Protein 2R6Z (pdb70)

Nearest PDB structures (foldseek):
  2r6z-assembly1_B  TM=1.004E+00  e=7.480E-55  Neisseria gonorrhoeae
  2r6z-assembly1_A  TM=9.816E-01  e=9.814E-47  Neisseria gonorrhoeae
  2pgx-assembly1_A  TM=8.150E-01  e=3.090E-21  Escherichia coli O157:H7
  2oyr-assembly1_A  TM=8.175E-01  e=3.567E-20  Shigella flexneri 2a
  2pkw-assembly1_A  TM=7.906E-01  e=8.063E-20  Salmonella enterica subsp. enterica serovar Typhimurium str. LT2

Organism: Neisseria gonorrhoeae (NCBI:txid485)

Secondary structure (DSSP, 8-state):
-EEEE-TT--HHHHHHHTTS--EEESS--SSSEEEEEETTEEEEEETT-S--B------HHHHHTTGGG---EEETT-TT-HHHHHHHHTT--EEEEE--HHHHHHHHHHHHHHHHSHHHHHHHTTEEEEES-TTT--TTHHHH---SEEEE---HHHHHHSHHHHHHHHHHHHHHH-SSEEEEEEETTPPPGGG---SEEEE-SSEEEEEEPPTT--GGG-/-EEEE-TT--HHHHHHHTTS--EEESS--SSSEEEEEETTEEEEEETT-S--B----TTHHHHHHH--SSGGGHHHHTTGGG---EEETT-TT-HHHHHHHHTT--EEEEE--HHHHHHHHHHHHHHTTSTTTHHHHHTEEEEES-TTT--HHHHHH---SEEEE-----HHHHHHSHHHHHHHHHHHHHHH-SSEEEEEEETTPPPGGG---SEEEE-SSEEEEEEPPTT--TTT---

Radius of gyration: 24.74 Å; Cα contacts (8 Å, |Δi|>4): 929; chains: 2; bounding box: 70×54×66 Å

Foldseek 3Di:
DEEEEDPQADVVLVVLLVVFPHHYDPDDDPFAKYWYRHNLAIWIDTPPDPDIHAQAPVPLVCVLLVCVVQWAEEEQDCQSNPVVLVSLVSVHQYEYEHADRNRLSRNSSNLVVLCVDPVRVNSSVSYHYDYHHSLPVVVVCVPPHATQEYEEEDVVVCCVPHPLVVQVSVVLSRLQRHPFKYKYKAFQPGADTNNDAAPDKGHDDGIIIGIHHRPPDDPVVD/DEEEEDPQADPVLVVLLVVFPYHYDPDDDPFAKYWYRHHLFIWIDGPPDDDTDAQACPCLLVVQVPDAQQSVCVCVQLVLVVQWAEEEQDCFSNSVVLNSLVSVHQYEYEDADRSRLSRNSSNLVVLCVDPVRNSSSVSYHYDHHHRLPPVVVCVVPHATQEYEYEDPLPVVCCVPHPLVVQVSNVLSRLQRHPFKYKYKAFQPGADGNNDAAPDKRGGRGIIIGIHGRPPDDVVPHDD

InterPro domains:
  IPR007536 Ribosomal RNA small subunit methyltransferase J [MF_01523] (1-245)
  IPR007536 Ribosomal RNA small subunit methyltransferase J [PF04445] (28-243)
  IPR007536 Ribosomal RNA small subunit methyltransferase J [PTHR36112] (6-246)
  IPR029063 S-adenosyl-L-methionine-dependent methyltransferase superfamily [G3DSA:3.40.50.150] (56-249)
  IPR029063 S-adenosyl-L-methionine-dependent methyltransferase superfamily [SSF53335] (3-244)

Sequence (461 aa):
TDILIDDTATEAVRTLIRAFPLVPVSQPPEQGSYLLAEHDTVSLRLVGEKSNVIVDFTELIAKAVNHTAHPTVWDATAGLGRDSFVLASLGLTVTAFEQHPAVACLLSDGIRRALLNPETQDTAARINLHFGNAAEQPALVKTQGKPDIVYLDPAYFHRLVGEAQDEVVLLHTARQTAKKRVVVKRPRLGEHLAGQAPAYQYTGKSTRFDVYLPYGADKGLETDILIDDTATEAVRTLIRAFPLVPVSQPPEQGSYLLAEHDTVSLRLVGEKSNVIVDFTSGAAQYRRTKGGGELIAKAVNHTAHPTVWDATAGLGRDSFVLASLGLTVTAFEQHPAVACLLSDGIRRALLNPETQDTAARINLHFGNAAEQPALVKTQGKPDIVYLDPYPAYFHRLVGEAQDEVVLLHTARQTAKKRVVVKRPRLGEHLAGQAPAYQYTGKSTRFDVYLPYGADKGLEHH

CATH classification: 3.40.1630.10 (+1 more: 3.40.50.150)

Structure (mmCIF, N/CA/C/O backbone):
data_2R6Z
#
_entry.id   2R6Z
#
_cell.length_a   58.233
_cell.length_b   43.186
_cell.length_c   103.570
_cell.angle_alpha   90.00
_cell.angle_beta   97.54
_cell.angle_gamma   90.00
#
_symmetry.space_group_name_H-M   'P 1 21 1'
#
loop_
_entity.id
_entity.type
_entity.pdbx_description
1 polymer "UPF0341 protein in rsp 3' region"
2 water water
#
loop_
_atom_site.group_PDB
_atom_site.id
_atom_site.type_symbol
_atom_site.label_atom_id
_atom_site.label_alt_id
_atom_site.label_comp_id
_atom_site.label_asym_id
_atom_site.label_entity_id
_atom_site.label_seq_id
_atom_site.pdbx_PDB_ins_code
_atom_site.Cartn_x
_atom_site.Cartn_y
_atom_site.Cartn_z
_atom_site.occupancy
_atom_site.B_iso_or_equiv
_atom_site.auth_seq_id
_atom_site.auth_comp_id
_atom_site.auth_asym_id
_atom_site.auth_atom_id
_atom_site.pdbx_PDB_model_num
ATOM 1 N N . THR A 1 2 ? 48.177 11.430 75.070 1.00 19.74 2 THR A N 1
ATOM 2 C CA . THR A 1 2 ? 47.609 11.383 73.696 1.00 18.85 2 THR A CA 1
ATOM 3 C C . THR A 1 2 ? 46.484 10.359 73.642 1.00 19.21 2 THR A C 1
ATOM 4 O O . THR A 1 2 ? 46.669 9.195 74.017 1.00 19.49 2 THR A O 1
ATOM 8 N N . ASP A 1 3 ? 45.316 10.799 73.188 1.00 16.73 3 ASP A N 1
ATOM 9 C CA . ASP A 1 3 ? 44.159 9.915 73.079 1.00 17.18 3 ASP A CA 1
ATOM 10 C C . ASP A 1 3 ? 44.169 9.194 71.745 1.00 16.77 3 ASP A C 1
ATOM 11 O O . ASP A 1 3 ? 44.612 9.736 70.737 1.00 14.23 3 ASP A O 1
ATOM 16 N N . ILE A 1 4 ? 43.665 7.972 71.739 1.00 14.89 4 ILE A N 1
AT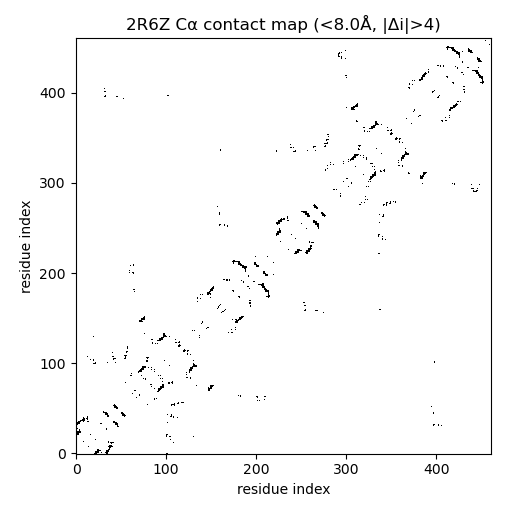OM 17 C CA . ILE A 1 4 ? 43.561 7.250 70.498 1.00 16.70 4 ILE A CA 1
ATOM 18 C C . ILE A 1 4 ? 42.186 6.597 70.444 1.00 18.04 4 ILE A C 1
ATOM 19 O O . ILE A 1 4 ? 41.755 5.931 71.392 1.00 18.87 4 ILE A O 1
ATOM 24 N N . LEU A 1 5 ? 41.485 6.854 69.346 1.00 17.77 5 LEU A N 1
ATOM 25 C CA . LEU A 1 5 ? 40.162 6.295 69.106 1.00 20.70 5 LEU A CA 1
ATOM 26 C C . LEU A 1 5 ? 40.393 5.121 68.165 1.00 20.52 5 LEU A C 1
ATOM 27 O O . LEU A 1 5 ? 40.884 5.301 67.049 1.00 21.01 5 LEU A O 1
ATOM 32 N N . ILE A 1 6 ? 40.056 3.921 68.623 1.00 22.44 6 ILE A N 1
ATOM 33 C CA . ILE A 1 6 ? 40.246 2.729 67.813 1.00 23.93 6 ILE A CA 1
ATOM 34 C C . ILE A 1 6 ? 38.930 2.282 67.193 1.00 25.85 6 ILE A C 1
ATOM 35 O O . ILE A 1 6 ? 38.072 1.708 67.866 1.00 23.93 6 ILE A O 1
ATOM 40 N N . ASP A 1 7 ? 38.768 2.568 65.905 1.00 26.70 7 ASP A N 1
ATOM 41 C CA . ASP A 1 7 ? 37.557 2.191 65.190 1.00 30.14 7 ASP A CA 1
ATOM 42 C C . ASP A 1 7 ? 37.507 0.670 65.062 1.00 30.90 7 ASP A C 1
ATOM 43 O O . ASP A 1 7 ? 38.545 0.017 65.005 1.00 30.53 7 ASP A O 1
ATOM 48 N N . ASP A 1 8 ? 36.304 0.104 65.018 1.00 34.26 8 ASP A N 1
ATOM 49 C CA . ASP A 1 8 ? 36.170 -1.347 64.913 1.00 35.22 8 ASP A CA 1
ATOM 50 C C . ASP A 1 8 ? 36.800 -1.920 63.646 1.00 35.35 8 ASP A C 1
ATOM 51 O O . ASP A 1 8 ? 37.061 -3.116 63.567 1.00 36.83 8 ASP A O 1
ATOM 56 N N . THR A 1 9 ? 37.051 -1.065 62.661 1.00 35.13 9 THR A N 1
ATOM 57 C CA . THR A 1 9 ? 37.656 -1.504 61.407 1.00 34.52 9 THR A CA 1
ATOM 58 C C . THR A 1 9 ? 39.173 -1.636 61.516 1.00 34.33 9 THR A C 1
ATOM 59 O O . THR A 1 9 ? 39.821 -2.166 60.614 1.00 33.44 9 THR A O 1
ATOM 63 N N . ALA A 1 10 ? 39.740 -1.140 62.611 1.00 34.16 10 ALA A N 1
ATOM 64 C CA . ALA A 1 10 ? 41.186 -1.200 62.808 1.00 33.81 10 ALA A CA 1
ATOM 65 C C . ALA A 1 10 ? 41.712 -2.621 62.646 1.00 34.09 10 ALA A C 1
ATOM 66 O O . ALA A 1 10 ? 41.244 -3.545 63.308 1.00 34.24 10 ALA A O 1
ATOM 68 N N . THR A 1 11 ? 42.697 -2.788 61.771 1.00 32.67 11 THR A N 1
ATOM 69 C CA . THR A 1 11 ? 43.283 -4.100 61.527 1.00 31.79 11 THR A CA 1
ATOM 70 C C . THR A 1 11 ? 44.108 -4.556 62.717 1.00 32.38 11 THR A C 1
ATOM 71 O O . THR A 1 11 ? 44.460 -3.756 63.589 1.00 30.46 11 THR A O 1
ATOM 75 N N . GLU A 1 12 ? 44.422 -5.846 62.756 1.00 31.63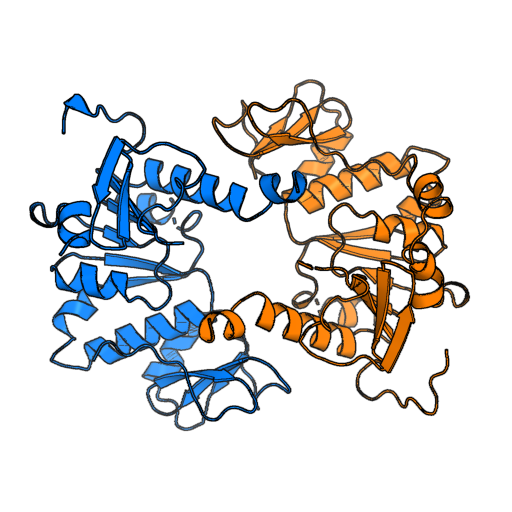 12 GLU A N 1
ATOM 76 C CA . GLU A 1 12 ? 45.218 -6.366 63.850 1.00 31.48 12 GLU A CA 1
ATOM 77 C C . GLU A 1 12 ? 46.627 -5.792 63.768 1.00 29.37 12 GLU A C 1
ATOM 78 O O . GLU A 1 12 ? 47.284 -5.601 64.786 1.00 29.68 12 GLU A O 1
ATOM 84 N N . ALA A 1 13 ? 47.092 -5.515 62.554 1.00 27.72 13 ALA A N 1
ATOM 85 C CA . ALA A 1 13 ? 48.427 -4.947 62.378 1.00 27.04 13 ALA A CA 1
ATOM 86 C C . ALA A 1 13 ? 48.488 -3.583 63.076 1.00 25.97 13 ALA A C 1
ATOM 87 O O . ALA A 1 13 ? 49.479 -3.245 63.725 1.00 24.17 13 ALA A O 1
ATOM 89 N N . VAL A 1 14 ? 47.417 -2.809 62.934 1.00 25.19 14 VAL A N 1
ATOM 90 C CA . VAL A 1 14 ? 47.333 -1.491 63.551 1.00 23.97 14 VAL A CA 1
ATOM 91 C C . VAL A 1 14 ? 47.168 -1.632 65.058 1.00 24.30 14 VAL A C 1
ATOM 92 O O . VAL A 1 14 ? 47.841 -0.952 65.837 1.00 24.10 14 VAL A O 1
ATOM 96 N N . ARG A 1 15 ? 46.282 -2.533 65.470 1.00 25.62 15 ARG A N 1
ATOM 97 C CA . ARG A 1 15 ? 46.037 -2.764 66.889 1.00 24.61 15 ARG A CA 1
ATOM 98 C C . ARG A 1 15 ? 47.302 -3.201 67.614 1.00 25.82 15 ARG A C 1
ATOM 99 O O . ARG A 1 15 ? 47.514 -2.851 68.777 1.00 25.22 15 ARG A O 1
ATOM 107 N N . THR A 1 16 ? 48.153 -3.959 66.931 1.00 25.04 16 THR A N 1
ATOM 108 C CA . THR A 1 16 ? 49.390 -4.417 67.549 1.00 26.03 16 THR A CA 1
ATOM 109 C C . THR A 1 16 ? 50.404 -3.286 67.658 1.00 25.01 16 THR A C 1
ATOM 110 O O . THR A 1 16 ? 51.038 -3.101 68.694 1.00 26.35 16 THR A O 1
ATOM 114 N N . LEU A 1 17 ? 50.541 -2.528 66.577 1.00 23.44 17 LEU A N 1
ATOM 115 C CA . LEU A 1 17 ? 51.487 -1.424 66.516 1.00 22.66 17 LEU A CA 1
ATOM 116 C C . LEU A 1 17 ? 51.315 -0.366 67.607 1.00 21.99 17 LEU A C 1
ATOM 117 O O . LEU A 1 17 ? 52.289 0.061 68.235 1.00 21.32 17 LEU A O 1
ATOM 122 N N . ILE A 1 18 ? 50.077 0.051 67.833 1.00 21.88 18 ILE A N 1
ATOM 123 C CA . ILE A 1 18 ? 49.788 1.074 68.824 1.00 22.45 18 ILE A CA 1
ATOM 124 C C . ILE A 1 18 ? 50.103 0.651 70.262 1.00 23.57 18 ILE A C 1
ATOM 125 O O . ILE A 1 18 ? 50.356 1.495 71.117 1.00 20.27 18 ILE A O 1
ATOM 130 N N . ARG A 1 19 ? 50.102 -0.653 70.521 1.00 24.14 19 ARG A N 1
ATOM 131 C CA . ARG A 1 19 ? 50.376 -1.154 71.866 1.00 26.76 19 ARG A CA 1
ATOM 132 C C . ARG A 1 19 ? 51.766 -0.790 72.390 1.00 25.60 19 ARG A C 1
ATOM 133 O O . ARG A 1 19 ? 52.030 -0.905 73.583 1.00 24.83 19 ARG A O 1
ATOM 141 N N . ALA A 1 20 ? 52.646 -0.332 71.508 1.00 24.87 20 ALA A N 1
ATOM 142 C CA . ALA A 1 20 ? 54.000 0.020 71.915 1.00 25.25 20 ALA A CA 1
ATOM 143 C C . ALA A 1 20 ? 54.126 1.441 72.455 1.00 24.11 20 ALA A C 1
ATOM 144 O O . ALA A 1 20 ? 55.199 1.844 72.905 1.00 24.69 20 ALA A O 1
ATOM 146 N N . PHE A 1 21 ? 53.029 2.190 72.431 1.00 21.54 21 PHE A N 1
ATOM 147 C CA . PHE A 1 21 ? 53.037 3.574 72.896 1.00 21.54 21 PHE A CA 1
ATOM 148 C C . PHE A 1 21 ? 52.051 3.834 74.033 1.00 20.51 21 PHE A C 1
ATOM 149 O O . PHE A 1 21 ? 50.971 3.247 74.080 1.00 21.72 21 PHE A O 1
ATOM 157 N N . PRO A 1 22 ? 52.414 4.725 74.969 1.00 21.99 22 PRO A N 1
ATOM 158 C CA . PRO A 1 22 ? 51.544 5.052 76.103 1.00 21.69 22 PRO A CA 1
ATOM 159 C C . PRO A 1 22 ? 50.342 5.912 75.706 1.00 21.82 22 PRO A C 1
ATOM 160 O O . PRO A 1 22 ? 50.180 7.035 76.186 1.00 22.08 22 PRO A O 1
ATOM 164 N N . LEU A 1 23 ? 49.501 5.372 74.831 1.00 19.23 23 LEU A N 1
ATOM 165 C CA . LEU A 1 23 ? 48.313 6.071 74.357 1.00 17.94 23 LEU A CA 1
ATOM 166 C C . LEU A 1 23 ? 47.098 5.773 75.237 1.00 19.51 23 LEU A C 1
ATOM 167 O O . LEU A 1 23 ? 46.965 4.679 75.789 1.00 18.11 23 LEU A O 1
ATOM 172 N N . VAL A 1 24 ? 46.215 6.758 75.367 1.00 17.39 24 VAL A N 1
ATOM 173 C CA . VAL A 1 24 ? 45.009 6.602 76.168 1.00 18.71 24 VAL A CA 1
ATOM 174 C C . VAL A 1 24 ? 43.843 6.269 75.243 1.00 19.16 24 VAL A C 1
ATOM 175 O O . VAL A 1 24 ? 43.385 7.109 74.464 1.00 18.46 24 VAL A O 1
ATOM 179 N N . PRO A 1 25 ? 43.349 5.026 75.307 1.00 19.69 25 PRO A N 1
ATOM 180 C CA . PRO A 1 25 ? 42.228 4.634 74.450 1.00 20.19 25 PRO A CA 1
ATOM 181 C C . PRO A 1 25 ? 40.938 5.343 74.862 1.00 21.23 25 PRO A C 1
ATOM 182 O O . PRO A 1 25 ? 40.632 5.437 76.049 1.00 21.56 25 PRO A O 1
ATOM 186 N N . VAL A 1 26 ? 40.198 5.862 73.890 1.00 21.29 26 VAL A N 1
ATOM 187 C CA . VAL A 1 26 ? 38.938 6.542 74.185 1.00 21.08 26 VAL A CA 1
ATOM 188 C C . VAL A 1 26 ? 37.794 5.973 73.357 1.00 21.34 26 VAL A C 1
ATOM 189 O O . VAL A 1 26 ? 38.000 5.518 72.234 1.00 22.90 26 VAL A O 1
ATOM 193 N N . SER A 1 27 ? 36.588 6.006 73.919 1.00 21.51 27 SER A N 1
ATOM 194 C CA . SER A 1 27 ? 35.409 5.477 73.238 1.00 23.23 27 SER A CA 1
ATOM 195 C C . SER A 1 27 ? 34.845 6.463 72.227 1.00 23.22 27 SER A C 1
ATOM 196 O O . SER A 1 27 ? 34.093 6.081 71.336 1.00 22.56 27 SER A O 1
ATOM 199 N N . GLN A 1 28 ? 35.210 7.733 72.374 1.00 21.37 28 GLN A N 1
ATOM 200 C CA . GLN A 1 28 ? 34.765 8.778 71.459 1.00 21.57 28 GLN A CA 1
ATOM 201 C C . GLN A 1 28 ? 35.845 9.858 71.413 1.00 20.20 28 GLN A C 1
ATOM 202 O O . GLN A 1 28 ? 36.685 9.942 72.311 1.00 19.84 28 GLN A O 1
ATOM 208 N N . PRO A 1 29 ? 35.850 10.683 70.355 1.00 19.36 29 PRO A N 1
ATOM 209 C CA . PRO A 1 29 ? 36.859 11.740 70.250 1.00 19.62 29 PRO A CA 1
ATOM 210 C C . PRO A 1 29 ? 36.749 12.678 71.442 1.00 17.34 29 PRO A C 1
ATOM 211 O O . PRO A 1 29 ? 35.701 12.758 72.074 1.00 18.77 29 PRO A O 1
ATOM 215 N N . PRO A 1 30 ? 37.837 13.378 71.778 1.00 17.46 30 PRO A N 1
ATOM 216 C CA . PRO A 1 30 ? 37.802 14.310 72.905 1.00 18.14 30 PRO A CA 1
ATOM 217 C C . PRO A 1 30 ? 36.922 15.494 72.520 1.00 19.54 30 PRO A C 1
ATOM 218 O O . PRO A 1 30 ? 36.556 15.654 71.349 1.00 19.94 30 PRO A O 1
ATOM 222 N N . GLU A 1 31 ? 36.585 16.320 73.501 1.00 21.95 31 GLU A N 1
ATOM 223 C CA . GLU A 1 31 ? 35.744 17.484 73.253 1.00 24.47 31 GLU A CA 1
ATOM 224 C C . GLU A 1 31 ? 36.444 18.496 72.348 1.00 22.50 31 GLU A C 1
ATOM 225 O O . GLU A 1 31 ? 35.808 19.116 71.495 1.00 22.86 31 GLU A O 1
ATOM 231 N N . GLN A 1 32 ? 37.755 18.656 72.533 1.00 22.47 32 GLN A N 1
ATOM 232 C CA . GLN A 1 32 ? 38.546 19.601 71.739 1.00 20.49 32 GLN A CA 1
ATOM 233 C C . GLN A 1 32 ? 39.992 19.120 71.599 1.00 18.81 32 GLN A C 1
ATOM 234 O O . GLN A 1 32 ? 40.436 18.238 72.336 1.00 17.58 32 GLN A O 1
ATOM 240 N N . GLY A 1 33 ? 40.718 19.701 70.651 1.00 15.70 33 GLY A N 1
ATOM 241 C CA . GLY A 1 33 ? 42.109 19.328 70.460 1.00 14.73 33 GLY A CA 1
ATOM 242 C C . GLY A 1 33 ? 42.318 18.156 69.522 1.00 14.21 33 GLY A C 1
ATOM 243 O O . GLY A 1 33 ? 41.394 17.726 68.839 1.00 17.68 33 GLY A O 1
ATOM 244 N N . SER A 1 34 ? 43.540 17.639 69.505 1.00 12.76 34 SER A N 1
ATOM 245 C CA . SER A 1 34 ? 43.902 16.531 68.635 1.00 11.97 34 SER A CA 1
ATOM 246 C C . SER A 1 34 ? 43.757 15.158 69.278 1.00 11.88 34 SER A C 1
ATOM 247 O O . SER A 1 34 ? 43.543 15.028 70.485 1.00 12.49 34 SER A O 1
ATOM 250 N N . TYR A 1 35 ? 43.891 14.138 68.441 1.00 12.07 35 TYR A N 1
ATOM 251 C CA . TYR A 1 35 ? 43.838 12.753 68.881 1.00 10.99 35 TYR A CA 1
ATOM 252 C C . TYR A 1 35 ? 44.185 11.868 67.699 1.00 12.92 35 TYR A C 1
ATOM 253 O O . TYR A 1 35 ? 44.106 12.288 66.537 1.00 12.92 35 TYR A O 1
ATOM 262 N N . LEU A 1 36 ? 44.585 10.645 68.007 1.00 11.57 36 LEU A N 1
ATOM 263 C CA . LEU A 1 36 ? 44.916 9.682 66.976 1.00 12.74 36 LEU A CA 1
ATOM 264 C C . LEU A 1 36 ? 43.669 8.879 66.664 1.00 14.68 36 LEU A C 1
ATOM 265 O O . LEU A 1 36 ? 42.828 8.655 67.533 1.00 14.29 36 LEU A O 1
ATOM 270 N N . LEU A 1 37 ? 43.566 8.456 65.412 1.00 15.76 37 LEU A N 1
ATOM 271 C CA . LEU A 1 37 ? 42.456 7.651 64.954 1.00 16.37 37 LEU A CA 1
ATOM 272 C C . LEU A 1 37 ? 43.058 6.432 64.274 1.00 17.02 37 LEU A C 1
ATOM 273 O O . LEU A 1 37 ? 43.894 6.559 63.378 1.00 14.76 37 LEU A O 1
ATOM 278 N N . ALA A 1 38 ? 42.656 5.255 64.732 1.00 17.62 38 ALA A N 1
ATOM 279 C CA . ALA A 1 38 ? 43.117 4.011 64.145 1.00 18.83 38 ALA A CA 1
ATOM 280 C C . ALA A 1 38 ? 41.895 3.475 63.417 1.00 21.43 38 ALA A C 1
ATOM 281 O O . ALA A 1 38 ? 40.932 3.035 64.047 1.00 22.17 38 ALA A O 1
ATOM 283 N N . GLU 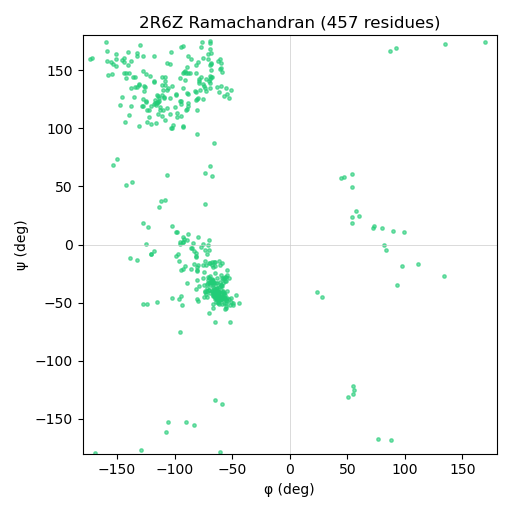A 1 39 ? 41.926 3.559 62.091 1.00 23.82 39 GLU A N 1
ATOM 284 C CA . GLU A 1 39 ? 40.824 3.099 61.249 1.00 26.66 39 GLU A CA 1
ATOM 285 C C . GLU A 1 39 ? 41.400 2.290 60.093 1.00 26.86 39 GLU A C 1
ATOM 286 O O . GLU A 1 39 ? 42.385 2.689 59.478 1.00 26.55 39 GLU A O 1
ATOM 292 N N . HIS A 1 40 ? 40.778 1.155 59.799 1.00 27.76 40 HIS A N 1
ATOM 293 C CA . HIS A 1 40 ? 41.258 0.281 58.738 1.00 27.31 40 HIS A CA 1
ATOM 294 C C . HIS A 1 40 ? 42.710 -0.078 59.020 1.00 25.53 40 HIS A C 1
ATOM 295 O O . HIS A 1 40 ? 43.024 -0.566 60.102 1.00 26.23 40 HIS A O 1
ATOM 302 N N . ASP A 1 41 ? 43.599 0.165 58.062 1.00 23.13 41 ASP A N 1
ATOM 303 C CA . ASP A 1 41 ? 45.005 -0.172 58.265 1.00 23.57 41 ASP A CA 1
ATOM 304 C C . ASP A 1 41 ? 45.874 1.081 58.368 1.00 22.71 41 ASP A C 1
ATOM 305 O O . ASP A 1 41 ? 46.997 1.104 57.874 1.00 23.97 41 ASP A O 1
ATOM 310 N N . THR A 1 42 ? 45.359 2.123 59.011 1.00 22.66 42 THR A N 1
ATOM 311 C CA . THR A 1 42 ? 46.134 3.348 59.142 1.00 21.89 42 THR A CA 1
ATOM 312 C C . THR A 1 42 ? 45.908 4.052 60.476 1.00 20.76 42 THR A C 1
ATOM 313 O O . THR A 1 42 ? 44.825 3.974 61.054 1.00 21.38 42 THR A O 1
ATOM 317 N N . VAL A 1 43 ? 46.950 4.717 60.969 1.00 17.95 43 VAL A N 1
ATOM 318 C CA . VAL A 1 43 ? 46.838 5.513 62.184 1.00 15.94 43 VAL A CA 1
ATOM 319 C C . VAL A 1 43 ? 47.075 6.923 61.672 1.00 15.91 43 VAL A C 1
ATOM 320 O O . VAL A 1 43 ? 48.064 7.177 60.990 1.00 16.58 43 VAL A O 1
ATOM 324 N N . SER A 1 44 ? 46.170 7.835 61.995 1.00 16.05 44 SER A N 1
ATOM 325 C CA . SER A 1 44 ? 46.290 9.211 61.534 1.00 15.86 44 SER A CA 1
ATOM 326 C C . SER A 1 44 ? 46.054 10.180 62.683 1.00 14.06 44 SER A C 1
ATOM 327 O O . SER A 1 44 ? 45.526 9.795 63.721 1.00 15.12 44 SER A O 1
ATOM 330 N N . LEU A 1 45 ? 46.471 11.428 62.510 1.00 14.64 45 LEU A N 1
ATOM 331 C CA . LEU A 1 45 ? 46.270 12.425 63.549 1.00 14.27 45 LEU A CA 1
ATOM 332 C C . LEU A 1 45 ? 45.147 13.367 63.128 1.00 14.24 45 LEU A C 1
ATOM 333 O O . LEU A 1 45 ? 45.088 13.821 61.981 1.00 15.22 45 LEU A O 1
ATOM 338 N N . ARG A 1 46 ? 44.249 13.652 64.061 1.00 14.69 46 ARG A N 1
ATOM 339 C CA . ARG A 1 46 ? 43.121 14.519 63.768 1.00 16.25 46 ARG A CA 1
ATOM 340 C C . ARG A 1 46 ? 42.973 15.661 64.755 1.00 14.44 46 ARG A C 1
ATOM 341 O O . ARG A 1 46 ? 43.544 15.638 65.840 1.00 14.71 46 ARG A O 1
ATOM 349 N N . LEU A 1 47 ? 42.210 16.666 64.343 1.00 14.58 47 LEU A N 1
ATOM 350 C CA . LEU A 1 47 ? 41.915 17.826 65.168 1.00 13.97 47 LEU A CA 1
ATOM 351 C C . LEU A 1 47 ? 40.392 17.908 65.199 1.00 15.73 47 LEU A C 1
ATOM 352 O O . LEU A 1 47 ? 39.744 17.964 64.149 1.00 15.08 47 LEU A O 1
ATOM 357 N N . VAL A 1 48 ? 39.824 17.898 66.398 1.00 15.95 48 VAL A N 1
ATOM 358 C CA . VAL A 1 48 ? 38.375 17.954 66.547 1.00 18.53 48 VAL A CA 1
ATOM 359 C C . VAL A 1 48 ? 37.813 19.159 65.814 1.00 20.74 48 VAL A C 1
ATOM 360 O O . VAL A 1 48 ? 38.288 20.283 65.983 1.00 22.95 48 VAL A O 1
ATOM 364 N N . GLY A 1 49 ? 36.802 18.915 64.991 1.00 22.71 49 GLY A N 1
ATOM 365 C CA . GLY A 1 49 ? 36.187 19.997 64.247 1.00 25.95 49 GLY A CA 1
ATOM 366 C C . GLY A 1 49 ? 36.688 20.145 62.822 1.00 26.65 49 GLY A C 1
ATOM 367 O O . GLY A 1 49 ? 36.023 20.776 62.001 1.00 27.88 49 GLY A O 1
ATOM 368 N N . GLU A 1 50 ? 37.850 19.571 62.515 1.00 26.57 50 GLU A N 1
ATOM 369 C CA . GLU A 1 50 ? 38.405 19.674 61.164 1.00 27.42 50 GLU A CA 1
ATOM 370 C C . GLU A 1 50 ? 38.322 18.356 60.406 1.00 26.61 50 GLU A C 1
ATOM 371 O O . GLU A 1 50 ? 38.477 17.284 60.985 1.00 24.35 50 GLU A O 1
ATOM 377 N N . LYS A 1 51 ? 38.087 18.439 59.100 1.00 26.80 51 LYS A N 1
ATOM 378 C CA . LYS A 1 51 ? 37.952 17.242 58.280 1.00 29.54 51 LYS A CA 1
ATOM 379 C C . LYS A 1 51 ? 39.267 16.601 57.856 1.00 30.80 51 LYS A C 1
ATOM 380 O O . LYS A 1 51 ? 39.310 15.412 57.536 1.00 32.77 51 LYS A O 1
ATOM 386 N N . SER A 1 52 ? 40.338 17.385 57.872 1.00 30.32 52 SER A N 1
ATOM 387 C CA . SER A 1 52 ? 41.648 16.900 57.462 1.00 31.72 52 SER A CA 1
ATOM 388 C C . SER A 1 52 ? 42.269 15.888 58.416 1.00 30.47 52 SER A C 1
ATOM 389 O O . SER A 1 52 ? 41.722 15.580 59.473 1.00 29.77 52 SER A O 1
ATOM 392 N N . ASN A 1 53 ? 43.414 15.353 58.022 1.00 29.84 53 ASN A N 1
ATOM 393 C CA . ASN A 1 53 ? 44.105 14.396 58.865 1.00 30.21 53 ASN A CA 1
ATOM 394 C C . ASN A 1 53 ? 45.569 14.375 58.480 1.00 29.11 53 ASN A C 1
ATOM 395 O O . ASN A 1 53 ? 45.921 14.571 57.316 1.00 30.16 53 ASN A O 1
ATOM 400 N N . VAL A 1 54 ? 46.418 14.159 59.474 1.00 26.27 54 VAL A N 1
ATOM 401 C CA . VAL A 1 54 ? 47.850 14.102 59.256 1.00 25.82 54 VAL A CA 1
ATOM 402 C C . VAL A 1 54 ? 48.264 12.641 59.312 1.00 24.15 54 VAL A C 1
ATOM 403 O O . VAL A 1 54 ? 47.961 11.940 60.272 1.00 22.37 54 VAL A O 1
ATOM 407 N N . ILE A 1 55 ? 48.935 12.176 58.268 1.00 23.75 55 ILE A N 1
ATOM 408 C CA . ILE A 1 55 ? 49.381 10.798 58.231 1.00 22.66 55 ILE A CA 1
ATOM 409 C C . ILE A 1 55 ? 50.759 10.717 57.581 1.00 22.91 55 ILE A C 1
ATOM 410 O O . ILE A 1 55 ? 51.102 11.526 56.717 1.00 21.58 55 ILE A O 1
ATOM 415 N N . VAL A 1 56 ? 51.557 9.759 58.032 1.00 20.58 56 VAL A N 1
ATOM 416 C CA . VAL A 1 56 ? 52.884 9.565 57.480 1.00 21.50 56 VAL A CA 1
ATOM 417 C C . VAL A 1 56 ? 52.699 8.619 56.303 1.00 22.00 56 VAL A C 1
ATOM 418 O O . VAL A 1 56 ? 52.163 7.521 56.460 1.00 19.13 56 VAL A O 1
ATOM 422 N N . ASP A 1 57 ? 53.108 9.069 55.122 1.00 22.51 57 ASP A N 1
ATOM 423 C CA . ASP A 1 57 ? 52.973 8.275 53.906 1.00 25.97 57 ASP A CA 1
ATOM 424 C C . ASP A 1 57 ? 54.197 8.515 53.037 1.00 25.20 57 ASP A C 1
ATOM 425 O O . ASP A 1 57 ? 54.334 9.569 52.422 1.00 24.99 57 ASP A O 1
ATOM 430 N N . PHE A 1 58 ? 55.087 7.533 53.000 1.00 25.02 58 PHE A N 1
ATOM 431 C CA . PHE A 1 58 ? 56.309 7.650 52.214 1.00 27.85 58 PHE A CA 1
ATOM 432 C C . PHE A 1 58 ? 56.098 7.297 50.744 1.00 30.18 58 PHE A C 1
ATOM 433 O O . PHE A 1 58 ? 57.013 7.433 49.928 1.00 30.76 58 PHE A O 1
ATOM 441 N N . THR A 1 59 ? 54.895 6.840 50.416 1.00 32.51 59 THR A N 1
ATOM 442 C CA . THR A 1 59 ? 54.557 6.467 49.045 1.00 37.31 59 THR A CA 1
ATOM 443 C C . THR A 1 59 ? 54.532 7.693 48.141 1.00 37.95 59 THR A C 1
ATOM 444 O O . THR A 1 59 ? 53.565 8.454 48.137 1.00 40.28 59 THR A O 1
ATOM 448 N N . GLU A 1 73 ? 70.736 16.285 47.883 1.00 47.82 73 GLU A N 1
ATOM 449 C CA . GLU A 1 73 ? 72.057 15.664 47.851 1.00 46.92 73 GLU A CA 1
ATOM 450 C C . GLU A 1 73 ? 73.008 16.289 48.874 1.00 45.68 73 GLU A C 1
ATOM 451 O O . GLU A 1 73 ? 74.074 15.739 49.155 1.00 45.17 73 GLU A O 1
ATOM 457 N N . LEU A 1 74 ? 72.623 17.435 49.426 1.00 44.08 74 LEU A N 1
ATOM 458 C CA . LEU A 1 74 ? 73.454 18.122 50.407 1.00 42.51 74 LEU A CA 1
ATOM 459 C C . LEU A 1 74 ? 73.625 17.303 51.687 1.00 42.11 74 LEU A C 1
ATOM 460 O O . LEU A 1 74 ? 74.712 17.251 52.261 1.00 42.44 74 LEU A O 1
ATOM 465 N N . ILE A 1 75 ? 72.549 16.666 52.131 1.00 39.77 75 ILE A N 1
ATOM 466 C CA . ILE A 1 75 ? 72.600 15.863 53.342 1.00 39.40 75 ILE A CA 1
ATOM 467 C C . ILE A 1 75 ? 73.412 14.590 53.116 1.00 38.24 75 ILE A C 1
ATOM 468 O O . ILE A 1 75 ? 74.008 14.052 54.050 1.00 37.52 75 ILE A O 1
ATOM 473 N N . ALA A 1 76 ? 73.440 14.116 51.873 1.00 37.18 76 ALA A N 1
ATOM 474 C CA . ALA A 1 76 ? 74.191 12.908 51.534 1.00 36.43 76 ALA A CA 1
ATOM 475 C C . ALA A 1 76 ? 75.684 13.136 51.760 1.00 36.05 76 ALA A C 1
ATOM 476 O O . ALA A 1 76 ? 76.397 12.253 52.240 1.00 36.07 76 ALA A O 1
ATOM 478 N N . LYS A 1 77 ? 76.147 14.329 51.406 1.00 35.26 77 LYS A N 1
ATOM 479 C CA . LYS A 1 77 ? 77.548 14.689 51.580 1.00 35.11 77 LYS A CA 1
ATOM 480 C C . LYS A 1 77 ? 77.831 14.907 53.065 1.00 34.45 77 LYS A C 1
ATOM 481 O O . LYS A 1 77 ? 78.860 14.466 53.584 1.00 34.58 77 LYS A O 1
ATOM 487 N N . ALA A 1 78 ? 76.910 15.584 53.746 1.00 32.56 78 ALA A N 1
ATOM 488 C CA . ALA A 1 78 ? 77.062 15.862 55.169 1.00 31.12 78 ALA A CA 1
ATOM 489 C C . ALA A 1 78 ? 77.301 14.578 55.958 1.00 30.89 78 ALA A C 1
ATOM 490 O O . ALA A 1 78 ? 78.115 14.552 56.880 1.00 30.42 78 ALA A O 1
ATOM 492 N N . VAL A 1 79 ? 76.595 13.512 55.595 1.00 30.59 79 VAL A N 1
ATOM 493 C CA . VAL A 1 79 ? 76.754 12.238 56.289 1.00 31.22 79 VAL A CA 1
ATOM 494 C C . VAL A 1 79 ? 77.810 11.353 55.626 1.00 31.73 79 VAL A C 1
ATOM 495 O O . VAL A 1 79 ? 78.023 10.212 56.041 1.00 30.99 79 VAL A O 1
ATOM 499 N N . ASN A 1 80 ? 78.474 11.891 54.604 1.00 33.33 80 ASN A N 1
ATOM 500 C CA . ASN A 1 80 ? 79.500 11.154 53.864 1.00 34.73 80 ASN A CA 1
ATOM 501 C C . ASN A 1 80 ? 78.965 9.766 53.523 1.00 33.99 80 ASN A C 1
ATOM 502 O O . ASN A 1 80 ? 79.554 8.749 53.889 1.00 33.35 80 ASN A O 1
ATOM 507 N N . HIS A 1 81 ? 77.840 9.743 52.816 1.00 34.91 81 HIS A N 1
ATOM 508 C CA . HIS A 1 81 ? 77.182 8.502 52.424 1.00 36.10 81 HIS A CA 1
ATOM 509 C C . HIS A 1 81 ? 78.096 7.546 51.667 1.00 37.08 81 HIS A C 1
ATOM 510 O O . HIS A 1 81 ? 77.888 6.332 51.693 1.00 36.60 81 HIS A O 1
ATOM 517 N N . THR A 1 82 ? 79.108 8.095 51.000 1.00 37.02 82 THR A N 1
ATOM 518 C CA . THR A 1 82 ? 80.051 7.284 50.231 1.00 39.86 82 THR A CA 1
ATOM 519 C C . THR A 1 82 ? 80.705 6.213 51.111 1.00 38.65 82 THR A C 1
ATOM 520 O O . THR A 1 82 ? 81.091 5.151 50.621 1.00 39.52 82 THR A O 1
ATOM 524 N N . ALA A 1 83 ? 80.821 6.495 52.409 1.00 37.97 83 ALA A N 1
ATOM 525 C CA . ALA A 1 83 ? 81.424 5.557 53.356 1.00 36.67 83 ALA A CA 1
ATOM 526 C C . ALA A 1 83 ? 80.378 4.610 53.933 1.00 36.35 83 ALA A C 1
ATOM 527 O O . ALA A 1 83 ? 80.677 3.787 54.799 1.00 36.23 83 ALA A O 1
ATOM 529 N N . HIS A 1 84 ? 79.151 4.739 53.438 1.00 35.61 84 HIS A N 1
ATOM 530 C CA . HIS A 1 84 ? 78.031 3.915 53.880 1.00 34.74 84 HIS A CA 1
ATOM 531 C C . HIS A 1 84 ? 77.994 3.791 55.409 1.00 33.11 84 HIS A C 1
ATOM 532 O O . HIS A 1 84 ? 78.027 2.692 55.961 1.00 30.26 84 HIS A O 1
ATOM 539 N N . PRO A 1 85 ? 77.924 4.929 56.114 1.00 31.90 85 PRO A N 1
ATOM 540 C CA . PRO A 1 85 ? 77.885 4.914 57.580 1.00 30.36 85 PRO A CA 1
ATOM 541 C C . PRO A 1 85 ? 76.498 4.629 58.144 1.00 28.81 85 PRO A C 1
ATOM 542 O O . PRO A 1 85 ? 75.492 4.887 57.483 1.00 29.76 85 PRO A O 1
ATOM 546 N N . THR A 1 86 ? 76.453 4.083 59.357 1.00 26.56 86 THR A N 1
ATOM 547 C CA . THR A 1 86 ? 75.180 3.826 60.017 1.00 24.26 86 THR A CA 1
ATOM 548 C C . THR A 1 86 ? 74.785 5.196 60.555 1.00 23.10 86 THR A C 1
ATOM 549 O O . THR A 1 86 ? 75.644 5.962 60.993 1.00 22.17 86 THR A O 1
ATOM 553 N N . VAL A 1 87 ? 73.499 5.521 60.508 1.00 20.55 87 VAL A N 1
ATOM 554 C CA . VAL A 1 87 ? 73.054 6.826 60.977 1.00 20.17 87 VAL A CA 1
ATOM 555 C C . VAL A 1 87 ? 71.942 6.728 62.005 1.00 19.76 87 VAL A C 1
ATOM 556 O O . VAL A 1 87 ? 71.007 5.942 61.851 1.00 20.02 87 VAL A O 1
ATOM 560 N N . TRP A 1 88 ? 72.053 7.523 63.063 1.00 19.46 88 TRP A N 1
ATOM 561 C CA . TRP A 1 88 ? 71.028 7.556 64.095 1.00 21.01 88 TRP A CA 1
ATOM 562 C C . TRP A 1 88 ? 70.390 8.930 63.999 1.00 21.29 88 TRP A C 1
ATOM 563 O O . TRP A 1 88 ? 71.065 9.944 64.163 1.00 20.55 88 TRP A O 1
ATOM 574 N N . ASP A 1 89 ? 69.096 8.953 63.697 1.00 20.62 89 ASP A N 1
ATOM 575 C CA . ASP A 1 89 ? 68.345 10.199 63.581 1.00 21.57 89 ASP A CA 1
ATOM 576 C C . ASP A 1 89 ? 67.735 10.462 64.959 1.00 20.94 89 ASP A C 1
ATOM 577 O O . ASP A 1 89 ? 66.735 9.847 65.335 1.00 19.71 89 ASP A O 1
ATOM 582 N N . ALA A 1 90 ? 68.349 11.378 65.704 1.00 20.90 90 ALA A N 1
ATOM 583 C CA . ALA A 1 90 ? 67.920 11.703 67.057 1.00 21.15 90 ALA A CA 1
ATOM 584 C C . ALA A 1 90 ? 66.681 12.579 67.176 1.00 21.82 90 ALA A C 1
ATOM 585 O O . ALA A 1 90 ? 66.215 12.855 68.283 1.00 22.14 90 ALA A O 1
ATOM 587 N N . THR A 1 91 ? 66.141 13.003 66.040 1.00 20.66 91 THR A N 1
ATOM 588 C CA . THR A 1 91 ? 64.963 13.864 66.013 1.00 19.93 91 THR A CA 1
ATOM 589 C C . THR A 1 91 ? 64.075 13.433 64.840 1.00 19.51 91 THR A C 1
ATOM 590 O O . THR A 1 91 ? 63.663 14.260 64.041 1.00 20.89 91 THR A O 1
ATOM 594 N N . ALA A 1 92 ? 63.778 12.137 64.756 1.00 17.41 92 ALA A N 1
ATOM 595 C CA . ALA A 1 92 ? 62.992 11.577 63.652 1.00 17.99 92 ALA A CA 1
ATOM 596 C C . ALA A 1 92 ? 61.709 12.298 63.229 1.00 18.16 92 ALA A C 1
ATOM 597 O O . ALA A 1 92 ? 61.454 12.451 62.029 1.00 19.12 92 ALA A O 1
ATOM 599 N N . GLY A 1 93 ? 60.898 12.730 64.191 1.00 18.44 93 GLY A N 1
ATOM 600 C CA . GLY A 1 93 ? 59.659 13.415 63.860 1.00 18.11 93 GLY A CA 1
ATOM 601 C C . GLY A 1 93 ? 58.784 12.597 62.927 1.00 19.77 93 GLY A C 1
ATOM 602 O O . GLY A 1 93 ? 58.506 11.429 63.203 1.00 18.56 93 GLY A O 1
ATOM 603 N N . LEU A 1 94 ? 58.338 13.206 61.830 1.00 18.84 94 LEU A N 1
ATOM 604 C CA . LEU A 1 94 ? 57.508 12.498 60.865 1.00 19.13 94 LEU A CA 1
ATOM 605 C C . LEU A 1 94 ? 58.357 11.620 59.943 1.00 20.16 94 LEU A C 1
ATOM 606 O O . LEU A 1 94 ? 57.855 11.046 58.977 1.00 19.85 94 LEU A O 1
ATOM 611 N N . GLY A 1 95 ? 59.649 11.536 60.251 1.00 19.67 95 GLY A N 1
ATOM 612 C CA . GLY A 1 95 ? 60.566 10.687 59.506 1.00 20.81 95 GLY A CA 1
ATOM 613 C C . GLY A 1 95 ? 60.994 11.060 58.103 1.00 21.30 95 GLY A C 1
ATOM 614 O O . GLY A 1 95 ? 61.560 10.225 57.396 1.00 19.86 95 GLY A O 1
ATOM 615 N N . ARG A 1 96 ? 60.744 12.298 57.698 1.00 23.26 96 ARG A N 1
ATOM 616 C CA . ARG A 1 96 ? 61.114 12.758 56.367 1.00 22.84 96 ARG A CA 1
ATOM 617 C C . ARG A 1 96 ? 62.606 12.553 56.084 1.00 22.10 96 ARG A C 1
ATOM 618 O O . ARG A 1 96 ? 62.973 11.945 55.076 1.00 21.87 96 ARG A O 1
ATOM 626 N N . ASP A 1 97 ? 63.474 13.040 56.966 1.00 21.60 97 ASP A N 1
ATOM 627 C CA . ASP A 1 97 ? 64.904 12.866 56.729 1.00 23.05 97 ASP A CA 1
ATOM 628 C C . ASP A 1 97 ? 65.366 11.437 56.992 1.00 23.05 97 ASP A C 1
ATOM 629 O O . ASP A 1 97 ? 66.382 11.001 56.440 1.00 24.61 97 ASP A O 1
ATOM 634 N N . SER A 1 98 ? 64.635 10.696 57.822 1.00 22.56 98 SER A N 1
ATOM 635 C CA . SER A 1 98 ? 65.020 9.308 58.067 1.00 23.95 98 SER A CA 1
ATOM 636 C C . SER A 1 98 ? 64.867 8.530 56.758 1.00 23.75 98 SER A C 1
ATOM 637 O O . SER A 1 98 ? 65.745 7.756 56.383 1.00 24.96 98 SER A O 1
ATOM 640 N N . PHE A 1 99 ? 63.757 8.754 56.059 1.00 25.15 99 PHE A N 1
ATOM 641 C CA . PHE A 1 99 ? 63.498 8.064 54.796 1.00 25.53 99 PHE A CA 1
ATOM 642 C C . PHE A 1 99 ? 64.525 8.456 53.734 1.00 24.98 99 PHE A C 1
ATOM 643 O O . PHE A 1 99 ? 65.018 7.605 52.997 1.00 26.13 99 PHE A O 1
ATOM 651 N N . VAL A 1 100 ? 64.834 9.745 53.651 1.00 24.88 100 VAL A N 1
ATOM 652 C CA . VAL A 1 100 ? 65.814 10.231 52.689 1.00 25.57 100 VAL A CA 1
ATOM 653 C C . VAL A 1 100 ? 67.160 9.567 52.933 1.00 26.89 100 VAL A C 1
ATOM 654 O O . VAL A 1 100 ? 67.811 9.092 52.000 1.00 28.13 100 VAL A O 1
ATOM 658 N N . LEU A 1 101 ? 67.578 9.537 54.193 1.00 26.79 101 LEU A N 1
ATOM 659 C CA . LEU A 1 101 ? 68.846 8.915 54.553 1.00 27.26 101 LEU A CA 1
ATOM 660 C C . LEU A 1 101 ? 68.807 7.429 54.219 1.00 26.67 101 LEU A C 1
ATOM 661 O O . LEU A 1 101 ? 69.785 6.866 53.717 1.00 27.54 101 LEU A O 1
ATOM 666 N N . ALA A 1 102 ? 67.674 6.793 54.500 1.00 26.22 102 ALA A N 1
ATOM 667 C CA . ALA A 1 102 ? 67.510 5.371 54.219 1.00 26.38 102 ALA A CA 1
ATOM 668 C C . ALA A 1 102 ? 67.526 5.137 52.706 1.00 27.80 102 ALA A C 1
ATOM 669 O O . ALA A 1 102 ? 67.988 4.096 52.235 1.00 28.38 102 ALA A O 1
ATOM 671 N N . SER A 1 103 ? 67.022 6.118 51.961 1.00 27.11 103 SER A N 1
ATOM 672 C CA . SER A 1 103 ? 66.962 6.045 50.506 1.00 28.79 103 SER A CA 1
ATOM 673 C C . SER A 1 103 ? 68.363 5.963 49.910 1.00 30.39 103 SER A C 1
ATOM 674 O O . SER A 1 103 ? 68.559 5.399 48.837 1.00 30.61 103 SER A O 1
ATOM 677 N N . LEU A 1 104 ? 69.330 6.537 50.617 1.00 30.47 104 LEU A N 1
ATOM 678 C CA . LEU A 1 104 ? 70.721 6.527 50.181 1.00 32.12 104 LEU A CA 1
ATOM 679 C C . LEU A 1 104 ? 71.338 5.151 50.411 1.00 31.39 104 LEU A C 1
ATOM 680 O O . LEU A 1 104 ? 72.515 4.937 50.126 1.00 32.61 104 LEU A O 1
ATOM 685 N N . GLY A 1 105 ? 70.540 4.229 50.940 1.00 31.42 105 GLY A N 1
ATOM 686 C CA . GLY A 1 105 ? 71.020 2.885 51.198 1.00 31.00 105 GLY A CA 1
ATOM 687 C C . GLY A 1 105 ? 71.632 2.700 52.571 1.00 30.53 105 GLY A C 1
ATOM 688 O O . GLY A 1 105 ? 72.253 1.674 52.842 1.00 31.96 105 GLY A O 1
ATOM 689 N N . LEU A 1 106 ? 71.449 3.683 53.447 1.00 29.68 106 LEU A N 1
ATOM 690 C CA . LEU A 1 106 ? 72.000 3.621 54.798 1.00 27.88 106 LEU A CA 1
ATOM 691 C C . LEU A 1 106 ? 70.998 3.103 55.824 1.00 27.17 106 LEU A C 1
ATOM 692 O O . LEU A 1 106 ? 69.806 3.400 55.746 1.00 26.65 106 LEU A O 1
ATOM 697 N N . THR A 1 107 ? 71.488 2.323 56.782 1.00 26.51 107 THR A N 1
ATOM 698 C CA . THR A 1 107 ? 70.641 1.779 57.831 1.00 27.06 107 THR A CA 1
ATOM 699 C C . THR A 1 107 ? 70.444 2.864 58.886 1.00 26.47 107 THR A C 1
ATOM 700 O O . THR A 1 107 ? 71.398 3.292 59.543 1.00 24.61 107 THR A O 1
ATOM 704 N N . VAL A 1 108 ? 69.199 3.304 59.036 1.00 24.52 108 VAL A N 1
ATOM 705 C CA . VAL A 1 108 ? 68.866 4.370 59.970 1.00 25.43 108 VAL A CA 1
ATOM 706 C C . VAL A 1 108 ? 68.095 3.930 61.211 1.00 24.18 108 VAL A C 1
ATOM 707 O O . VAL A 1 108 ? 67.174 3.120 61.135 1.00 24.54 108 VAL A O 1
ATOM 711 N N . THR A 1 109 ? 68.487 4.468 62.361 1.00 23.98 109 THR A N 1
ATOM 712 C CA . THR A 1 109 ? 67.796 4.173 63.603 1.00 22.94 109 THR A CA 1
ATOM 713 C C . THR A 1 109 ? 67.195 5.515 64.007 1.00 22.50 109 THR A C 1
ATOM 714 O O . THR A 1 109 ? 67.918 6.456 64.318 1.00 22.16 109 THR A O 1
ATOM 718 N N . ALA A 1 110 ? 65.869 5.594 63.963 1.00 20.81 110 ALA A N 1
ATOM 719 C CA . ALA A 1 110 ? 65.147 6.819 64.261 1.00 21.82 110 ALA A CA 1
ATOM 720 C C . ALA A 1 110 ? 64.587 6.891 65.673 1.00 21.48 110 ALA A C 1
ATOM 721 O O . ALA A 1 110 ? 63.903 5.970 66.131 1.00 25.08 110 ALA A O 1
ATOM 723 N N . PHE A 1 111 ? 64.873 8.001 66.352 1.00 19.97 111 PHE A N 1
ATOM 724 C CA . PHE A 1 111 ? 64.397 8.229 67.714 1.00 17.40 111 PHE A CA 1
ATOM 725 C C . PHE A 1 111 ? 63.338 9.324 67.738 1.00 17.14 111 PHE A C 1
ATOM 726 O O . PHE A 1 111 ? 63.513 10.378 67.125 1.00 17.04 111 PHE A O 1
ATOM 734 N N . GLU A 1 112 ? 62.237 9.064 68.436 1.00 15.41 112 GLU A N 1
ATOM 735 C CA . GLU A 1 112 ? 61.160 10.053 68.591 1.00 17.63 112 GLU A CA 1
ATOM 736 C C . GLU A 1 112 ? 60.576 9.856 69.983 1.00 17.27 112 GLU A C 1
ATOM 737 O O . GLU A 1 112 ? 60.189 8.745 70.340 1.00 14.21 112 GLU A O 1
ATOM 743 N N . GLN A 1 113 ? 60.509 10.933 70.762 1.00 17.30 113 GLN A N 1
ATOM 744 C CA . GLN A 1 113 ? 60.008 10.856 72.130 1.00 20.17 113 GLN A CA 1
ATOM 745 C C . GLN A 1 113 ? 58.519 11.141 72.307 1.00 18.98 113 GLN A C 1
ATOM 746 O O . GLN A 1 113 ? 57.934 10.759 73.321 1.00 19.47 113 GLN A O 1
ATOM 752 N N . HIS A 1 114 ? 57.904 11.828 71.352 1.00 18.18 114 HIS A N 1
ATOM 753 C CA . HIS A 1 114 ? 56.481 12.124 71.485 1.00 18.35 114 HIS A CA 1
ATOM 754 C C . HIS A 1 114 ? 55.651 10.903 71.090 1.00 17.97 114 HIS A C 1
ATOM 755 O O . HIS A 1 114 ? 55.809 10.363 69.998 1.00 17.21 114 HIS A O 1
ATOM 762 N N . PRO A 1 115 ? 54.745 10.458 71.976 1.00 18.82 115 PRO A N 1
ATOM 763 C CA . PRO A 1 115 ? 53.892 9.288 71.721 1.00 20.31 115 PRO A CA 1
ATOM 764 C C . PRO A 1 115 ? 53.105 9.321 70.418 1.00 18.42 115 PRO A C 1
ATOM 765 O O . PRO A 1 115 ? 53.072 8.337 69.678 1.00 17.90 115 PRO A O 1
ATOM 769 N N . ALA A 1 116 ? 52.460 10.450 70.149 1.00 18.22 116 ALA A N 1
ATOM 770 C CA . ALA A 1 116 ? 51.659 10.598 68.944 1.00 18.05 116 ALA A CA 1
ATOM 771 C C . ALA A 1 116 ? 52.514 10.578 67.683 1.00 17.35 116 ALA A C 1
ATOM 772 O O . ALA A 1 116 ? 52.231 9.836 66.740 1.00 18.38 116 ALA A O 1
ATOM 774 N N . VAL A 1 117 ? 53.558 11.400 67.667 1.00 16.22 117 VAL A N 1
ATOM 775 C CA . VAL A 1 117 ? 54.449 11.476 66.513 1.00 16.92 117 VAL A CA 1
ATOM 776 C C . VAL A 1 117 ? 55.097 10.116 66.255 1.00 16.00 117 VAL A C 1
ATOM 777 O O . VAL A 1 117 ? 55.155 9.641 65.115 1.00 16.73 117 VAL A O 1
ATOM 781 N N . ALA A 1 118 ? 55.591 9.495 67.320 1.00 14.43 118 ALA A N 1
ATOM 782 C CA . ALA A 1 118 ? 56.221 8.187 67.206 1.00 15.59 118 ALA A CA 1
ATOM 783 C C . ALA A 1 118 ? 55.240 7.152 66.657 1.00 15.48 118 ALA A C 1
ATOM 784 O O . ALA A 1 118 ? 55.596 6.321 65.810 1.00 16.46 118 ALA A O 1
ATOM 786 N N . CYS A 1 119 ? 54.005 7.183 67.146 1.00 13.54 119 CYS A N 1
ATOM 787 C CA . CYS A 1 119 ? 53.017 6.216 66.680 1.00 15.17 119 CYS A CA 1
ATOM 788 C C . CYS A 1 119 ? 52.757 6.414 65.185 1.00 14.76 119 CYS A C 1
ATOM 789 O O . CYS A 1 119 ? 52.705 5.446 64.415 1.00 14.41 119 CYS A O 1
ATOM 792 N N . LEU A 1 120 ? 52.612 7.671 64.773 1.00 14.07 120 LEU A N 1
ATOM 793 C CA . LEU A 1 120 ? 52.372 7.987 63.367 1.00 15.51 120 LEU A CA 1
ATOM 794 C C . LEU A 1 120 ? 53.535 7.524 62.485 1.00 16.69 120 LEU A C 1
ATOM 795 O O . LEU A 1 120 ? 53.321 6.961 61.415 1.00 17.69 120 LEU A O 1
ATOM 800 N N . LEU A 1 121 ? 54.764 7.775 62.931 1.00 16.14 121 LEU A N 1
ATOM 801 C CA . LEU A 1 121 ? 55.937 7.378 62.162 1.00 17.47 121 LEU A CA 1
ATOM 802 C C . LEU A 1 121 ? 56.017 5.862 62.063 1.00 17.95 121 LEU A C 1
ATOM 803 O O . LEU A 1 121 ? 56.304 5.308 61.001 1.00 20.00 121 LEU A O 1
ATOM 808 N N . SER A 1 122 ? 55.767 5.193 63.179 1.00 17.06 122 SER A N 1
ATOM 809 C CA . SER A 1 122 ? 55.801 3.742 63.209 1.00 18.37 122 SER A CA 1
ATOM 810 C C . SER A 1 122 ? 54.840 3.181 62.162 1.00 19.19 122 SER A C 1
ATOM 811 O O . SER A 1 122 ? 55.205 2.281 61.406 1.00 20.23 122 SER A O 1
ATOM 814 N N . ASP A 1 123 ? 53.624 3.728 62.104 1.00 17.59 123 ASP A N 1
ATOM 815 C CA . ASP A 1 123 ? 52.623 3.256 61.153 1.00 17.76 123 ASP A CA 1
ATOM 816 C C . ASP A 1 123 ? 53.011 3.551 59.707 1.00 18.46 123 ASP A C 1
ATOM 817 O O . ASP A 1 123 ? 52.698 2.769 58.809 1.00 17.55 123 ASP A O 1
ATOM 822 N N . GLY A 1 124 ? 53.684 4.678 59.487 1.00 17.22 124 GLY A N 1
ATOM 823 C CA . GLY A 1 124 ? 54.120 5.031 58.147 1.00 17.68 124 GLY A CA 1
ATOM 824 C C . GLY A 1 124 ? 55.165 4.041 57.660 1.00 18.66 124 GLY A C 1
ATOM 825 O O . GLY A 1 124 ? 55.152 3.627 56.498 1.00 18.96 124 GLY A O 1
ATOM 826 N N . ILE A 1 125 ? 56.080 3.670 58.551 1.00 18.01 125 ILE A N 1
ATOM 827 C CA . ILE A 1 125 ? 57.126 2.707 58.224 1.00 20.93 125 ILE A CA 1
ATOM 828 C C . ILE A 1 125 ? 56.473 1.357 57.927 1.00 22.25 125 ILE A C 1
ATOM 829 O O . ILE A 1 125 ? 56.804 0.706 56.936 1.00 22.03 125 ILE A O 1
ATOM 834 N N . ARG A 1 126 ? 55.537 0.952 58.783 1.00 22.71 126 ARG A N 1
ATOM 835 C CA . ARG A 1 126 ? 54.835 -0.317 58.609 1.00 23.93 126 ARG A CA 1
ATOM 836 C C . ARG A 1 126 ? 54.145 -0.388 57.248 1.00 25.10 126 ARG A C 1
ATOM 837 O O . ARG A 1 126 ? 54.259 -1.390 56.541 1.00 26.17 126 ARG A O 1
ATOM 845 N N . ARG A 1 127 ? 53.430 0.671 56.883 1.00 24.17 127 ARG A N 1
ATOM 846 C CA . ARG A 1 127 ? 52.735 0.702 55.601 1.00 25.97 127 ARG A CA 1
ATOM 847 C C . ARG A 1 127 ? 53.698 0.791 54.416 1.00 26.95 127 ARG A C 1
ATOM 848 O O . ARG A 1 127 ? 53.429 0.239 53.345 1.00 25.37 127 ARG A O 1
ATOM 856 N N . ALA A 1 128 ? 54.825 1.468 54.614 1.00 26.77 128 ALA A N 1
ATOM 857 C CA . ALA A 1 128 ? 55.824 1.624 53.560 1.00 28.27 128 ALA A CA 1
ATOM 858 C C . ALA A 1 128 ? 56.404 0.267 53.174 1.00 30.48 128 ALA A C 1
ATOM 859 O O . ALA A 1 128 ? 56.766 0.041 52.017 1.00 30.65 128 ALA A O 1
ATOM 861 N N . LEU A 1 129 ? 56.502 -0.629 54.152 1.00 31.45 129 LEU A N 1
ATOM 862 C CA . LEU A 1 129 ? 57.027 -1.965 53.907 1.00 34.65 129 LEU A CA 1
ATOM 863 C C . LEU A 1 129 ? 56.081 -2.765 53.012 1.00 36.34 129 LEU A C 1
ATOM 864 O O . LEU A 1 129 ? 56.521 -3.599 52.221 1.00 38.08 129 LEU A O 1
ATOM 869 N N . LEU A 1 130 ? 54.783 -2.508 53.138 1.00 37.86 130 LEU A N 1
ATOM 870 C CA . LEU A 1 130 ? 53.789 -3.209 52.333 1.00 38.55 130 LEU A CA 1
ATOM 871 C C . LEU A 1 130 ? 53.780 -2.692 50.897 1.00 39.03 130 LEU A C 1
ATOM 872 O O . LEU A 1 130 ? 53.271 -3.351 49.994 1.00 40.19 130 LEU A O 1
ATOM 877 N N . ASN A 1 131 ? 54.350 -1.511 50.691 1.00 38.71 131 ASN A N 1
ATOM 878 C CA . ASN A 1 131 ? 54.397 -0.908 49.368 1.00 39.64 131 ASN A CA 1
ATOM 879 C C . ASN A 1 131 ? 55.711 -1.239 48.663 1.00 39.31 131 ASN A C 1
ATOM 880 O O . ASN A 1 131 ? 56.794 -0.963 49.176 1.00 38.02 131 ASN A O 1
ATOM 885 N N . PRO A 1 132 ? 55.626 -1.836 47.463 1.00 39.64 132 PRO A N 1
ATOM 886 C CA . PRO A 1 132 ? 56.793 -2.222 46.664 1.00 38.18 132 PRO A CA 1
ATOM 887 C C . PRO A 1 132 ? 57.811 -1.116 46.426 1.00 38.18 132 PRO A C 1
ATOM 888 O O . PRO A 1 132 ? 59.000 -1.297 46.678 1.00 37.95 132 PRO A O 1
ATOM 892 N N . GLU A 1 133 ? 57.342 0.026 45.937 1.00 37.29 133 GLU A N 1
ATOM 893 C CA . GLU A 1 133 ? 58.235 1.136 45.644 1.00 37.84 133 GLU A CA 1
ATOM 894 C C . GLU A 1 133 ? 58.851 1.829 46.857 1.00 36.11 133 GLU A C 1
ATOM 895 O O . GLU A 1 133 ? 59.557 2.823 46.705 1.00 35.37 133 GLU A O 1
ATOM 901 N N . THR A 1 134 ? 58.591 1.311 48.055 1.00 33.41 134 THR A N 1
ATOM 902 C CA . THR A 1 134 ? 59.162 1.902 49.265 1.00 31.05 134 THR A CA 1
ATOM 903 C C . THR A 1 134 ? 59.649 0.842 50.244 1.00 30.29 134 THR A C 1
ATOM 904 O O . THR A 1 134 ? 60.351 1.152 51.204 1.00 30.74 134 THR A O 1
ATOM 908 N N . GLN A 1 135 ? 59.285 -0.409 49.983 1.00 30.77 135 GLN A N 1
ATOM 909 C CA . GLN A 1 135 ? 59.658 -1.532 50.837 1.00 30.82 135 GLN A CA 1
ATOM 910 C C . GLN A 1 135 ? 61.154 -1.594 51.134 1.00 29.60 135 GLN A C 1
ATOM 911 O O . GLN A 1 135 ? 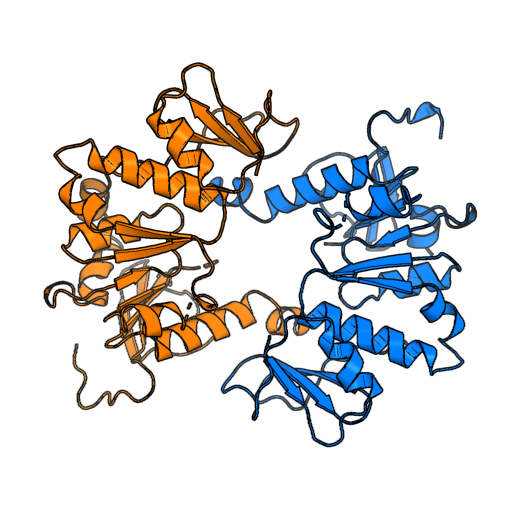61.556 -1.724 52.290 1.00 29.96 135 GLN A O 1
ATOM 917 N N . ASP A 1 136 ? 61.972 -1.501 50.089 1.00 27.91 136 ASP A N 1
ATOM 918 C CA . ASP A 1 136 ? 63.422 -1.567 50.241 1.00 27.85 136 ASP A CA 1
ATOM 919 C C . ASP A 1 136 ? 63.967 -0.509 51.198 1.00 26.52 136 ASP A C 1
ATOM 920 O O . ASP A 1 136 ? 64.736 -0.822 52.107 1.00 25.09 136 ASP A O 1
ATOM 925 N N . THR A 1 137 ? 63.576 0.742 50.979 1.00 25.08 137 THR A N 1
ATOM 926 C CA . THR A 1 137 ? 64.025 1.836 51.822 1.00 24.98 137 THR A CA 1
ATOM 927 C C . THR A 1 137 ? 63.483 1.726 53.247 1.00 25.20 137 THR A C 1
ATOM 928 O O . THR A 1 137 ? 64.224 1.913 54.215 1.00 25.97 137 THR A O 1
ATOM 932 N N . ALA A 1 138 ? 62.198 1.412 53.379 1.00 24.29 138 ALA A N 1
ATOM 933 C CA . ALA A 1 138 ? 61.575 1.296 54.694 1.00 23.99 138 ALA A CA 1
ATOM 934 C C . ALA A 1 138 ? 62.222 0.226 55.563 1.00 24.80 138 ALA A C 1
ATOM 935 O O . ALA A 1 138 ? 62.280 0.360 56.787 1.00 25.21 138 ALA A O 1
ATOM 937 N N . ALA A 1 139 ? 62.712 -0.838 54.937 1.00 25.28 139 ALA A N 1
ATOM 938 C CA . ALA A 1 139 ? 63.350 -1.919 55.679 1.00 24.74 139 ALA A CA 1
ATOM 939 C C . ALA A 1 139 ? 64.645 -1.468 56.352 1.00 25.61 139 ALA A C 1
ATOM 940 O O . ALA A 1 139 ? 65.166 -2.160 57.225 1.00 24.96 139 ALA A O 1
ATOM 942 N N . ARG A 1 140 ? 65.171 -0.317 55.939 1.00 25.46 140 ARG A N 1
ATOM 943 C CA . ARG A 1 140 ? 66.406 0.188 56.524 1.00 26.28 140 ARG A CA 1
ATOM 944 C C . ARG A 1 140 ? 66.145 1.224 57.615 1.00 26.29 140 ARG A C 1
ATOM 945 O O . ARG A 1 140 ? 67.066 1.892 58.079 1.00 27.69 140 ARG A O 1
ATOM 953 N N . ILE A 1 141 ? 64.889 1.352 58.025 1.00 25.84 141 ILE A N 1
ATOM 954 C CA . ILE A 1 141 ? 64.532 2.300 59.073 1.00 24.95 141 ILE A CA 1
ATOM 955 C C . ILE A 1 141 ? 64.023 1.571 60.310 1.00 26.15 141 ILE A C 1
ATOM 956 O O . ILE A 1 141 ? 63.049 0.817 60.253 1.00 26.46 141 ILE A O 1
ATOM 961 N N . ASN A 1 142 ? 64.692 1.807 61.431 1.00 26.53 142 ASN A N 1
ATOM 962 C CA . ASN A 1 142 ? 64.327 1.186 62.693 1.00 27.18 142 ASN A CA 1
ATOM 963 C C . ASN A 1 142 ? 63.917 2.299 63.651 1.00 25.69 142 ASN A C 1
ATOM 964 O O . ASN A 1 142 ? 64.701 3.209 63.919 1.00 24.62 142 ASN A O 1
ATOM 969 N N . LEU A 1 143 ? 62.688 2.232 64.154 1.00 24.43 143 LEU A N 1
ATOM 970 C CA . LEU A 1 143 ? 62.187 3.260 65.061 1.00 23.19 143 LEU A CA 1
ATOM 971 C C . LEU A 1 143 ? 62.413 2.932 66.525 1.00 23.97 143 LEU A C 1
ATOM 972 O O . LEU A 1 143 ? 62.154 1.818 66.978 1.00 23.51 143 LEU A O 1
ATOM 977 N N . HIS A 1 144 ? 62.887 3.923 67.267 1.00 22.87 144 HIS A N 1
ATOM 978 C CA . HIS A 1 144 ? 63.133 3.748 68.688 1.00 23.49 144 HIS A CA 1
ATOM 979 C C . HIS A 1 144 ? 62.350 4.825 69.432 1.00 22.00 144 HIS A C 1
ATOM 980 O O . HIS A 1 144 ? 62.621 6.013 69.272 1.00 20.02 144 HIS A O 1
ATOM 987 N N . PHE A 1 145 ? 61.375 4.412 70.234 1.00 22.41 145 PHE A N 1
ATOM 988 C CA . PHE A 1 145 ? 60.556 5.360 70.983 1.00 21.39 145 PHE A CA 1
ATOM 989 C C . PHE A 1 145 ? 61.254 5.829 72.252 1.00 22.71 145 PHE A C 1
ATOM 990 O O . PHE A 1 145 ? 61.754 5.017 73.034 1.00 22.29 145 PHE A O 1
ATOM 998 N N . GLY A 1 146 ? 61.273 7.142 72.451 1.00 20.47 146 GLY A N 1
ATOM 999 C CA . GLY A 1 146 ? 61.904 7.704 73.634 1.00 21.81 146 GLY A CA 1
ATOM 1000 C C . GLY A 1 146 ? 62.783 8.910 73.357 1.00 20.99 146 GLY A C 1
ATOM 1001 O O . GLY A 1 146 ? 63.030 9.259 72.207 1.00 21.01 146 GLY A O 1
ATOM 1002 N N . ASN A 1 147 ? 63.254 9.551 74.421 1.00 22.38 147 ASN A N 1
ATOM 1003 C CA . ASN A 1 147 ? 64.120 10.716 74.296 1.00 22.89 147 ASN A CA 1
ATOM 1004 C C . ASN A 1 147 ? 65.506 10.236 73.886 1.00 22.39 147 ASN A C 1
ATOM 1005 O O . ASN A 1 147 ? 66.096 9.391 74.553 1.00 22.51 147 ASN A O 1
ATOM 1010 N N . ALA A 1 148 ? 66.023 10.784 72.789 1.00 23.07 148 ALA A N 1
ATOM 1011 C CA . ALA A 1 148 ? 67.332 10.398 72.271 1.00 23.34 148 ALA A CA 1
ATOM 1012 C C . ALA A 1 148 ? 68.440 10.511 73.307 1.00 23.84 148 ALA A C 1
ATOM 1013 O O . ALA A 1 148 ? 69.239 9.588 73.481 1.00 22.80 148 ALA A O 1
ATOM 1015 N N . ALA A 1 149 ? 68.494 11.652 73.982 1.00 25.59 149 ALA A N 1
ATOM 1016 C CA . ALA A 1 149 ? 69.513 11.879 74.993 1.00 27.91 149 ALA A CA 1
ATOM 1017 C C . ALA A 1 149 ? 69.527 10.738 76.005 1.00 29.32 149 ALA A C 1
ATOM 1018 O O . ALA A 1 149 ? 70.566 10.422 76.578 1.00 31.35 149 ALA A O 1
ATOM 1020 N N . GLU A 1 150 ? 68.373 10.111 76.213 1.00 31.64 150 GLU A N 1
ATOM 1021 C CA . GLU A 1 150 ? 68.261 9.011 77.165 1.00 31.72 150 GLU A CA 1
ATOM 1022 C C . GLU A 1 150 ? 68.419 7.632 76.531 1.00 32.08 150 GLU A C 1
ATOM 1023 O O . GLU A 1 150 ? 69.120 6.769 77.064 1.00 32.57 150 GLU A O 1
ATOM 1029 N N . GLN A 1 151 ? 67.772 7.429 75.389 1.00 30.61 151 GLN A N 1
ATOM 1030 C CA . GLN A 1 151 ? 67.814 6.142 74.702 1.00 32.82 151 GLN A CA 1
ATOM 1031 C C . GLN A 1 151 ? 69.127 5.799 73.995 1.00 33.17 151 GLN A C 1
ATOM 1032 O O . GLN A 1 151 ? 69.553 4.645 74.013 1.00 34.00 151 GLN A O 1
ATOM 1046 N N . PRO A 1 153 ? 72.381 6.409 74.690 1.00 33.32 153 PRO A N 1
ATOM 1047 C CA . PRO A 1 153 ? 73.415 5.816 75.545 1.00 34.00 153 PRO A CA 1
ATOM 1048 C C . PRO A 1 153 ? 73.084 4.354 75.844 1.00 33.90 153 PRO A C 1
ATOM 1049 O O . PRO A 1 153 ? 73.958 3.492 75.841 1.00 33.61 153 PRO A O 1
ATOM 1053 N N . ALA A 1 154 ? 71.809 4.083 76.095 1.00 34.56 154 ALA A N 1
ATOM 1054 C CA . ALA A 1 154 ? 71.369 2.727 76.390 1.00 35.34 154 ALA A CA 1
ATOM 1055 C C . ALA A 1 154 ? 71.521 1.820 75.171 1.00 36.35 154 ALA A C 1
ATOM 1056 O O . ALA A 1 154 ? 71.868 0.646 75.303 1.00 36.84 154 ALA A O 1
ATOM 1058 N N . LEU A 1 155 ? 71.265 2.365 73.984 1.00 36.29 155 LEU A N 1
ATOM 1059 C CA . LEU A 1 155 ? 71.372 1.583 72.754 1.00 35.79 155 LEU A CA 1
ATOM 1060 C C . LEU A 1 155 ? 72.832 1.293 72.424 1.00 36.20 155 LEU A C 1
ATOM 1061 O O . LEU A 1 155 ? 73.157 0.236 71.887 1.00 35.57 155 LEU A O 1
ATOM 1066 N N . VAL A 1 156 ? 73.708 2.239 72.749 1.00 36.26 156 VAL A N 1
ATOM 1067 C CA . VAL A 1 156 ? 75.135 2.079 72.503 1.00 36.82 156 VAL A CA 1
ATOM 1068 C C . VAL A 1 156 ? 75.654 0.847 73.246 1.00 39.10 156 VAL A C 1
ATOM 1069 O O . VAL A 1 156 ? 76.400 0.040 72.689 1.00 37.04 156 VAL A O 1
ATOM 1073 N N . LYS A 1 157 ? 75.250 0.710 74.505 1.00 40.58 157 LYS A N 1
ATOM 1074 C CA . LYS A 1 157 ? 75.666 -0.417 75.334 1.00 44.13 157 LYS A CA 1
ATOM 1075 C C . LYS A 1 157 ? 75.121 -1.725 74.762 1.00 45.93 157 LYS A C 1
ATOM 1076 O O . LYS A 1 157 ? 75.562 -2.810 75.139 1.00 47.33 157 LYS A O 1
ATOM 1082 N N . THR A 1 158 ? 74.161 -1.610 73.851 1.00 46.69 158 THR A N 1
ATOM 1083 C CA . THR A 1 158 ? 73.532 -2.774 73.239 1.00 47.48 158 THR A CA 1
ATOM 1084 C C . THR A 1 158 ? 74.154 -3.158 71.901 1.00 47.23 158 THR A C 1
ATOM 1085 O O . THR A 1 158 ? 74.899 -4.133 71.814 1.00 48.36 158 THR A O 1
ATOM 1089 N N . GLN A 1 159 ? 73.848 -2.388 70.861 1.00 46.23 159 GLN A N 1
ATOM 1090 C CA . GLN A 1 159 ? 74.357 -2.667 69.523 1.00 44.82 159 GLN A CA 1
ATOM 1091 C C . GLN A 1 159 ? 75.622 -1.907 69.140 1.00 42.67 159 GLN A C 1
ATOM 1092 O O . GLN A 1 159 ? 76.126 -2.064 68.030 1.00 43.33 159 GLN A O 1
ATOM 1098 N N . GLY A 1 160 ? 76.136 -1.084 70.048 1.00 40.45 160 GLY A N 1
ATOM 1099 C CA . GLY A 1 160 ? 77.349 -0.338 69.749 1.00 37.34 160 GLY A CA 1
ATOM 1100 C C . GLY A 1 160 ? 77.114 1.042 69.162 1.00 35.48 160 GLY A C 1
ATOM 1101 O O . GLY A 1 160 ? 75.994 1.387 68.780 1.00 34.82 160 GLY A O 1
ATOM 1102 N N . LYS A 1 161 ? 78.178 1.834 69.078 1.00 33.65 161 LYS A N 1
ATOM 1103 C CA . LYS A 1 161 ? 78.079 3.190 68.555 1.00 31.85 161 LYS A CA 1
ATOM 1104 C C . LYS A 1 161 ? 77.796 3.270 67.060 1.00 31.44 161 LYS A C 1
ATOM 1105 O O . LYS A 1 161 ? 78.249 2.434 66.273 1.00 31.28 161 LYS A O 1
ATOM 1111 N N . PRO A 1 162 ? 77.017 4.280 66.652 1.00 28.67 162 PRO A N 1
ATOM 1112 C CA . PRO A 1 162 ? 76.675 4.486 65.246 1.00 28.31 162 PRO A CA 1
ATOM 1113 C C . PRO A 1 162 ? 77.767 5.362 64.640 1.00 27.74 162 PRO A C 1
ATOM 1114 O O . PRO A 1 162 ? 78.519 6.014 65.367 1.00 27.35 162 PRO A O 1
ATOM 1118 N N . ASP A 1 163 ? 77.858 5.381 63.318 1.00 26.90 163 ASP A N 1
ATOM 1119 C CA . ASP A 1 163 ? 78.866 6.199 62.664 1.00 24.73 163 ASP A CA 1
ATOM 1120 C C . ASP A 1 163 ? 78.493 7.669 62.731 1.00 24.25 163 ASP A C 1
ATOM 1121 O O . ASP A 1 163 ? 79.344 8.528 62.961 1.00 21.63 163 ASP A O 1
ATOM 1126 N N . ILE A 1 164 ? 77.212 7.958 62.548 1.00 22.34 164 ILE A N 1
ATOM 1127 C CA . ILE A 1 164 ? 76.762 9.338 62.571 1.00 22.64 164 ILE A CA 1
ATOM 1128 C C . ILE A 1 164 ? 75.482 9.530 63.369 1.00 20.76 164 ILE A C 1
ATOM 1129 O O . ILE A 1 164 ? 74.619 8.661 63.395 1.00 18.07 164 ILE A O 1
ATOM 1134 N N . VAL A 1 165 ? 75.390 10.664 64.051 1.00 20.48 165 VAL A N 1
ATOM 1135 C CA . VAL A 1 165 ? 74.188 11.005 64.795 1.00 20.12 165 VAL A CA 1
ATOM 1136 C C . VAL A 1 165 ? 73.668 12.243 64.070 1.00 19.94 165 VAL A C 1
ATOM 1137 O O . VAL A 1 165 ? 74.383 13.236 63.933 1.00 19.45 165 VAL A O 1
ATOM 1141 N N . TYR A 1 166 ? 72.430 12.165 63.588 1.00 20.23 166 TYR A N 1
ATOM 1142 C CA . TYR A 1 166 ? 71.810 13.258 62.845 1.00 21.18 166 TYR A CA 1
ATOM 1143 C C . TYR A 1 166 ? 70.832 14.000 63.744 1.00 21.80 166 TYR A C 1
ATOM 1144 O O . TYR A 1 166 ? 70.056 13.376 64.469 1.00 21.93 166 TYR A O 1
ATOM 1153 N N . LEU A 1 167 ? 70.874 15.329 63.679 1.00 22.39 167 LEU A N 1
ATOM 1154 C CA . LEU A 1 167 ? 70.021 16.194 64.495 1.00 24.22 167 LEU A CA 1
ATOM 1155 C C . LEU A 1 167 ? 69.348 17.292 63.669 1.00 26.47 167 LEU A C 1
ATOM 1156 O O . LEU A 1 167 ? 69.992 17.929 62.838 1.00 22.14 167 LEU A O 1
ATOM 1161 N N . ASP A 1 168 ? 68.053 17.507 63.900 1.00 28.77 168 ASP A N 1
ATOM 1162 C CA . ASP A 1 168 ? 67.297 18.551 63.203 1.00 32.94 168 ASP A CA 1
ATOM 1163 C C . ASP A 1 168 ? 66.114 18.998 64.066 1.00 36.03 168 ASP A C 1
ATOM 1164 O O . ASP A 1 168 ? 64.960 18.755 63.725 1.00 33.02 168 ASP A O 1
ATOM 1169 N N . PRO A 1 169 ? 66.395 19.663 65.201 1.00 40.49 169 PRO A N 1
ATOM 1170 C CA . PRO A 1 169 ? 65.355 20.142 66.119 1.00 44.65 169 PRO A CA 1
ATOM 1171 C C . PRO A 1 169 ? 64.449 21.217 65.528 1.00 48.53 169 PRO A C 1
ATOM 1172 O O . PRO A 1 169 ? 64.580 21.572 64.358 1.00 49.78 169 PRO A O 1
ATOM 1192 N N . ALA A 1 185 ? 63.889 35.574 81.477 1.00 43.61 185 ALA A N 1
ATOM 1193 C CA . ALA A 1 185 ? 64.665 35.208 80.296 1.00 40.19 185 ALA A CA 1
ATOM 1194 C C . ALA A 1 185 ? 65.819 34.280 80.665 1.00 38.19 185 ALA A C 1
ATOM 1195 O O . ALA A 1 185 ? 65.978 33.212 80.080 1.00 36.39 185 ALA A O 1
ATOM 1197 N N . TYR A 1 186 ? 66.617 34.701 81.642 1.00 36.54 186 TYR A N 1
ATOM 1198 C CA . TYR A 1 186 ? 67.759 33.920 82.103 1.00 34.29 186 TYR A CA 1
ATOM 1199 C C . TYR A 1 186 ? 67.284 32.545 82.575 1.00 32.89 186 TYR A C 1
ATOM 1200 O O . TYR A 1 186 ? 67.875 31.517 82.239 1.00 32.26 186 TYR A O 1
ATOM 1209 N N . PHE A 1 187 ? 66.206 32.535 83.347 1.00 30.31 187 PHE A N 1
ATOM 1210 C CA . PHE A 1 187 ? 65.653 31.290 83.854 1.00 29.03 187 PHE A CA 1
ATOM 1211 C C . PHE A 1 187 ? 65.289 30.354 82.701 1.00 27.99 187 PHE A C 1
ATOM 1212 O O . PHE A 1 187 ? 65.532 29.148 82.771 1.00 26.30 187 PHE A O 1
ATOM 1220 N N . HIS A 1 188 ? 64.713 30.923 81.643 1.00 28.06 188 HIS A N 1
ATOM 1221 C CA . HIS A 1 188 ? 64.319 30.160 80.459 1.00 30.08 188 HIS A CA 1
ATOM 1222 C C . HIS A 1 188 ? 65.512 29.470 79.819 1.00 28.85 188 HIS A C 1
ATOM 1223 O O . HIS A 1 188 ? 65.415 28.339 79.336 1.00 27.91 188 HIS A O 1
ATOM 1230 N N . ARG A 1 189 ? 66.636 30.173 79.793 1.00 27.52 189 ARG A N 1
ATOM 1231 C CA . ARG A 1 189 ? 67.845 29.642 79.189 1.00 27.54 189 ARG A CA 1
ATOM 1232 C C . ARG A 1 189 ? 68.425 28.497 80.003 1.00 26.47 189 ARG A C 1
ATOM 1233 O O . ARG A 1 189 ? 68.979 27.555 79.447 1.00 26.70 189 ARG A O 1
ATOM 1241 N N . LEU A 1 190 ? 68.292 28.578 81.322 1.00 24.79 190 LEU A N 1
ATOM 1242 C CA . LEU A 1 190 ? 68.831 27.545 82.198 1.00 23.75 190 LEU A CA 1
ATOM 1243 C C . LEU A 1 190 ? 68.052 26.230 82.227 1.00 24.25 190 LEU A C 1
ATOM 1244 O O . LEU A 1 190 ? 68.647 25.159 82.357 1.00 21.72 190 LEU A O 1
ATOM 1249 N N . VAL A 1 191 ? 66.731 26.299 82.107 1.00 23.62 191 VAL A N 1
ATOM 1250 C CA . VAL A 1 191 ? 65.928 25.083 82.151 1.00 24.15 191 VAL A CA 1
ATOM 1251 C C . VAL A 1 191 ? 65.106 24.829 80.895 1.00 24.88 191 VAL A C 1
ATOM 1252 O O . VAL A 1 191 ? 64.520 23.760 80.746 1.00 25.85 191 VAL A O 1
ATOM 1256 N N . GLY A 1 192 ? 65.079 25.799 79.990 1.00 26.90 192 GLY A N 1
ATOM 1257 C CA . GLY A 1 192 ? 64.297 25.648 78.774 1.00 27.72 192 GLY A CA 1
ATOM 1258 C C . GLY A 1 192 ? 64.952 24.889 77.636 1.00 28.92 192 GLY A C 1
ATOM 1259 O O . GLY A 1 192 ? 65.841 24.056 77.841 1.00 26.76 192 GLY A O 1
ATOM 1260 N N . GLU A 1 193 ? 64.492 25.185 76.423 1.00 28.55 193 GLU A N 1
ATOM 1261 C CA . GLU A 1 193 ? 64.999 24.552 75.213 1.00 29.41 193 GLU A CA 1
ATOM 1262 C C . GLU A 1 193 ? 66.505 24.750 75.049 1.00 28.41 193 GLU A C 1
ATOM 1263 O O . GLU A 1 193 ? 67.194 23.881 74.515 1.00 28.02 193 GLU A O 1
ATOM 1269 N N . ALA A 1 194 ? 67.012 25.892 75.500 1.00 25.53 194 ALA A N 1
ATOM 1270 C CA . ALA A 1 194 ? 68.435 26.180 75.398 1.00 24.46 194 ALA A CA 1
ATOM 1271 C C . ALA A 1 194 ? 69.255 25.063 76.040 1.00 23.00 194 ALA A C 1
ATOM 1272 O O . ALA A 1 194 ? 70.237 24.594 75.463 1.00 22.20 194 ALA A O 1
ATOM 1274 N N . GLN A 1 195 ? 68.839 24.636 77.228 1.00 20.58 195 GLN A N 1
ATOM 1275 C CA . GLN A 1 195 ? 69.529 23.581 77.956 1.00 21.08 195 GLN A CA 1
ATOM 1276 C C . GLN A 1 195 ? 69.338 22.238 77.261 1.00 20.87 195 GLN A C 1
ATOM 1277 O O . GLN A 1 195 ? 70.265 21.439 77.199 1.00 20.18 195 GLN A O 1
ATOM 1283 N N . ASP A 1 196 ? 68.140 21.988 76.734 1.00 21.97 196 ASP A N 1
ATOM 1284 C CA . ASP A 1 196 ? 67.882 20.732 76.028 1.00 21.53 196 ASP A CA 1
ATOM 1285 C C . ASP A 1 196 ? 68.826 20.604 74.837 1.00 21.30 196 ASP A C 1
ATOM 1286 O O . ASP A 1 196 ? 69.248 19.506 74.490 1.00 21.57 196 ASP A O 1
ATOM 1291 N N . GLU A 1 197 ? 69.138 21.732 74.204 1.00 22.12 197 GLU A N 1
ATOM 1292 C CA . GLU A 1 197 ? 70.037 21.743 73.049 1.00 23.37 197 GLU A CA 1
ATOM 1293 C C . GLU A 1 197 ? 71.433 21.319 73.479 1.00 23.42 197 GLU A C 1
ATOM 1294 O O . GLU A 1 197 ? 72.094 20.524 72.805 1.00 20.27 197 GLU A O 1
ATOM 1300 N N . VAL A 1 198 ? 71.881 21.863 74.605 1.00 21.70 198 VAL A N 1
ATOM 1301 C CA . VAL A 1 198 ? 73.197 21.537 75.131 1.00 20.16 198 VAL A CA 1
ATOM 1302 C C . VAL A 1 198 ? 73.280 20.042 75.403 1.00 21.26 198 VAL A C 1
ATOM 1303 O O . VAL A 1 198 ? 74.252 19.392 75.027 1.00 21.00 198 VAL A O 1
ATOM 1307 N N . VAL A 1 199 ? 72.251 19.498 76.046 1.00 18.79 199 VAL A N 1
ATOM 1308 C CA . VAL A 1 199 ? 72.226 18.075 76.371 1.00 20.20 199 VAL A CA 1
ATOM 1309 C C . VAL A 1 199 ? 72.199 17.189 75.126 1.00 19.81 199 VAL A C 1
ATOM 1310 O O . VAL A 1 199 ? 72.883 16.166 75.072 1.00 20.25 199 VAL A O 1
ATOM 1314 N N . LEU A 1 200 ? 71.407 17.578 74.131 1.00 20.46 200 LEU A N 1
ATOM 1315 C CA . LEU A 1 200 ? 71.298 16.803 72.897 1.00 20.32 200 LEU A CA 1
ATOM 1316 C C . LEU A 1 200 ? 72.638 16.705 72.170 1.00 20.55 200 LEU A C 1
ATOM 1317 O O . LEU A 1 200 ? 73.081 15.612 71.815 1.00 19.02 200 LEU A O 1
ATOM 1322 N N . LEU A 1 201 ? 73.278 17.851 71.958 1.00 18.95 201 LEU A N 1
ATOM 1323 C CA . LEU A 1 201 ? 74.562 17.898 71.269 1.00 18.70 201 LEU A CA 1
ATOM 1324 C C . LEU A 1 201 ? 75.651 17.149 72.033 1.00 19.47 201 LEU A C 1
ATOM 1325 O O . LEU A 1 201 ? 76.453 16.422 71.441 1.00 18.97 201 LEU A O 1
ATOM 1330 N N . HIS A 1 202 ? 75.678 17.330 73.349 1.00 19.37 202 HIS A N 1
ATOM 1331 C CA . HIS A 1 202 ? 76.664 16.659 74.183 1.00 21.00 202 HIS A CA 1
ATOM 1332 C C . HIS A 1 202 ? 76.543 15.139 74.036 1.00 21.89 202 HIS A C 1
ATOM 1333 O O . HIS A 1 202 ? 77.530 14.450 73.774 1.00 20.75 202 HIS A O 1
ATOM 1340 N N . THR A 1 203 ? 75.327 14.624 74.193 1.00 21.40 203 THR A N 1
ATOM 1341 C CA . THR A 1 203 ? 75.076 13.190 74.091 1.00 21.87 203 THR A CA 1
ATOM 1342 C C . THR A 1 203 ? 75.422 12.655 72.697 1.00 21.41 203 THR A C 1
ATOM 1343 O O . THR A 1 203 ? 75.988 11.567 72.561 1.00 21.16 203 THR A O 1
ATOM 1347 N N . ALA A 1 204 ? 75.078 13.415 71.663 1.00 21.43 204 ALA A N 1
ATOM 1348 C CA . ALA A 1 204 ? 75.371 13.003 70.293 1.00 20.33 204 ALA A CA 1
ATOM 1349 C C . ALA A 1 204 ? 76.880 12.909 70.094 1.00 21.25 204 ALA A C 1
ATOM 1350 O O . ALA A 1 204 ? 77.377 11.972 69.470 1.00 20.87 204 ALA A O 1
ATOM 1352 N N . ARG A 1 205 ? 77.611 13.883 70.622 1.00 20.37 205 ARG A N 1
ATOM 1353 C CA . ARG A 1 205 ? 79.059 13.869 70.476 1.00 22.32 205 ARG A CA 1
ATOM 1354 C C . ARG A 1 205 ? 79.728 12.731 71.250 1.00 22.22 205 ARG A C 1
ATOM 1355 O O . ARG A 1 205 ? 80.871 12.378 70.968 1.00 23.06 205 ARG A O 1
ATOM 1363 N N . GLN A 1 206 ? 79.009 12.142 72.205 1.00 24.43 206 GLN A N 1
ATOM 1364 C CA . GLN A 1 206 ? 79.538 11.017 72.983 1.00 25.45 206 GLN A CA 1
ATOM 1365 C C . GLN A 1 206 ? 79.059 9.691 72.399 1.00 25.35 206 GLN A C 1
ATOM 1366 O O . GLN A 1 206 ? 79.510 8.623 72.816 1.00 25.14 206 GLN A O 1
ATOM 1372 N N . THR A 1 207 ? 78.146 9.764 71.435 1.00 24.55 207 THR A N 1
ATOM 1373 C CA . THR A 1 207 ? 77.565 8.568 70.820 1.00 23.98 207 THR A CA 1
ATOM 1374 C C . THR A 1 207 ? 78.140 8.220 69.449 1.00 24.53 207 THR A C 1
ATOM 1375 O O . THR A 1 207 ? 78.455 7.064 69.171 1.00 23.88 207 THR A O 1
ATOM 1379 N N . ALA A 1 208 ? 78.262 9.230 68.596 1.00 23.31 208 ALA A N 1
ATOM 1380 C CA . ALA A 1 208 ? 78.767 9.041 67.243 1.00 22.55 208 ALA A CA 1
ATOM 1381 C C . ALA A 1 208 ? 80.231 8.642 67.209 1.00 23.97 208 ALA A C 1
ATOM 1382 O O . ALA A 1 208 ? 81.023 9.094 68.031 1.00 20.28 208 ALA A O 1
ATOM 1384 N N . LYS A 1 209 ? 80.584 7.790 66.252 1.00 24.77 209 LYS A N 1
ATOM 1385 C CA . LYS A 1 209 ? 81.969 7.360 66.108 1.00 27.03 209 LYS A CA 1
ATOM 1386 C C . LYS A 1 209 ? 82.699 8.223 65.095 1.00 27.65 209 LYS A C 1
ATOM 1387 O O . LYS A 1 209 ? 83.931 8.320 65.132 1.00 28.15 209 LYS A O 1
ATOM 1393 N N . LYS A 1 210 ? 81.942 8.868 64.207 1.00 25.48 210 LYS A N 1
ATOM 1394 C CA . LYS A 1 210 ? 82.542 9.699 63.166 1.00 26.52 210 LYS A CA 1
ATOM 1395 C C . LYS A 1 210 ? 82.090 11.154 63.090 1.00 25.92 210 LYS A C 1
ATOM 1396 O O . LYS A 1 210 ? 82.925 12.056 63.039 1.00 26.32 210 LYS A O 1
ATOM 1402 N N . ARG A 1 211 ? 80.780 11.391 63.062 1.00 23.68 211 ARG A N 1
ATOM 1403 C CA . ARG A 1 211 ? 80.283 12.760 62.962 1.00 23.35 211 ARG A CA 1
ATOM 1404 C C . ARG A 1 211 ? 78.889 12.958 63.552 1.00 20.90 211 ARG A C 1
ATOM 1405 O O . ARG A 1 211 ? 78.096 12.021 63.653 1.00 20.08 211 ARG A O 1
ATOM 1413 N N . VAL A 1 212 ? 78.620 14.198 63.946 1.00 19.10 212 VAL A N 1
ATOM 1414 C CA . VAL A 1 212 ? 77.320 14.614 64.451 1.00 19.16 212 VAL A CA 1
ATOM 1415 C C . VAL A 1 212 ? 76.956 15.698 63.438 1.00 20.04 212 VAL A C 1
ATOM 1416 O O . VAL A 1 212 ? 77.677 16.685 63.282 1.00 20.54 212 VAL A O 1
ATOM 1420 N N . VAL A 1 213 ? 75.858 15.485 62.724 1.00 20.13 213 VAL A N 1
ATOM 1421 C CA . VAL A 1 213 ? 75.406 16.419 61.700 1.00 19.68 213 VAL A CA 1
ATOM 1422 C C . VAL A 1 213 ? 74.142 17.127 62.169 1.00 19.54 213 VAL A C 1
ATOM 1423 O O . VAL A 1 213 ? 73.153 16.483 62.532 1.00 18.09 213 VAL A O 1
ATOM 1427 N N . VAL A 1 214 ? 74.177 18.453 62.145 1.00 20.00 214 VAL A N 1
ATOM 1428 C CA . VAL A 1 214 ? 73.052 19.262 62.588 1.00 21.76 214 VAL A CA 1
ATOM 1429 C C . VAL A 1 214 ? 72.488 20.118 61.457 1.00 23.19 214 VAL A C 1
ATOM 1430 O O . VAL A 1 214 ? 73.199 20.940 60.883 1.00 23.00 214 VAL A O 1
ATOM 1434 N N . LYS A 1 215 ? 71.214 19.929 61.134 1.00 23.43 215 LYS A N 1
ATOM 1435 C CA . LYS A 1 215 ? 70.595 20.718 60.078 1.00 25.82 215 LYS A CA 1
ATOM 1436 C C . LYS A 1 215 ? 70.241 22.091 60.647 1.00 27.24 215 LYS A C 1
ATOM 1437 O O . LYS A 1 215 ? 69.766 22.198 61.779 1.00 26.68 215 LYS A O 1
ATOM 1443 N N . ARG A 1 216 ? 70.482 23.136 59.861 1.00 28.41 216 ARG A N 1
ATOM 1444 C CA . ARG A 1 216 ? 70.202 24.509 60.280 1.00 30.39 216 ARG A CA 1
ATOM 1445 C C . ARG A 1 216 ? 69.712 25.314 59.080 1.00 33.18 216 ARG A C 1
ATOM 1446 O O . ARG A 1 216 ? 69.994 24.967 57.935 1.00 31.52 216 ARG A O 1
ATOM 1454 N N . PRO A 1 217 ? 68.972 26.403 59.326 1.00 35.86 217 PRO A N 1
ATOM 1455 C CA . PRO A 1 217 ? 68.487 27.223 58.212 1.00 39.16 217 PRO A CA 1
ATOM 1456 C C . PRO A 1 217 ? 69.703 27.747 57.440 1.00 42.25 217 PRO A C 1
ATOM 1457 O O . PRO A 1 217 ? 70.844 27.440 57.796 1.00 42.18 217 PRO A O 1
ATOM 1461 N N . ARG A 1 218 ? 69.468 28.540 56.397 1.00 44.89 218 ARG A N 1
ATOM 1462 C CA . ARG A 1 218 ? 70.568 29.080 55.598 1.00 46.76 218 ARG A CA 1
ATOM 1463 C C . ARG A 1 218 ? 71.595 29.767 56.495 1.00 46.71 218 ARG A C 1
ATOM 1464 O O . ARG A 1 218 ? 72.730 29.306 56.623 1.00 47.41 218 ARG A O 1
ATOM 1472 N N . LEU A 1 219 ? 71.191 30.867 57.122 1.00 46.68 219 LEU A N 1
ATOM 1473 C CA . LEU A 1 219 ? 72.082 31.606 58.005 1.00 46.26 219 LEU A CA 1
ATOM 1474 C C . LEU A 1 219 ? 71.659 31.432 59.462 1.00 45.49 219 LEU A C 1
ATOM 1475 O O . LEU A 1 219 ? 71.729 32.368 60.261 1.00 45.26 219 LEU A O 1
ATOM 1480 N N . GLY A 1 220 ? 71.221 30.222 59.801 1.00 45.27 220 GLY A N 1
ATOM 1481 C CA . GLY A 1 220 ? 70.790 29.940 61.157 1.00 43.43 220 GLY A CA 1
ATOM 1482 C C . GLY A 1 220 ? 71.930 29.966 62.155 1.00 42.89 220 GLY A C 1
ATOM 1483 O O . GLY A 1 220 ? 73.090 29.771 61.795 1.00 41.93 220 GLY A O 1
ATOM 1484 N N . GLU A 1 221 ? 71.596 30.207 63.417 1.00 42.85 221 GLU A N 1
ATOM 1485 C CA . GLU A 1 221 ? 72.594 30.259 64.478 1.00 42.61 221 GLU A CA 1
ATOM 1486 C C . GLU A 1 221 ? 73.067 28.856 64.847 1.00 41.15 221 GLU A C 1
ATOM 1487 O O . GLU A 1 221 ? 72.393 27.866 64.563 1.00 40.33 221 GLU A O 1
ATOM 1493 N N . HIS A 1 222 ? 74.231 28.783 65.485 1.00 39.17 222 HIS A N 1
ATOM 1494 C CA . HIS A 1 222 ? 74.810 27.510 65.900 1.00 36.91 222 HIS A CA 1
ATOM 1495 C C . HIS A 1 222 ? 74.013 26.865 67.030 1.00 34.31 222 HIS A C 1
ATOM 1496 O O . HIS A 1 222 ? 73.513 27.549 67.918 1.00 35.55 222 HIS A O 1
ATOM 1503 N N . LEU A 1 223 ? 73.900 25.541 66.990 1.00 32.89 223 LEU A N 1
ATOM 1504 C CA . LEU A 1 223 ? 73.172 24.804 68.015 1.00 30.15 223 LEU A CA 1
ATOM 1505 C C . LEU A 1 223 ? 73.941 24.870 69.334 1.00 29.81 223 LEU A C 1
ATOM 1506 O O . LEU A 1 223 ? 75.164 24.753 69.349 1.00 26.57 223 LEU A O 1
ATOM 1511 N N . ALA A 1 224 ? 73.220 25.057 70.437 1.00 30.91 224 ALA A N 1
ATOM 1512 C CA . ALA A 1 224 ? 73.843 25.139 71.755 1.00 32.04 224 ALA A CA 1
ATOM 1513 C C . ALA A 1 224 ? 74.940 26.205 71.790 1.00 32.42 224 ALA A C 1
ATOM 1514 O O . ALA A 1 224 ? 75.798 26.197 72.674 1.00 33.15 224 ALA A O 1
ATOM 1516 N N . GLY A 1 225 ? 74.906 27.115 70.821 1.00 33.87 225 GLY A N 1
ATOM 1517 C CA . GLY A 1 225 ? 75.894 28.176 70.752 1.00 34.48 225 GLY A CA 1
ATOM 1518 C C . GLY A 1 225 ? 77.318 27.682 70.606 1.00 35.63 225 GLY A C 1
ATOM 1519 O O . GLY A 1 225 ? 78.265 28.383 70.966 1.00 35.46 225 GLY A O 1
ATOM 1520 N N . GLN A 1 226 ? 77.479 26.475 70.075 1.00 34.71 226 GLN A N 1
ATOM 1521 C CA . GLN A 1 226 ? 78.806 25.895 69.899 1.00 35.22 226 GLN A CA 1
ATOM 1522 C C . GLN A 1 226 ? 79.217 25.860 68.431 1.00 35.03 226 GLN A C 1
ATOM 1523 O O . GLN A 1 226 ? 78.401 25.577 67.552 1.00 32.59 226 GLN A O 1
ATOM 1529 N N . ALA A 1 227 ? 80.488 26.154 68.171 1.00 34.83 227 ALA A N 1
ATOM 1530 C CA . ALA A 1 227 ? 81.005 26.168 66.806 1.00 33.91 227 ALA A CA 1
ATOM 1531 C C . ALA A 1 227 ? 81.369 24.770 66.315 1.00 33.23 227 ALA A C 1
ATOM 1532 O O . ALA A 1 227 ? 82.043 24.011 67.007 1.00 34.35 227 ALA A O 1
ATOM 1534 N N . PRO A 1 228 ? 80.921 24.412 65.102 1.00 33.16 228 PRO A N 1
ATOM 1535 C CA . PRO A 1 228 ? 81.203 23.098 64.517 1.00 32.41 228 PRO A CA 1
ATOM 1536 C C . PRO A 1 228 ? 82.632 22.997 63.992 1.00 33.13 228 PRO A C 1
ATOM 1537 O O . PRO A 1 228 ? 83.372 23.979 63.999 1.00 33.13 228 PRO A O 1
ATOM 1541 N N . ALA A 1 229 ? 83.014 21.804 63.543 1.00 32.04 229 ALA A N 1
ATOM 1542 C CA . ALA A 1 229 ? 84.348 21.580 63.002 1.00 31.90 229 ALA A CA 1
ATOM 1543 C C . ALA A 1 229 ? 84.371 22.109 61.574 1.00 32.37 229 ALA A C 1
ATOM 1544 O O . ALA A 1 229 ? 85.380 22.637 61.102 1.00 31.10 229 ALA A O 1
ATOM 1546 N N . TYR A 1 230 ? 83.242 21.954 60.891 1.00 32.23 230 TYR A N 1
ATOM 1547 C CA . TYR A 1 230 ? 83.078 22.420 59.518 1.00 32.33 230 TYR A CA 1
ATOM 1548 C C . TYR A 1 230 ? 81.604 22.323 59.137 1.00 33.81 230 TYR A C 1
ATOM 1549 O O . TYR A 1 230 ? 80.778 21.911 59.951 1.00 31.63 230 TYR A O 1
ATOM 1558 N N . GLN A 1 231 ? 81.268 22.702 57.910 1.00 35.31 231 GLN A N 1
ATOM 1559 C CA . GLN A 1 231 ? 79.879 22.643 57.483 1.00 37.50 231 GLN A CA 1
ATOM 1560 C C . GLN A 1 231 ? 79.698 22.597 55.977 1.00 37.77 231 GLN A C 1
ATOM 1561 O O . GLN A 1 231 ? 80.631 22.850 55.211 1.00 34.96 231 GLN A O 1
ATOM 1567 N N . TYR A 1 232 ? 78.476 22.265 55.572 1.00 38.03 232 TYR A N 1
ATOM 1568 C CA . TYR A 1 232 ? 78.098 22.180 54.170 1.00 39.57 232 TYR A CA 1
ATOM 1569 C C . TYR A 1 232 ? 76.940 23.140 53.962 1.00 41.40 232 TYR A C 1
ATOM 1570 O O . TYR A 1 232 ? 75.836 22.901 54.452 1.00 42.00 232 TYR A O 1
ATOM 1579 N N . THR A 1 233 ? 77.196 24.229 53.244 1.00 43.21 233 THR A N 1
ATOM 1580 C CA . THR A 1 233 ? 76.171 25.231 52.982 1.00 44.96 233 THR A CA 1
ATOM 1581 C C . THR A 1 233 ? 75.481 25.009 51.646 1.00 45.72 233 THR A C 1
ATOM 1582 O O . THR A 1 233 ? 76.127 24.968 50.601 1.00 45.66 233 THR A O 1
ATOM 1586 N N . GLY A 1 234 ? 74.162 24.869 51.690 1.00 47.20 234 GLY A N 1
ATOM 1587 C CA . GLY A 1 234 ? 73.402 24.657 50.476 1.00 49.12 234 GLY A CA 1
ATOM 1588 C C . GLY A 1 234 ? 72.639 25.899 50.062 1.00 50.38 234 GLY A C 1
ATOM 1589 O O . GLY A 1 234 ? 73.042 27.020 50.371 1.00 50.92 234 GLY A O 1
ATOM 1590 N N . LYS A 1 235 ? 71.526 25.697 49.365 1.00 51.46 235 LYS A N 1
ATOM 1591 C CA . LYS A 1 235 ? 70.699 26.801 48.898 1.00 52.08 235 LYS A CA 1
ATOM 1592 C C . LYS A 1 235 ? 70.071 27.597 50.037 1.00 51.59 235 LYS A C 1
ATOM 1593 O O . LYS A 1 235 ? 70.400 28.765 50.234 1.00 52.24 235 LYS A O 1
ATOM 1599 N N . SER A 1 236 ? 69.168 26.973 50.784 1.00 50.88 236 SER A N 1
ATOM 1600 C CA . SER A 1 236 ? 68.520 27.650 51.904 1.00 50.58 236 SER A CA 1
ATOM 1601 C C . SER A 1 236 ? 68.648 26.824 53.181 1.00 49.11 236 SER A C 1
ATOM 1602 O O . SER A 1 236 ? 67.913 27.028 54.146 1.00 49.13 236 SER A O 1
ATOM 1605 N N . THR A 1 237 ? 69.599 25.898 53.177 1.00 47.32 237 THR A N 1
ATOM 1606 C CA . THR A 1 237 ? 69.834 25.032 54.321 1.00 45.36 237 THR A CA 1
ATOM 1607 C C . THR A 1 237 ? 71.331 24.873 54.565 1.00 42.78 237 THR A C 1
ATOM 1608 O O . THR A 1 237 ? 72.137 25.086 53.661 1.00 43.08 237 THR A O 1
ATOM 1612 N N . ARG A 1 238 ? 71.699 24.506 55.790 1.00 39.64 238 ARG A N 1
ATOM 1613 C CA . ARG A 1 238 ? 73.103 24.317 56.153 1.00 36.94 238 ARG A CA 1
ATOM 1614 C C . ARG A 1 238 ? 73.237 23.103 57.071 1.00 35.78 238 ARG A C 1
ATOM 1615 O O . ARG A 1 238 ? 72.290 22.738 57.761 1.00 34.25 238 ARG A O 1
ATOM 1623 N N . PHE A 1 239 ? 74.409 22.478 57.077 1.00 33.43 239 PHE A N 1
ATOM 1624 C CA . PHE A 1 239 ? 74.638 21.326 57.942 1.00 33.19 239 PHE A CA 1
ATOM 1625 C C . PHE A 1 239 ? 75.934 21.469 58.728 1.00 32.97 239 PHE A C 1
ATOM 1626 O O . PHE A 1 239 ? 77.018 21.251 58.188 1.00 33.99 239 PHE A O 1
ATOM 1634 N N . ASP A 1 240 ? 75.827 21.838 60.001 1.00 30.79 240 ASP A N 1
ATOM 1635 C CA . ASP A 1 240 ? 77.017 21.976 60.827 1.00 28.72 240 ASP A CA 1
ATOM 1636 C C . ASP A 1 240 ? 77.470 20.588 61.242 1.00 27.43 240 ASP A C 1
ATOM 1637 O O . ASP A 1 240 ? 76.665 19.764 61.681 1.00 25.98 240 ASP A O 1
ATOM 1642 N N . VAL A 1 241 ? 78.762 20.325 61.103 1.00 25.58 241 VAL A N 1
ATOM 1643 C CA . VAL A 1 241 ? 79.289 19.022 61.456 1.00 24.44 241 VAL A CA 1
ATOM 1644 C C . VAL A 1 241 ? 80.245 19.087 62.639 1.00 25.53 241 VAL A C 1
ATOM 1645 O O . VAL A 1 241 ? 81.246 19.805 62.602 1.00 26.04 241 VAL A O 1
ATOM 1649 N N . TYR A 1 242 ? 79.929 18.340 63.691 1.00 22.47 242 TYR A N 1
ATOM 1650 C CA . TYR A 1 242 ? 80.780 18.300 64.871 1.00 23.29 242 TYR A CA 1
ATOM 1651 C C . TYR A 1 242 ? 81.499 16.962 64.905 1.00 24.28 242 TYR A C 1
ATOM 1652 O O . TYR A 1 242 ? 81.043 15.981 64.316 1.00 22.38 242 TYR A O 1
ATOM 1661 N N . LEU A 1 243 ? 82.637 16.919 65.584 1.00 24.76 243 LEU A N 1
ATOM 1662 C CA . LEU A 1 243 ? 83.369 15.669 65.698 1.00 24.56 243 LEU A CA 1
ATOM 1663 C C . LEU A 1 243 ? 83.142 15.112 67.095 1.00 23.22 243 LEU A C 1
ATOM 1664 O O . LEU A 1 243 ? 82.822 15.856 68.018 1.00 25.02 243 LEU A O 1
ATOM 1669 N N . PRO A 1 244 ? 83.273 13.789 67.260 1.00 24.42 244 PRO A N 1
ATOM 1670 C CA . PRO A 1 244 ? 83.087 13.144 68.562 1.00 24.34 244 PRO A CA 1
ATOM 1671 C C . PRO A 1 244 ? 84.117 13.714 69.535 1.00 25.29 244 PRO A C 1
ATOM 1672 O O . PRO A 1 244 ? 85.133 14.264 69.109 1.00 22.78 244 PRO A O 1
ATOM 1676 N N . TYR A 1 245 ? 83.864 13.584 70.834 1.00 26.88 245 TYR A N 1
ATOM 1677 C CA . TYR A 1 245 ? 84.804 14.102 71.828 1.00 27.83 245 TYR A CA 1
ATOM 1678 C C . TYR A 1 245 ? 86.152 13.387 71.734 1.00 27.99 245 TYR A C 1
ATOM 1679 O O . TYR A 1 245 ? 86.210 12.166 71.611 1.00 29.17 245 TYR A O 1
ATOM 1688 N N . GLY A 1 246 ? 87.232 14.158 71.791 1.00 29.97 246 GLY A N 1
ATOM 1689 C CA . GLY A 1 246 ? 88.561 13.576 71.719 1.00 29.12 246 GLY A CA 1
ATOM 1690 C C . GLY A 1 246 ? 89.001 13.238 70.307 1.00 31.11 246 GLY A C 1
ATOM 1691 O O . GLY A 1 246 ? 89.975 12.509 70.107 1.00 32.23 246 GLY A O 1
ATOM 1692 N N . ALA A 1 247 ? 88.289 13.756 69.315 1.00 28.16 247 ALA A N 1
ATOM 1693 C CA . ALA A 1 247 ? 88.649 13.486 67.933 1.00 25.71 247 ALA A CA 1
ATOM 1694 C C . ALA A 1 247 ? 89.605 14.565 67.436 1.00 25.46 247 ALA A C 1
ATOM 1695 O O . ALA A 1 247 ? 89.463 15.739 67.782 1.00 24.35 247 ALA A O 1
ATOM 1697 N N . ASP A 1 248 ? 90.590 14.155 66.641 1.00 22.96 248 ASP A N 1
ATOM 1698 C CA . ASP A 1 248 ? 91.564 15.085 66.074 1.00 23.61 248 ASP A CA 1
ATOM 1699 C C . ASP A 1 248 ? 91.091 15.406 64.658 1.00 24.12 248 ASP A C 1
ATOM 1700 O O . ASP A 1 248 ? 91.073 14.534 63.792 1.00 23.09 248 ASP A O 1
ATOM 1705 N N . LYS A 1 249 ? 90.691 16.651 64.425 1.00 25.82 249 LYS A N 1
ATOM 1706 C CA . LYS A 1 249 ? 90.204 17.046 63.106 1.00 28.51 249 LYS A CA 1
ATOM 1707 C C . LYS A 1 249 ? 91.249 16.835 62.007 1.00 28.90 249 LYS A C 1
ATOM 1708 O O . LYS A 1 249 ? 90.903 16.599 60.847 1.00 27.92 249 LYS A O 1
ATOM 1714 N N . GLY A 1 250 ? 92.525 16.915 62.373 1.00 28.00 250 GLY A N 1
ATOM 1715 C CA . GLY A 1 250 ? 93.582 16.718 61.396 1.00 27.28 250 GLY A CA 1
ATOM 1716 C C . GLY A 1 250 ? 93.632 15.315 60.812 1.00 27.58 250 GLY A C 1
ATOM 1717 O O . GLY A 1 250 ? 94.232 15.100 59.760 1.00 26.56 250 GLY A O 1
ATOM 1718 N N . LEU A 1 251 ? 93.010 14.353 61.485 1.00 28.65 251 LEU A N 1
ATOM 1719 C CA . LEU A 1 251 ? 93.016 12.974 60.996 1.00 30.61 251 LEU A CA 1
ATOM 1720 C C . LEU A 1 251 ? 91.958 12.672 59.935 1.00 32.48 251 LEU A C 1
ATOM 1721 O O . LEU A 1 251 ? 92.053 11.660 59.238 1.00 34.32 251 LEU A O 1
ATOM 1726 N N . GLU A 1 252 ? 90.949 13.531 59.814 1.00 35.43 252 GLU A N 1
ATOM 1727 C CA . GLU A 1 252 ? 89.902 13.310 58.817 1.00 37.71 252 GLU A CA 1
ATOM 1728 C C . GLU A 1 252 ? 90.285 13.915 57.467 1.00 38.55 252 GLU A C 1
ATOM 1729 O O . GLU A 1 252 ? 91.088 14.873 57.452 1.00 37.96 252 GLU A O 1
ATOM 1735 N N . THR B 1 2 ? 69.583 16.352 84.823 1.00 22.28 2 THR B N 1
ATOM 1736 C CA . THR B 1 2 ? 70.030 17.544 85.603 1.00 22.58 2 THR B CA 1
ATOM 1737 C C . THR B 1 2 ? 71.200 17.210 86.531 1.00 20.90 2 THR B C 1
ATOM 1738 O O . THR B 1 2 ? 71.055 16.406 87.451 1.00 20.20 2 THR B O 1
ATOM 1742 N N . ASP B 1 3 ? 72.351 17.832 86.283 1.00 18.97 3 ASP B N 1
ATOM 1743 C CA . ASP B 1 3 ? 73.535 17.619 87.110 1.00 20.95 3 ASP B CA 1
ATOM 1744 C C . ASP B 1 3 ? 73.454 18.466 88.375 1.00 20.49 3 ASP B C 1
ATOM 1745 O O . ASP B 1 3 ? 72.892 19.569 88.362 1.00 17.81 3 ASP B O 1
ATOM 1750 N N . ILE B 1 4 ? 74.022 17.955 89.464 1.00 19.66 4 ILE B N 1
ATOM 1751 C CA . ILE B 1 4 ? 74.051 18.705 90.715 1.00 21.99 4 ILE B CA 1
ATOM 1752 C C . ILE B 1 4 ? 75.422 18.559 91.377 1.00 23.22 4 ILE B C 1
ATOM 1753 O O . ILE B 1 4 ? 75.868 17.452 91.685 1.00 23.76 4 ILE B O 1
ATOM 1758 N N . LEU B 1 5 ? 76.100 19.686 91.551 1.00 22.50 5 LEU B N 1
ATOM 1759 C CA . LEU B 1 5 ? 77.406 19.706 92.189 1.00 23.87 5 LEU B CA 1
ATOM 1760 C C . LEU B 1 5 ? 77.134 19.852 93.680 1.00 24.54 5 LEU B C 1
ATOM 1761 O O . LEU B 1 5 ? 76.515 20.826 94.118 1.00 22.09 5 LEU B O 1
ATOM 1766 N N . ILE B 1 6 ? 77.574 18.865 94.452 1.00 24.67 6 ILE B N 1
ATOM 1767 C CA . ILE B 1 6 ? 77.368 18.870 95.891 1.00 26.92 6 ILE B CA 1
ATOM 1768 C C . ILE B 1 6 ? 78.656 19.287 96.577 1.00 28.68 6 ILE B C 1
ATOM 1769 O O . ILE B 1 6 ? 79.581 18.488 96.729 1.00 28.10 6 ILE B O 1
ATOM 1774 N N . ASP B 1 7 ? 78.717 20.548 96.980 1.00 29.47 7 ASP B N 1
ATOM 1775 C CA . ASP B 1 7 ? 79.902 21.067 97.641 1.00 31.72 7 ASP B CA 1
ATOM 1776 C C . ASP B 1 7 ? 80.070 20.435 99.023 1.00 31.71 7 ASP B C 1
ATOM 1777 O O . ASP B 1 7 ? 79.102 19.972 99.621 1.00 32.42 7 ASP B O 1
ATOM 1782 N N . ASP B 1 8 ? 81.307 20.399 99.515 1.00 33.24 8 ASP B N 1
ATOM 1783 C CA . ASP B 1 8 ? 81.596 19.813 100.825 1.00 33.86 8 ASP B CA 1
ATOM 1784 C C . ASP B 1 8 ? 80.850 20.519 101.963 1.00 33.98 8 ASP B C 1
ATOM 1785 O O . ASP B 1 8 ? 80.579 19.915 103.002 1.00 33.42 8 ASP B O 1
ATOM 1790 N N . THR B 1 9 ? 80.518 21.792 101.766 1.00 33.06 9 THR B N 1
ATOM 1791 C CA . THR B 1 9 ? 79.827 22.567 102.789 1.00 33.94 9 THR B CA 1
ATOM 1792 C C . THR B 1 9 ? 78.322 22.335 102.843 1.00 33.53 9 THR B C 1
ATOM 1793 O O . THR B 1 9 ? 77.648 22.832 103.748 1.00 32.50 9 THR B O 1
ATOM 1797 N N . ALA B 1 10 ? 77.793 21.587 101.880 1.00 32.28 10 ALA B N 1
ATOM 1798 C CA . ALA B 1 10 ? 76.359 21.309 101.851 1.00 31.71 10 ALA B CA 1
ATOM 1799 C C . ALA B 1 10 ? 75.914 20.650 103.154 1.00 31.40 10 ALA B C 1
ATOM 1800 O O . ALA B 1 10 ? 76.485 19.647 103.583 1.00 30.88 10 ALA B O 1
ATOM 1802 N N . THR B 1 11 ? 74.889 21.230 103.771 1.00 30.23 11 THR B N 1
ATOM 1803 C CA . THR B 1 11 ? 74.330 20.741 105.030 1.00 28.89 11 THR B CA 1
ATOM 1804 C C . THR B 1 11 ? 73.626 19.405 104.835 1.00 28.25 11 THR B C 1
ATOM 1805 O O . THR B 1 11 ? 73.315 19.022 103.712 1.00 27.93 11 THR B O 1
ATOM 1809 N N . GLU B 1 12 ? 73.354 18.708 105.933 1.00 28.86 12 GLU B N 1
ATOM 1810 C CA . GLU B 1 12 ? 72.679 17.418 105.857 1.00 30.62 12 GLU B CA 1
ATOM 1811 C C . GLU B 1 12 ? 71.235 17.572 105.387 1.00 31.03 12 GLU B C 1
ATOM 1812 O O . GLU B 1 12 ? 70.677 16.670 104.751 1.00 30.08 12 GLU B O 1
ATOM 1818 N N . ALA B 1 13 ? 70.634 18.717 105.700 1.00 28.88 13 ALA B N 1
ATOM 1819 C CA . ALA B 1 13 ? 69.261 18.995 105.291 1.00 28.75 13 ALA B CA 1
ATOM 1820 C C . ALA B 1 13 ? 69.203 19.021 103.764 1.00 27.29 13 ALA B C 1
ATOM 1821 O O . ALA B 1 13 ? 68.362 18.355 103.156 1.00 27.00 13 ALA B O 1
ATOM 1823 N N . VAL B 1 14 ? 70.114 19.779 103.157 1.00 26.52 14 VAL B N 1
ATOM 1824 C CA . VAL B 1 14 ? 70.191 19.887 101.704 1.00 27.60 14 VAL B CA 1
ATOM 1825 C C . VAL B 1 14 ? 70.463 18.525 101.068 1.00 28.29 14 VAL B C 1
ATOM 1826 O O . VAL B 1 14 ? 69.789 18.134 100.117 1.00 28.97 14 VAL B O 1
ATOM 1830 N N . ARG B 1 15 ? 71.443 17.801 101.603 1.00 28.34 15 ARG B N 1
ATOM 1831 C CA . ARG B 1 15 ? 71.791 16.484 101.074 1.00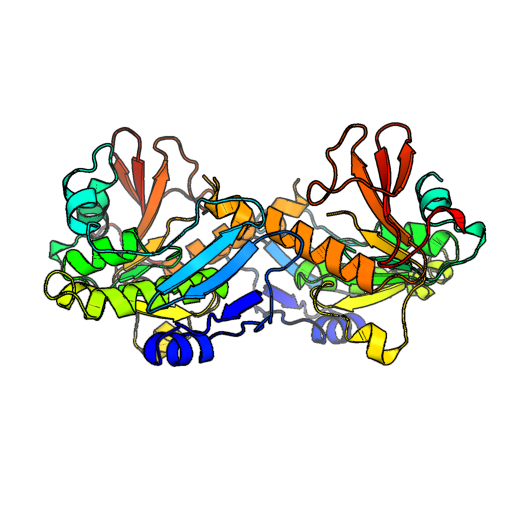 29.80 15 ARG B CA 1
ATOM 1832 C C . ARG B 1 15 ? 70.611 15.525 101.123 1.00 29.09 15 ARG B C 1
ATOM 1833 O O . ARG B 1 15 ? 70.433 14.696 100.230 1.00 30.07 15 ARG B O 1
ATOM 1841 N N . THR B 1 16 ? 69.798 15.632 102.165 1.00 30.62 16 THR B N 1
ATOM 1842 C CA . THR B 1 16 ? 68.643 14.752 102.289 1.00 30.14 16 THR B CA 1
ATOM 1843 C C . THR B 1 16 ? 67.557 15.154 101.295 1.00 29.80 16 THR B C 1
ATOM 1844 O O . THR B 1 16 ? 66.923 14.301 100.680 1.00 29.89 16 THR B O 1
ATOM 1848 N N . LEU B 1 17 ? 67.359 16.459 101.137 1.00 29.09 17 LEU B N 1
ATOM 1849 C CA . LEU B 1 17 ? 66.343 16.974 100.227 1.00 29.71 17 LEU B CA 1
ATOM 1850 C C . LEU B 1 17 ? 66.575 16.600 98.765 1.00 29.71 17 LEU B C 1
ATOM 1851 O O . LEU B 1 17 ? 65.668 16.112 98.099 1.00 32.42 17 LEU B O 1
ATOM 1856 N N . ILE B 1 18 ? 67.788 16.826 98.269 1.00 30.82 18 ILE B N 1
ATOM 1857 C CA . ILE B 1 18 ? 68.098 16.525 96.876 1.00 31.12 18 ILE B CA 1
ATOM 1858 C C . ILE B 1 18 ? 68.055 15.033 96.562 1.00 31.23 18 ILE B C 1
ATOM 1859 O O . ILE B 1 18 ? 67.928 14.636 95.404 1.00 28.39 18 ILE B O 1
ATOM 1864 N N . ARG B 1 19 ? 68.150 14.210 97.597 1.00 33.49 19 ARG B N 1
ATOM 1865 C CA . ARG B 1 19 ? 68.141 12.763 97.420 1.00 35.25 19 ARG B CA 1
ATOM 1866 C C . ARG B 1 19 ? 66.782 12.264 96.930 1.00 35.05 19 ARG B C 1
ATOM 1867 O O . ARG B 1 19 ? 66.658 11.135 96.457 1.00 36.72 19 ARG B O 1
ATOM 1875 N N . ALA B 1 20 ? 65.766 13.114 97.029 1.00 34.31 20 ALA B N 1
ATOM 1876 C CA . ALA B 1 20 ? 64.422 12.742 96.602 1.00 33.15 20 ALA B CA 1
ATOM 1877 C C . ALA B 1 20 ? 64.152 13.134 95.154 1.00 31.85 20 ALA B C 1
ATOM 1878 O O . ALA B 1 20 ? 63.049 12.938 94.645 1.00 31.41 20 ALA B O 1
ATOM 1880 N N . PHE B 1 21 ? 65.158 13.695 94.495 1.00 29.82 21 PHE B N 1
ATOM 1881 C CA . PHE B 1 21 ? 65.013 14.108 93.108 1.00 27.03 21 PHE B CA 1
ATOM 1882 C C . PHE B 1 21 ? 65.973 13.358 92.198 1.00 26.17 21 PHE B C 1
ATOM 1883 O O . PHE B 1 21 ? 67.128 13.120 92.551 1.00 25.23 21 PHE B O 1
ATOM 1891 N N . PRO B 1 22 ? 65.499 12.976 91.006 1.00 24.84 22 PRO B N 1
ATOM 1892 C CA . PRO B 1 22 ? 66.302 12.244 90.023 1.00 24.35 22 PRO B CA 1
ATOM 1893 C C . PRO B 1 22 ? 67.405 13.102 89.417 1.00 23.17 22 PRO B C 1
ATOM 1894 O O . PRO B 1 22 ? 67.367 13.424 88.233 1.00 24.74 22 PRO B O 1
ATOM 1898 N N . LEU B 1 23 ? 68.385 13.471 90.231 1.00 22.85 23 LEU B N 1
ATOM 1899 C CA . LEU B 1 23 ? 69.489 14.290 89.760 1.00 20.91 23 LEU B CA 1
ATOM 1900 C C . LEU B 1 23 ? 70.730 13.423 89.564 1.00 21.81 23 LEU B C 1
ATOM 1901 O O . LEU B 1 23 ? 70.793 12.286 90.036 1.00 22.05 23 LEU B O 1
ATOM 1906 N N . VAL B 1 24 ? 71.714 13.967 88.863 1.00 21.57 24 VAL B N 1
ATOM 1907 C CA . VAL B 1 24 ? 72.953 13.247 88.612 1.00 23.09 24 VAL B CA 1
ATOM 1908 C C . VAL B 1 24 ? 74.113 13.971 89.287 1.00 23.94 24 VAL B C 1
ATOM 1909 O O . VAL B 1 24 ? 74.565 15.017 88.827 1.00 25.33 24 VAL B O 1
ATOM 1913 N N . PRO B 1 25 ? 74.593 13.429 90.414 1.00 25.96 25 PRO B N 1
ATOM 1914 C CA . PRO B 1 25 ? 75.710 14.020 91.155 1.00 26.02 25 PRO B CA 1
ATOM 1915 C C . PRO B 1 25 ? 76.961 14.046 90.274 1.00 25.64 25 PRO B C 1
ATOM 1916 O O . PRO B 1 25 ? 77.295 13.038 89.644 1.00 26.83 25 PRO B O 1
ATOM 1920 N N . VAL B 1 26 ? 77.629 15.197 90.208 1.00 24.95 26 VAL B N 1
ATOM 1921 C CA . VAL B 1 26 ? 78.857 15.344 89.418 1.00 24.85 26 VAL B CA 1
ATOM 1922 C C . VAL B 1 26 ? 79.955 15.871 90.338 1.00 26.61 26 VAL B C 1
ATOM 1923 O O . VAL B 1 26 ? 79.678 16.645 91.256 1.00 26.53 26 VAL B O 1
ATOM 1927 N N . SER B 1 27 ? 81.197 15.460 90.085 1.00 28.24 27 SER B N 1
ATOM 1928 C CA . SER B 1 27 ? 82.338 15.878 90.900 1.00 30.23 27 SER B CA 1
ATOM 1929 C C . SER B 1 27 ? 82.841 17.260 90.497 1.00 29.73 27 SER B C 1
ATOM 1930 O O . SER B 1 27 ? 83.684 17.850 91.174 1.00 29.44 27 SER B O 1
ATOM 1933 N N . GLN B 1 28 ? 82.322 17.765 89.384 1.00 28.63 28 GLN B N 1
ATOM 1934 C CA . GLN B 1 28 ? 82.687 19.081 88.879 1.00 28.74 28 GLN B CA 1
ATOM 1935 C C . GLN B 1 28 ? 81.610 19.606 87.938 1.00 26.95 28 GLN B C 1
ATOM 1936 O O . GLN B 1 28 ? 80.822 18.838 87.388 1.00 24.83 28 GLN B O 1
ATOM 1942 N N . PRO B 1 29 ? 81.557 20.932 87.754 1.00 26.50 29 PRO B N 1
ATOM 1943 C CA . PRO B 1 29 ? 80.569 21.549 86.872 1.00 25.64 29 PRO B CA 1
ATOM 1944 C C . PRO B 1 29 ? 80.730 21.036 85.444 1.00 25.70 29 PRO B C 1
ATOM 1945 O O . PRO B 1 29 ? 81.820 20.649 85.036 1.00 24.25 29 PRO B O 1
ATOM 1949 N N . PRO B 1 30 ? 79.634 20.994 84.675 1.00 25.37 30 PRO B N 1
ATOM 1950 C CA . PRO B 1 30 ? 79.764 20.518 83.297 1.00 24.78 30 PRO B CA 1
ATOM 1951 C C . PRO B 1 30 ? 80.554 21.559 82.514 1.00 25.16 30 PRO B C 1
ATOM 1952 O O . PRO B 1 30 ? 80.855 22.631 83.042 1.00 25.20 30 PRO B O 1
ATOM 1956 N N . GLU B 1 31 ? 80.901 21.240 81.271 1.00 25.92 31 GLU B N 1
ATOM 1957 C CA . GLU B 1 31 ? 81.655 22.160 80.423 1.00 26.67 31 GLU B CA 1
ATOM 1958 C C . GLU B 1 31 ? 80.738 23.201 79.803 1.00 26.15 31 GLU B C 1
ATOM 1959 O O . GLU B 1 31 ? 81.179 24.286 79.413 1.00 25.32 31 GLU B O 1
ATOM 1965 N N . GLN B 1 32 ? 79.454 22.866 79.715 1.00 24.61 32 GLN B N 1
ATOM 1966 C CA . GLN B 1 32 ? 78.482 23.762 79.111 1.00 24.55 32 GLN B CA 1
ATOM 1967 C C . GLN B 1 32 ? 77.130 23.641 79.796 1.00 22.69 32 GLN B C 1
ATOM 1968 O O . GLN B 1 32 ? 76.829 22.635 80.437 1.00 22.97 32 GLN B O 1
ATOM 1974 N N . GLY B 1 33 ? 76.319 24.678 79.646 1.00 22.89 33 GLY B N 1
ATOM 1975 C CA . GLY B 1 33 ? 74.984 24.657 80.208 1.00 21.80 33 GLY B CA 1
ATOM 1976 C C . GLY B 1 33 ? 74.827 24.878 81.694 1.00 21.40 33 GLY B C 1
ATOM 1977 O O . GLY B 1 33 ? 75.746 25.298 82.398 1.00 20.47 33 GLY B O 1
ATOM 1978 N N . SER B 1 34 ? 73.625 24.577 82.167 1.00 20.40 34 SER B N 1
ATOM 1979 C CA . SER B 1 34 ? 73.279 24.753 83.562 1.00 18.34 34 SER B CA 1
ATOM 1980 C C . SER B 1 34 ? 73.467 23.505 84.402 1.00 17.90 34 SER B C 1
ATOM 1981 O O . SER B 1 34 ? 73.686 22.402 83.890 1.00 17.81 34 SER B O 1
ATOM 1984 N N . TYR B 1 35 ? 73.362 23.702 85.710 1.00 17.87 35 TYR B N 1
ATOM 1985 C CA . TYR B 1 35 ? 73.491 22.631 86.678 1.00 16.75 35 TYR B CA 1
ATOM 1986 C C . TYR B 1 35 ? 73.113 23.181 88.043 1.00 18.24 35 TYR B C 1
ATOM 1987 O O . TYR B 1 35 ? 73.109 24.394 88.259 1.00 18.15 35 TYR B O 1
ATOM 1996 N N . LEU B 1 36 ? 72.780 22.285 88.958 1.00 17.30 36 LEU B N 1
ATOM 1997 C CA . LEU B 1 36 ? 72.419 22.679 90.310 1.00 17.40 36 LEU B CA 1
ATOM 1998 C C . LEU B 1 36 ? 73.673 22.684 91.172 1.00 19.97 36 LEU B C 1
ATOM 1999 O O . LEU B 1 36 ? 74.599 21.916 90.925 1.00 18.88 36 LEU B O 1
ATOM 2004 N N . LEU B 1 37 ? 73.695 23.556 92.175 1.00 19.79 37 LEU B N 1
ATOM 2005 C CA . LEU B 1 37 ? 74.817 23.653 93.105 1.00 22.20 37 LEU B CA 1
ATOM 2006 C C . LEU B 1 37 ? 74.284 23.575 94.530 1.00 22.48 37 LEU B C 1
ATOM 2007 O O . LEU B 1 37 ? 73.477 24.412 94.938 1.00 23.02 37 LEU B O 1
ATOM 2012 N N . ALA B 1 38 ? 74.716 22.564 95.276 1.00 24.40 38 ALA B N 1
ATOM 2013 C CA . ALA B 1 38 ? 74.304 22.417 96.662 1.00 24.94 38 ALA B CA 1
ATOM 2014 C C . ALA B 1 38 ? 75.481 22.876 97.515 1.00 29.15 38 ALA B C 1
ATOM 2015 O O . ALA B 1 38 ? 76.454 22.141 97.692 1.00 29.52 38 ALA B O 1
ATOM 2017 N N . GLU B 1 39 ? 75.395 24.104 98.016 1.00 30.38 39 GLU B N 1
ATOM 2018 C CA . GLU B 1 39 ? 76.445 24.685 98.844 1.00 33.12 39 GLU B CA 1
ATOM 2019 C C . GLU B 1 39 ? 75.821 25.168 100.149 1.00 33.71 39 GLU B C 1
ATOM 2020 O O . GLU B 1 39 ? 74.763 25.795 100.142 1.00 33.03 39 GLU B O 1
ATOM 2026 N N . HIS B 1 40 ? 76.480 24.875 101.266 1.00 32.91 40 HIS B N 1
ATOM 2027 C CA . HIS B 1 40 ? 75.972 25.257 102.580 1.00 32.33 40 HIS B CA 1
ATOM 2028 C C . HIS B 1 40 ? 74.549 24.732 102.780 1.00 31.09 40 HIS B C 1
ATOM 2029 O O . HIS B 1 40 ? 74.310 23.530 102.706 1.00 31.21 40 HIS B O 1
ATOM 2036 N N . ASP B 1 41 ? 73.599 25.625 103.029 1.00 30.46 41 ASP B N 1
ATOM 2037 C CA . ASP B 1 41 ? 72.224 25.190 103.245 1.00 28.83 41 ASP B CA 1
ATOM 2038 C C . ASP B 1 41 ? 71.301 25.666 102.124 1.00 28.26 41 ASP B C 1
ATOM 2039 O O . ASP B 1 41 ? 70.124 25.940 102.357 1.00 27.21 41 ASP B O 1
ATOM 2044 N N . THR B 1 42 ? 71.832 25.768 100.910 1.00 28.43 42 THR B N 1
ATOM 2045 C CA . THR B 1 42 ? 71.014 26.214 99.788 1.00 28.40 42 THR B CA 1
ATOM 2046 C C . THR B 1 42 ? 71.280 25.454 98.495 1.00 27.99 42 THR B C 1
ATOM 2047 O O . THR B 1 42 ? 72.396 24.998 98.230 1.00 27.46 42 THR B O 1
ATOM 2051 N N . VAL B 1 43 ? 70.227 25.300 97.704 1.00 25.73 43 VAL B N 1
ATOM 2052 C CA . VAL B 1 43 ? 70.326 24.648 96.411 1.00 22.77 43 VAL B CA 1
ATOM 2053 C C . VAL B 1 43 ? 70.027 25.759 95.422 1.00 21.89 43 VAL B C 1
ATOM 2054 O O . VAL B 1 43 ? 69.009 26.447 95.536 1.00 20.44 43 VAL B O 1
ATOM 2058 N N . SER B 1 44 ? 70.928 25.954 94.470 1.00 20.58 44 SER B N 1
ATOM 2059 C CA . SER B 1 44 ? 70.759 26.995 93.471 1.00 21.81 44 SER B CA 1
ATOM 2060 C C . SER B 1 44 ? 71.018 26.446 92.079 1.00 21.23 44 SER B C 1
ATOM 2061 O O . SER B 1 44 ? 71.586 25.359 91.916 1.00 22.03 44 SER B O 1
ATOM 2064 N N . LEU B 1 45 ? 70.594 27.205 91.078 1.00 20.50 45 LEU B N 1
ATOM 2065 C CA . LEU B 1 45 ? 70.780 26.818 89.689 1.00 20.79 45 LEU B CA 1
ATOM 2066 C C . LEU B 1 45 ? 71.796 27.763 89.055 1.00 20.52 45 LEU B C 1
ATOM 2067 O O . LEU B 1 45 ? 71.667 28.987 89.137 1.00 19.58 45 LEU B O 1
ATOM 2072 N N . ARG B 1 46 ? 72.811 27.177 88.424 1.00 21.49 46 ARG B N 1
ATOM 2073 C CA . ARG B 1 46 ? 73.899 27.927 87.809 1.00 21.27 46 ARG B CA 1
ATOM 2074 C C . ARG B 1 46 ? 74.036 27.748 86.300 1.00 21.71 46 ARG B C 1
ATOM 2075 O O . ARG B 1 46 ? 73.524 26.790 85.716 1.00 22.03 46 ARG B O 1
ATOM 2083 N N . LEU B 1 47 ? 74.755 28.675 85.677 1.00 20.50 47 LEU B N 1
ATOM 2084 C CA . LEU B 1 47 ? 75.029 28.596 84.245 1.00 22.10 47 LEU B CA 1
ATOM 2085 C C . LEU B 1 47 ? 76.545 28.674 84.122 1.00 22.32 47 LEU B C 1
ATOM 2086 O O . LEU B 1 47 ? 77.155 29.627 84.598 1.00 19.75 47 LEU B O 1
ATOM 2091 N N . VAL B 1 48 ? 77.151 27.662 83.508 1.00 21.17 48 VAL B N 1
ATOM 2092 C CA . VAL B 1 48 ? 78.604 27.648 83.341 1.00 23.65 48 VAL B CA 1
ATOM 2093 C C . VAL B 1 48 ? 79.064 28.963 82.720 1.00 23.59 48 VAL B C 1
ATOM 2094 O O . VAL B 1 48 ? 78.481 29.429 81.746 1.00 24.48 48 VAL B O 1
ATOM 2098 N N . GLY B 1 49 ? 80.101 29.565 83.296 1.00 26.63 49 GLY B N 1
ATOM 2099 C CA . GLY B 1 49 ? 80.614 30.819 82.769 1.00 28.32 49 GLY B CA 1
ATOM 2100 C C . GLY B 1 49 ? 79.898 32.078 83.235 1.00 31.07 49 GLY B C 1
ATOM 2101 O O . GLY B 1 49 ? 80.321 33.188 82.901 1.00 31.99 49 GLY B O 1
ATOM 2102 N N . GLU B 1 50 ? 78.822 31.921 84.003 1.00 31.29 50 GLU B N 1
ATOM 2103 C CA . GLU B 1 50 ? 78.057 33.069 84.499 1.00 31.12 50 GLU B CA 1
ATOM 2104 C C . GLU B 1 50 ? 78.053 33.146 86.019 1.00 31.18 50 GLU B C 1
ATOM 2105 O O . GLU B 1 50 ? 77.940 32.134 86.701 1.00 31.48 50 GLU B O 1
ATOM 2111 N N . LYS B 1 51 ? 78.162 34.359 86.548 1.00 31.58 51 LYS B N 1
ATOM 2112 C CA . LYS B 1 51 ? 78.178 34.560 87.990 1.00 32.13 51 LYS B CA 1
ATOM 2113 C C . LYS B 1 51 ? 76.788 34.567 88.622 1.00 31.44 51 LYS B C 1
ATOM 2114 O O . LYS B 1 51 ? 76.594 34.039 89.717 1.00 30.24 51 LYS B O 1
ATOM 2120 N N . SER B 1 52 ? 75.820 35.164 87.936 1.00 29.72 52 SER B N 1
ATOM 2121 C CA . SER B 1 52 ? 74.462 35.235 88.465 1.00 29.38 52 SER B CA 1
ATOM 2122 C C . SER B 1 52 ? 73.804 33.864 88.465 1.00 28.17 52 SER B C 1
ATOM 2123 O O . SER B 1 52 ? 73.988 33.074 87.538 1.00 26.61 52 SER B O 1
ATOM 2126 N N . ASN B 1 53 ? 73.042 33.578 89.513 1.00 27.14 53 ASN B N 1
ATOM 2127 C CA . ASN B 1 53 ? 72.359 32.295 89.612 1.00 26.39 53 ASN B CA 1
ATOM 2128 C C . ASN B 1 53 ? 70.891 32.517 89.925 1.00 25.19 53 ASN B C 1
ATOM 2129 O O . ASN B 1 53 ? 70.424 33.657 89.988 1.00 25.40 53 ASN B O 1
ATOM 2134 N N . VAL B 1 54 ? 70.161 31.424 90.104 1.00 21.84 54 VAL B N 1
ATOM 2135 C CA . VAL B 1 54 ? 68.754 31.516 90.456 1.00 21.35 54 VAL B CA 1
ATOM 2136 C C . VAL B 1 54 ? 68.532 30.687 91.709 1.00 21.86 54 VAL B C 1
ATOM 2137 O O . VAL B 1 54 ? 68.991 29.545 91.815 1.00 19.56 54 VAL B O 1
ATOM 2141 N N . ILE B 1 55 ? 67.843 31.286 92.669 1.00 19.99 55 ILE B N 1
ATOM 2142 C CA . ILE B 1 55 ? 67.545 30.630 93.929 1.00 22.16 55 ILE B CA 1
ATOM 2143 C C . ILE B 1 55 ? 66.139 31.022 94.355 1.00 20.82 55 ILE B C 1
ATOM 2144 O O . ILE B 1 55 ? 65.710 32.158 94.139 1.00 22.72 55 ILE B O 1
ATOM 2149 N N . VAL B 1 56 ? 65.421 30.074 94.942 1.00 19.30 56 VAL B N 1
ATOM 2150 C CA . VAL B 1 56 ? 64.073 30.332 95.427 1.00 18.84 56 VAL B CA 1
ATOM 2151 C C . VAL B 1 56 ? 64.209 30.792 96.876 1.00 18.49 56 VAL B C 1
ATOM 2152 O O . VAL B 1 56 ? 64.655 30.034 97.734 1.00 18.97 56 VAL B O 1
ATOM 2156 N N . ASP B 1 57 ? 63.832 32.037 97.136 1.00 20.32 57 ASP B N 1
ATOM 2157 C CA . ASP B 1 57 ? 63.912 32.597 98.480 1.00 21.94 57 ASP B CA 1
ATOM 2158 C C . ASP B 1 57 ? 62.667 33.436 98.712 1.00 19.22 57 ASP B C 1
ATOM 2159 O O . ASP B 1 57 ? 62.499 34.486 98.100 1.00 20.68 57 ASP B O 1
ATOM 2164 N N . PHE B 1 58 ? 61.800 32.971 99.600 1.00 19.26 58 PHE B N 1
ATOM 2165 C CA . PHE B 1 58 ? 60.550 33.666 99.885 1.00 20.50 58 PHE B CA 1
ATOM 2166 C C . PHE B 1 58 ? 60.612 34.723 100.977 1.00 23.85 58 PHE B C 1
ATOM 2167 O O . PHE B 1 58 ? 59.576 35.239 101.403 1.00 24.88 58 PHE B O 1
ATOM 2175 N N . THR B 1 59 ? 61.816 35.044 101.427 1.00 27.50 59 THR B N 1
ATOM 2176 C CA . THR B 1 59 ? 61.987 36.033 102.484 1.00 30.17 59 THR B CA 1
ATOM 2177 C C . THR B 1 59 ? 61.219 37.331 102.250 1.00 31.52 59 THR B C 1
ATOM 2178 O O . THR B 1 59 ? 60.477 37.787 103.125 1.00 32.78 59 THR B O 1
ATOM 2182 N N . SER B 1 60 ? 61.391 37.929 101.077 1.00 32.82 60 SER B N 1
ATOM 2183 C CA . SER B 1 60 ? 60.703 39.178 100.779 1.00 35.00 60 SER B CA 1
ATOM 2184 C C . SER B 1 60 ? 59.493 38.991 99.868 1.00 34.97 60 SER B C 1
ATOM 2185 O O . SER B 1 60 ? 58.983 39.959 99.305 1.00 34.58 60 SER B O 1
ATOM 2188 N N . GLY B 1 61 ? 59.030 37.751 99.730 1.00 34.34 61 GLY B N 1
ATOM 2189 C CA . GLY B 1 61 ? 57.884 37.481 98.881 1.00 32.18 61 GLY B CA 1
ATOM 2190 C C . GLY B 1 61 ? 56.642 38.279 99.236 1.00 32.84 61 GLY B C 1
ATOM 2191 O O . GLY B 1 61 ? 56.074 38.977 98.391 1.00 31.68 61 GLY B O 1
ATOM 2192 N N . ALA B 1 62 ? 56.209 38.178 100.488 1.00 33.08 62 ALA B N 1
ATOM 2193 C CA . ALA B 1 62 ? 55.023 38.897 100.936 1.00 34.44 62 ALA B CA 1
ATOM 2194 C C . ALA B 1 62 ? 55.168 40.400 100.709 1.00 34.67 62 ALA B C 1
ATOM 2195 O O . ALA B 1 62 ? 54.227 41.064 100.269 1.00 32.95 62 ALA B O 1
ATOM 2197 N N . ALA B 1 63 ? 56.352 40.928 101.004 1.00 36.67 63 ALA B N 1
ATOM 2198 C CA . ALA B 1 63 ? 56.626 42.350 100.831 1.00 37.35 63 ALA B CA 1
ATOM 2199 C C . ALA B 1 63 ? 56.544 42.752 99.363 1.00 37.67 63 ALA B C 1
ATOM 2200 O O . ALA B 1 63 ? 55.932 43.764 99.026 1.00 37.13 63 ALA B O 1
ATOM 2202 N N . GLN B 1 64 ? 57.163 41.958 98.494 1.00 37.83 64 GLN B N 1
ATOM 2203 C CA . GLN B 1 64 ? 57.154 42.240 97.061 1.00 38.50 64 GLN B CA 1
ATOM 2204 C C . GLN B 1 64 ? 55.736 42.224 96.505 1.00 37.40 64 GLN B C 1
ATOM 2205 O O . GLN B 1 64 ? 55.400 43.001 95.615 1.00 37.41 64 GLN B O 1
ATOM 2211 N N . TYR B 1 65 ? 54.907 41.328 97.029 1.00 37.14 65 TYR B N 1
ATOM 2212 C CA . TYR B 1 65 ? 53.528 41.221 96.578 1.00 36.23 65 TYR B CA 1
ATOM 2213 C C . TYR B 1 65 ? 52.725 42.468 96.941 1.00 38.21 65 TYR B C 1
ATOM 2214 O O . TYR B 1 65 ? 52.120 43.101 96.078 1.00 37.93 65 TYR B O 1
ATOM 2223 N N . ARG B 1 66 ? 52.723 42.817 98.222 1.00 40.28 66 ARG B N 1
ATOM 2224 C CA . ARG B 1 66 ? 51.978 43.982 98.688 1.00 43.28 66 ARG B CA 1
ATOM 2225 C C . ARG B 1 66 ? 52.327 45.265 97.937 1.00 43.89 66 ARG B C 1
ATOM 2226 O O . ARG B 1 66 ? 51.529 46.199 97.900 1.00 44.87 66 ARG B O 1
ATOM 2234 N N . ARG B 1 67 ? 53.504 45.295 97.320 1.00 44.66 67 ARG B N 1
ATOM 2235 C CA . ARG B 1 67 ? 53.954 46.473 96.588 1.00 46.00 67 ARG B CA 1
ATOM 2236 C C . ARG B 1 67 ? 53.749 46.394 95.070 1.00 45.86 67 ARG B C 1
ATOM 2237 O O . ARG B 1 67 ? 53.925 47.390 94.368 1.00 46.19 67 ARG B O 1
ATOM 2245 N N . THR B 1 68 ? 53.384 45.222 94.557 1.00 44.39 68 THR B N 1
ATOM 2246 C CA . THR B 1 68 ? 53.185 45.081 93.117 1.00 41.87 68 THR B CA 1
ATOM 2247 C C . THR B 1 68 ? 51.884 45.700 92.610 1.00 40.97 68 THR B C 1
ATOM 2248 O O . THR B 1 68 ? 50.835 45.599 93.249 1.00 39.56 68 THR B O 1
ATOM 2252 N N . LYS B 1 69 ? 51.974 46.367 91.462 1.00 40.26 69 LYS B N 1
ATOM 2253 C CA . LYS B 1 69 ? 50.820 46.999 90.826 1.00 39.37 69 LYS B CA 1
ATOM 2254 C C . LYS B 1 69 ? 50.771 46.570 89.365 1.00 37.11 69 LYS B C 1
ATOM 2255 O O . LYS B 1 69 ? 51.697 45.930 88.871 1.00 35.55 69 LYS B O 1
ATOM 2261 N N . GLY B 1 70 ? 49.690 46.923 88.679 1.00 36.14 70 GLY B N 1
ATOM 2262 C CA . GLY B 1 70 ? 49.558 46.559 87.279 1.00 35.08 70 GLY B CA 1
ATOM 2263 C C . GLY B 1 70 ? 48.476 45.524 87.020 1.00 33.41 70 GLY B C 1
ATOM 2264 O O . GLY B 1 70 ? 48.035 45.345 85.882 1.00 32.77 70 GLY B O 1
ATOM 2265 N N . GLY B 1 71 ? 48.043 44.840 88.073 1.00 32.13 71 GLY B N 1
ATOM 2266 C CA . GLY B 1 71 ? 47.009 43.832 87.917 1.00 29.90 71 GLY B CA 1
ATOM 2267 C C . GLY B 1 71 ? 47.357 42.552 88.647 1.00 28.97 71 GLY B C 1
ATOM 2268 O O . GLY B 1 71 ? 46.475 41.799 89.057 1.00 27.02 71 GLY B O 1
ATOM 2269 N N . GLY B 1 72 ? 48.652 42.304 88.806 1.00 29.58 72 GLY B N 1
ATOM 2270 C CA . GLY B 1 72 ? 49.093 41.110 89.501 1.00 30.07 72 GLY B CA 1
ATOM 2271 C C . GLY B 1 72 ? 48.529 41.013 90.909 1.00 30.55 72 GLY B C 1
ATOM 2272 O O . GLY B 1 72 ? 48.338 39.915 91.431 1.00 29.42 72 GLY B O 1
ATOM 2273 N N . GLU B 1 73 ? 48.247 42.156 91.531 1.00 29.89 73 GLU B N 1
ATOM 2274 C CA . GLU B 1 73 ? 47.714 42.147 92.890 1.00 30.17 73 GLU B CA 1
ATOM 2275 C C . GLU B 1 73 ? 46.255 41.710 92.932 1.00 28.25 73 GLU B C 1
ATOM 2276 O O . GLU B 1 73 ? 45.674 41.586 94.004 1.00 28.93 73 GLU B O 1
ATOM 2282 N N . LEU B 1 74 ? 45.662 41.493 91.763 1.00 24.37 74 LEU B N 1
ATOM 2283 C CA . LEU B 1 74 ? 44.276 41.064 91.690 1.00 22.54 74 LEU B CA 1
ATOM 2284 C C . LEU B 1 74 ? 44.163 39.552 91.855 1.00 21.90 74 LEU B C 1
ATOM 2285 O O . LEU B 1 74 ? 43.064 39.001 91.801 1.00 21.52 74 LEU B O 1
ATOM 2290 N N . ILE B 1 75 ? 45.291 38.878 92.056 1.00 18.91 75 ILE B N 1
ATOM 2291 C CA . ILE B 1 75 ? 45.252 37.425 92.205 1.00 19.46 75 ILE B CA 1
ATOM 2292 C C . ILE B 1 75 ? 44.352 37.015 93.376 1.00 20.25 75 ILE B C 1
ATOM 2293 O O . ILE B 1 75 ? 43.597 36.052 93.266 1.00 19.54 75 ILE B O 1
ATOM 2298 N N . ALA B 1 76 ? 44.408 37.751 94.487 1.00 17.27 76 ALA B N 1
ATOM 2299 C CA . ALA B 1 76 ? 43.574 37.428 95.650 1.00 17.40 76 ALA B CA 1
ATOM 2300 C C . ALA B 1 76 ? 42.086 37.449 95.320 1.00 17.36 76 ALA B C 1
ATOM 2301 O O . ALA B 1 76 ? 41.342 36.544 95.695 1.00 16.39 76 ALA B O 1
ATOM 2303 N N . LYS B 1 77 ? 41.647 38.497 94.637 1.00 16.54 77 LYS B N 1
ATOM 2304 C CA . LYS B 1 77 ? 40.243 38.613 94.266 1.00 19.91 77 LYS B CA 1
ATOM 2305 C C . LYS B 1 77 ? 39.874 37.572 93.206 1.00 18.57 77 LYS B C 1
ATOM 2306 O O . LYS B 1 77 ? 38.751 37.074 93.175 1.00 19.47 77 LYS B O 1
ATOM 2312 N N . ALA B 1 78 ? 40.824 37.232 92.343 1.00 19.10 78 ALA B N 1
ATOM 2313 C CA . ALA B 1 78 ? 40.541 36.254 91.295 1.00 18.30 78 ALA B CA 1
ATOM 2314 C C . ALA B 1 78 ? 40.219 34.875 91.873 1.00 18.67 78 ALA B C 1
ATOM 2315 O O . ALA B 1 78 ? 39.353 34.176 91.355 1.00 16.90 78 ALA B O 1
ATOM 2317 N N . VAL B 1 79 ? 40.914 34.473 92.935 1.00 16.76 79 VAL B N 1
ATOM 2318 C CA . VAL B 1 79 ? 40.640 33.169 93.534 1.00 16.96 79 VAL B CA 1
ATOM 2319 C C . VAL B 1 79 ? 39.617 33.286 94.667 1.00 18.96 79 VAL B C 1
ATOM 2320 O O . VAL B 1 79 ? 39.274 32.292 95.310 1.00 19.60 79 VAL B O 1
ATOM 2324 N N . ASN B 1 80 ? 39.122 34.503 94.887 1.00 19.60 80 ASN B N 1
ATOM 2325 C CA . ASN B 1 80 ? 38.146 34.787 95.944 1.00 22.47 80 ASN B CA 1
ATOM 2326 C C . ASN B 1 80 ? 38.704 34.283 97.271 1.00 21.05 80 ASN B C 1
ATOM 2327 O O . ASN B 1 80 ? 38.107 33.445 97.940 1.00 24.35 80 ASN B O 1
ATOM 2332 N N . HIS B 1 81 ? 39.851 34.842 97.647 1.00 22.62 81 HIS B N 1
ATOM 2333 C CA . HIS B 1 81 ? 40.570 34.461 98.856 1.00 23.05 81 HIS B CA 1
ATOM 2334 C C . HIS B 1 81 ? 39.800 34.530 100.175 1.00 25.11 81 HIS B C 1
ATOM 2335 O O . HIS B 1 81 ? 40.066 33.746 101.086 1.00 23.92 81 HIS B O 1
ATOM 2342 N N . THR B 1 82 ? 38.851 35.452 100.293 1.00 25.73 82 THR B N 1
ATOM 2343 C CA . THR B 1 82 ? 38.095 35.560 101.538 1.00 28.02 82 THR B CA 1
ATOM 2344 C C . THR B 1 82 ? 37.152 34.369 101.723 1.00 29.32 82 THR B C 1
ATOM 2345 O O . THR B 1 82 ? 36.495 34.245 102.753 1.00 30.47 82 THR B O 1
ATOM 2349 N N . ALA B 1 83 ? 37.088 33.489 100.727 1.00 29.06 83 ALA B N 1
ATOM 2350 C CA . ALA B 1 83 ? 36.233 32.312 100.827 1.00 29.00 83 ALA B CA 1
ATOM 2351 C C . ALA B 1 83 ? 37.041 31.115 101.323 1.00 30.11 83 ALA B C 1
ATOM 2352 O O . ALA B 1 83 ? 36.520 30.004 101.435 1.00 30.24 83 ALA B O 1
ATOM 2354 N N . HIS B 1 84 ? 38.317 31.353 101.618 1.00 29.45 84 HIS B N 1
ATOM 2355 C CA . HIS B 1 84 ? 39.212 30.314 102.118 1.00 30.13 84 HIS B CA 1
ATOM 2356 C C . HIS B 1 84 ? 39.262 29.064 101.223 1.00 27.07 84 HIS B C 1
ATOM 2357 O O . HIS B 1 84 ? 39.144 27.935 101.703 1.00 28.34 84 HIS B O 1
ATOM 2364 N N . PRO B 1 85 ? 39.457 29.247 99.907 1.00 24.08 85 PRO B N 1
ATOM 2365 C CA . PRO B 1 85 ? 39.506 28.073 99.032 1.00 21.32 85 PRO B CA 1
ATOM 2366 C C . PRO B 1 85 ? 40.838 27.336 99.047 1.00 19.48 85 PRO B C 1
ATOM 2367 O O . PRO B 1 85 ? 41.876 27.895 99.409 1.00 17.88 85 PRO B O 1
ATOM 2371 N N . THR B 1 86 ? 40.791 26.064 98.669 1.00 17.38 86 THR B N 1
ATOM 2372 C CA . THR B 1 86 ? 42.002 25.265 98.552 1.00 15.74 86 THR B CA 1
ATOM 2373 C C . THR B 1 86 ? 42.379 25.568 97.107 1.00 15.15 86 THR B C 1
ATOM 2374 O O . THR B 1 86 ? 41.500 25.792 96.274 1.00 14.49 86 THR B O 1
ATOM 2378 N N . VAL B 1 87 ? 43.668 25.591 96.801 1.00 14.00 87 VAL B N 1
ATOM 2379 C CA . VAL B 1 87 ? 44.093 25.914 95.450 1.00 12.89 87 VAL B CA 1
ATOM 2380 C C . VAL B 1 87 ? 45.208 25.023 94.952 1.00 11.27 87 VAL B C 1
ATOM 2381 O O . VAL B 1 87 ? 46.187 24.767 95.666 1.00 12.26 87 VAL B O 1
ATOM 2385 N N . TRP B 1 88 ? 45.062 24.545 93.723 1.00 11.14 88 TRP B N 1
ATOM 2386 C CA . TRP B 1 88 ? 46.111 23.751 93.120 1.00 11.43 88 TRP B CA 1
ATOM 2387 C C . TRP B 1 88 ? 46.743 24.655 92.081 1.00 10.16 88 TRP B C 1
ATOM 2388 O O . TRP B 1 88 ? 46.079 25.096 91.145 1.00 11.53 88 TRP B O 1
ATOM 2399 N N . ASP B 1 89 ? 48.022 24.950 92.267 1.00 11.26 89 ASP B N 1
ATOM 2400 C CA . ASP B 1 89 ? 48.769 25.804 91.343 1.00 12.28 89 ASP B CA 1
ATOM 2401 C C . ASP B 1 89 ? 49.407 24.839 90.355 1.00 12.41 89 ASP B C 1
ATOM 2402 O O . ASP B 1 89 ? 50.415 24.215 90.659 1.00 14.73 89 ASP B O 1
ATOM 2407 N N . ALA B 1 90 ? 48.808 24.719 89.175 1.00 11.16 90 ALA B N 1
ATOM 2408 C CA . ALA B 1 90 ? 49.273 23.795 88.151 1.00 13.10 90 ALA B CA 1
ATOM 2409 C C . ALA B 1 90 ? 50.572 24.142 87.431 1.00 13.56 90 ALA B C 1
ATOM 2410 O O . ALA B 1 90 ? 51.086 23.328 86.668 1.00 16.40 90 ALA B O 1
ATOM 2412 N N . THR B 1 91 ? 51.100 25.337 87.660 1.00 14.79 91 THR B N 1
ATOM 2413 C CA . THR B 1 91 ? 52.331 25.773 87.002 1.00 16.29 91 THR B CA 1
ATOM 2414 C C . THR B 1 91 ? 53.220 26.469 88.028 1.00 17.30 91 THR B C 1
ATOM 2415 O O . THR B 1 91 ? 53.668 27.592 87.815 1.00 18.43 91 THR B O 1
ATOM 2419 N N . ALA B 1 92 ? 53.492 25.779 89.131 1.00 16.33 92 ALA B N 1
ATOM 2420 C CA . ALA B 1 92 ? 54.270 26.338 90.234 1.00 13.87 92 ALA B CA 1
ATOM 2421 C C . ALA B 1 92 ? 55.623 26.989 89.924 1.00 16.15 92 ALA B C 1
ATOM 2422 O O . ALA B 1 92 ? 55.899 28.085 90.414 1.00 16.21 92 ALA B O 1
ATOM 2424 N N . GLY B 1 93 ? 56.462 26.342 89.120 1.00 13.05 93 GLY B N 1
ATOM 2425 C CA . GLY B 1 93 ? 57.758 26.924 88.803 1.00 13.52 93 GLY B CA 1
ATOM 2426 C C . GLY B 1 93 ? 58.516 27.355 90.047 1.00 14.14 93 GLY B C 1
ATOM 2427 O O . GLY B 1 93 ? 58.621 26.584 91.001 1.00 13.73 93 GLY B O 1
ATOM 2428 N N . LEU B 1 94 ? 59.040 28.581 90.045 1.00 13.25 94 LEU B N 1
ATOM 2429 C CA . LEU B 1 94 ? 59.794 29.096 91.192 1.00 17.21 94 LEU B CA 1
ATOM 2430 C C . LEU B 1 94 ? 58.911 29.391 92.417 1.00 18.53 94 LEU B C 1
ATOM 2431 O O . LEU B 1 94 ? 59.404 29.840 93.459 1.00 18.64 94 LEU B O 1
ATOM 2436 N N . GLY B 1 95 ? 57.609 29.147 92.275 1.00 17.37 95 GLY B N 1
ATOM 2437 C CA . GLY B 1 95 ? 56.666 29.315 93.371 1.00 17.74 95 GLY B CA 1
ATOM 2438 C C . GLY B 1 95 ? 56.262 30.697 93.853 1.00 17.29 95 GLY B C 1
ATOM 2439 O O . GLY B 1 95 ? 55.710 30.829 94.947 1.00 14.77 95 GLY B O 1
ATOM 2440 N N . ARG B 1 96 ? 56.523 31.723 93.056 1.00 17.39 96 ARG B N 1
ATOM 2441 C CA . ARG B 1 96 ? 56.170 33.074 93.460 1.00 20.09 96 ARG B CA 1
ATOM 2442 C C . ARG B 1 96 ? 54.688 33.162 93.807 1.00 19.35 96 ARG B C 1
ATOM 2443 O O . ARG B 1 96 ? 54.327 33.582 94.903 1.00 17.27 96 ARG B O 1
ATOM 2451 N N . ASP B 1 97 ? 53.834 32.746 92.876 1.00 17.65 97 ASP B N 1
ATOM 2452 C CA . ASP B 1 97 ? 52.393 32.794 93.105 1.00 15.84 97 ASP B CA 1
ATOM 2453 C C . ASP B 1 97 ? 51.900 31.772 94.126 1.00 15.76 97 ASP B C 1
ATOM 2454 O O . ASP B 1 97 ? 50.915 32.015 94.832 1.00 16.39 97 ASP B O 1
ATOM 2459 N N . SER B 1 98 ? 52.569 30.626 94.216 1.00 14.95 98 SER B N 1
ATOM 2460 C CA . SER B 1 98 ? 52.163 29.642 95.208 1.00 16.49 98 SER B CA 1
ATOM 2461 C C . SER B 1 98 ? 52.355 30.228 96.607 1.00 16.62 98 SER B C 1
ATOM 2462 O O . SER B 1 98 ? 51.483 30.084 97.463 1.00 16.38 98 SER B O 1
ATOM 2465 N N . PHE B 1 99 ? 53.485 30.900 96.826 1.00 15.62 99 PHE B N 1
ATOM 2466 C CA . PHE B 1 99 ? 53.772 31.496 98.127 1.00 14.59 99 PHE B CA 1
ATOM 2467 C C . PHE B 1 99 ? 52.779 32.618 98.429 1.00 15.52 99 PHE B C 1
ATOM 2468 O O . PHE B 1 99 ? 52.293 32.735 99.549 1.00 14.81 99 PHE B O 1
ATOM 2476 N N . VAL B 1 100 ? 52.466 33.433 97.431 1.00 14.53 100 VAL B N 1
ATOM 2477 C CA . VAL B 1 100 ? 51.511 34.524 97.635 1.00 15.40 100 VAL B CA 1
ATOM 2478 C C . VAL B 1 100 ? 50.142 33.978 98.033 1.00 16.66 100 VAL B C 1
ATOM 2479 O O . VAL B 1 100 ? 49.509 34.475 98.967 1.00 16.38 100 VAL B O 1
ATOM 2483 N N . LEU B 1 101 ? 49.683 32.953 97.322 1.00 15.47 101 LEU B N 1
ATOM 2484 C CA . LEU B 1 101 ? 48.397 32.346 97.627 1.00 15.19 101 LEU B CA 1
ATOM 2485 C C . LEU B 1 101 ? 48.406 31.769 99.035 1.00 15.47 101 LEU B C 1
ATOM 2486 O O . LEU B 1 101 ? 47.467 31.978 99.800 1.00 15.21 101 LEU B O 1
ATOM 2491 N N . ALA B 1 102 ? 49.470 31.054 99.385 1.00 14.05 102 ALA B N 1
ATOM 2492 C CA . ALA B 1 102 ? 49.565 30.461 100.712 1.00 16.02 102 ALA B CA 1
ATOM 2493 C C . ALA B 1 102 ? 49.602 31.559 101.781 1.00 17.36 102 ALA B C 1
ATOM 2494 O O . ALA B 1 102 ? 49.079 31.375 102.880 1.00 17.76 102 ALA B O 1
ATOM 2496 N N . SER B 1 103 ? 50.198 32.703 101.448 1.00 16.42 103 SER B N 1
ATOM 2497 C CA . SER B 1 103 ? 50.301 33.812 102.408 1.00 18.82 103 SER B CA 1
ATOM 2498 C C . SER B 1 103 ? 48.948 34.452 102.706 1.00 20.39 103 SER B C 1
ATOM 2499 O O . SER B 1 103 ? 48.796 35.191 103.687 1.00 18.98 103 SER B O 1
ATOM 2502 N N . LEU B 1 104 ? 47.967 34.170 101.853 1.00 18.93 104 LEU B N 1
ATOM 2503 C CA . LEU B 1 104 ? 46.617 34.699 102.036 1.00 19.81 104 LEU B CA 1
ATOM 2504 C C . LEU B 1 104 ? 45.837 33.774 102.957 1.00 19.86 104 LEU B C 1
ATOM 2505 O O . LEU B 1 104 ? 44.682 34.040 103.297 1.00 20.68 104 LEU B O 1
ATOM 2510 N N . GLY B 1 105 ? 46.479 32.679 103.353 1.00 17.83 105 GLY B N 1
ATOM 2511 C CA . GLY B 1 105 ? 45.839 31.720 104.232 1.00 19.32 105 GLY B CA 1
ATOM 2512 C C . GLY B 1 105 ? 45.267 30.515 103.506 1.00 17.95 105 GLY B C 1
ATOM 2513 O O . GLY B 1 105 ? 44.548 29.702 104.088 1.00 19.51 105 GLY B O 1
ATOM 2514 N N . LEU B 1 106 ? 45.604 30.376 102.234 1.00 18.94 106 LEU B N 1
ATOM 2515 C CA . LEU B 1 106 ? 45.080 29.263 101.447 1.00 17.53 106 LEU B CA 1
ATOM 2516 C C . LEU B 1 106 ? 46.003 28.046 101.443 1.00 16.77 106 LEU B C 1
ATOM 2517 O O . LEU B 1 106 ? 47.223 28.187 101.512 1.00 16.12 106 LEU B O 1
ATOM 2522 N N . THR B 1 107 ? 45.410 26.854 101.379 1.00 17.71 107 THR B N 1
ATOM 2523 C CA . THR B 1 107 ? 46.188 25.622 101.341 1.00 17.67 107 THR B CA 1
ATOM 2524 C C . THR B 1 107 ? 46.463 25.350 99.871 1.00 17.74 107 THR B C 1
ATOM 2525 O O . THR B 1 107 ? 45.548 25.134 99.074 1.00 14.77 107 THR B O 1
ATOM 2529 N N . VAL B 1 108 ? 47.746 25.385 99.532 1.00 16.75 108 VAL B N 1
ATOM 2530 C CA . VAL B 1 108 ? 48.204 25.227 98.166 1.00 16.50 108 VAL B CA 1
ATOM 2531 C C . VAL B 1 108 ? 48.964 23.942 97.855 1.00 16.69 108 VAL B C 1
ATOM 2532 O O . VAL B 1 108 ? 49.817 23.494 98.630 1.00 15.57 108 VAL B O 1
ATOM 2536 N N . THR B 1 109 ? 48.636 23.351 96.713 1.00 17.45 109 THR B N 1
ATOM 2537 C CA . THR B 1 109 ? 49.351 22.174 96.228 1.00 16.39 109 THR B CA 1
ATOM 2538 C C . THR B 1 109 ? 50.031 22.745 94.998 1.00 16.30 109 THR B C 1
ATOM 2539 O O . THR B 1 109 ? 49.359 23.169 94.058 1.00 15.28 109 THR B O 1
ATOM 2543 N N . ALA B 1 110 ? 51.358 22.773 95.012 1.00 16.16 110 ALA B N 1
ATOM 2544 C CA . ALA B 1 110 ? 52.108 23.352 93.907 1.00 16.05 110 ALA B CA 1
ATOM 2545 C C . ALA B 1 110 ? 52.729 22.288 93.018 1.00 15.37 110 ALA B C 1
ATOM 2546 O O . ALA B 1 110 ? 53.631 21.564 93.444 1.00 15.14 110 ALA B O 1
ATOM 2548 N N . PHE B 1 111 ? 52.228 22.191 91.789 1.00 13.33 111 PHE B N 1
ATOM 2549 C CA . PHE B 1 111 ? 52.728 21.217 90.816 1.00 12.89 111 PHE B CA 1
ATOM 2550 C C . PHE B 1 111 ? 53.905 21.756 90.001 1.00 12.79 111 PHE B C 1
ATOM 2551 O O . PHE B 1 111 ? 53.833 22.846 89.434 1.00 13.62 111 PHE B O 1
ATOM 2559 N N . GLU B 1 112 ? 54.987 20.985 89.942 1.00 10.99 112 GLU B N 1
ATOM 2560 C CA . GLU B 1 112 ? 56.156 21.351 89.147 1.00 12.89 112 GLU B CA 1
ATOM 2561 C C . GLU B 1 112 ? 56.752 20.041 88.643 1.00 14.84 112 GLU B C 1
ATOM 2562 O O . GLU B 1 112 ? 57.143 19.185 89.437 1.00 14.96 112 GLU B O 1
ATOM 2568 N N . GLN B 1 113 ? 56.817 19.893 87.321 1.00 14.94 113 GLN B N 1
ATOM 2569 C CA . GLN B 1 113 ? 57.304 18.658 86.701 1.00 17.81 113 GLN B CA 1
ATOM 2570 C C . GLN B 1 113 ? 58.789 18.579 86.385 1.00 17.60 113 GLN B C 1
ATOM 2571 O O . GLN B 1 113 ? 59.323 17.491 86.169 1.00 16.89 113 GLN B O 1
ATOM 2577 N N . HIS B 1 114 ? 59.454 19.721 86.333 1.00 17.44 114 HIS B N 1
ATOM 2578 C CA . HIS B 1 114 ? 60.872 19.728 86.013 1.00 17.80 114 HIS B CA 1
ATOM 2579 C C . HIS B 1 114 ? 61.702 19.408 87.254 1.00 19.19 114 HIS B C 1
ATOM 2580 O O . HIS B 1 114 ? 61.581 20.078 88.281 1.00 17.75 114 HIS B O 1
ATOM 2587 N N . PRO B 1 115 ? 62.563 18.378 87.172 1.00 20.47 115 PRO B N 1
ATOM 2588 C CA . PRO B 1 115 ? 63.421 17.949 88.283 1.00 21.85 115 PRO B CA 1
ATOM 2589 C C . PRO B 1 115 ? 64.206 19.072 88.952 1.00 19.24 115 PRO B C 1
ATOM 2590 O O . PRO B 1 115 ? 64.190 19.199 90.172 1.00 18.73 115 PRO B O 1
ATOM 2594 N N . ALA B 1 116 ? 64.897 19.878 88.152 1.00 18.26 116 ALA B N 1
ATOM 2595 C CA . ALA B 1 116 ? 65.689 20.977 88.693 1.00 19.09 116 ALA B CA 1
ATOM 2596 C C . ALA B 1 116 ? 64.828 22.041 89.377 1.00 18.37 116 ALA B C 1
ATOM 2597 O O . ALA B 1 116 ? 65.146 22.496 90.484 1.00 18.91 116 ALA B O 1
ATOM 2599 N N . VAL B 1 117 ? 63.746 22.445 88.716 1.00 18.15 117 VAL B N 1
ATOM 2600 C CA . VAL B 1 117 ? 62.861 23.472 89.264 1.00 15.83 117 VAL B CA 1
ATOM 2601 C C . VAL B 1 117 ? 62.145 22.979 90.522 1.00 16.72 117 VAL B C 1
ATOM 2602 O O . VAL B 1 117 ? 62.031 23.713 91.503 1.00 16.83 117 VAL B O 1
ATOM 2606 N N . ALA B 1 118 ? 61.688 21.729 90.504 1.00 17.19 118 ALA B N 1
ATOM 2607 C CA . ALA B 1 118 ? 60.999 21.164 91.659 1.00 16.87 118 ALA B CA 1
ATOM 2608 C C . ALA B 1 118 ? 61.961 21.123 92.841 1.00 17.88 118 ALA B C 1
ATOM 2609 O O . ALA B 1 118 ? 61.576 21.405 93.973 1.00 16.67 118 ALA B O 1
ATOM 2611 N N . CYS B 1 119 ? 63.214 20.768 92.568 1.00 16.82 119 CYS B N 1
ATOM 2612 C CA . CYS B 1 119 ? 64.219 20.702 93.616 1.00 18.74 119 CYS B CA 1
ATOM 2613 C C . CYS B 1 119 ? 64.458 22.100 94.183 1.00 17.39 119 CYS B C 1
ATOM 2614 O O . CYS B 1 119 ? 64.520 22.282 95.405 1.00 20.61 119 CYS B O 1
ATOM 2617 N N . LEU B 1 120 ? 64.586 23.089 93.301 1.00 16.52 120 LEU B N 1
ATOM 2618 C CA . LEU B 1 120 ? 64.805 24.474 93.732 1.00 16.58 120 LEU B CA 1
ATOM 2619 C C . LEU B 1 120 ? 63.657 24.960 94.604 1.00 19.21 120 LEU B C 1
ATOM 2620 O O . LEU B 1 120 ? 63.870 25.616 95.635 1.00 19.06 120 LEU B O 1
ATOM 2625 N N . LEU B 1 121 ? 62.436 24.645 94.180 1.00 16.75 121 LEU B N 1
ATOM 2626 C CA . LEU B 1 121 ? 61.239 25.047 94.914 1.00 17.24 121 LEU B CA 1
ATOM 2627 C C . LEU B 1 121 ? 61.193 24.348 96.265 1.00 18.93 121 LEU B C 1
ATOM 2628 O O . LEU B 1 121 ? 60.908 24.971 97.290 1.00 19.91 121 LEU B O 1
ATOM 2633 N N . SER B 1 122 ? 61.482 23.049 96.265 1.00 18.95 122 SER B N 1
ATOM 2634 C CA . SER B 1 122 ? 61.464 22.283 97.502 1.00 18.87 122 SER B CA 1
ATOM 2635 C C . SER B 1 122 ? 62.402 22.874 98.549 1.00 19.94 122 SER B C 1
ATOM 2636 O O . SER B 1 122 ? 62.051 22.967 99.729 1.00 19.43 122 SER B O 1
ATOM 2639 N N . ASP B 1 123 ? 63.592 23.280 98.119 1.00 19.01 123 ASP B N 1
ATOM 2640 C CA . ASP B 1 123 ? 64.567 23.843 99.039 1.00 19.93 123 ASP B CA 1
ATOM 2641 C C . ASP B 1 123 ? 64.112 25.219 99.505 1.00 20.97 123 ASP B C 1
ATOM 2642 O O . ASP B 1 123 ? 64.373 25.621 100.643 1.00 22.01 123 ASP B O 1
ATOM 2647 N N . GLY B 1 124 ? 63.430 25.940 98.622 1.00 19.04 124 GLY B N 1
ATOM 2648 C CA . GLY B 1 124 ? 62.933 27.257 98.975 1.00 20.21 124 GLY B CA 1
ATOM 2649 C C . GLY B 1 124 ? 61.880 27.123 100.061 1.00 20.31 124 GLY B C 1
ATOM 2650 O O . GLY B 1 124 ? 61.823 27.922 101.003 1.00 20.32 124 GLY B O 1
ATOM 2651 N N . ILE B 1 125 ? 61.027 26.113 99.936 1.00 18.41 125 ILE B N 1
ATOM 2652 C CA . ILE B 1 125 ? 60.000 25.898 100.952 1.00 20.63 125 ILE B CA 1
ATOM 2653 C C . ILE B 1 125 ? 60.679 25.494 102.257 1.00 22.07 125 ILE B C 1
ATOM 2654 O O . ILE B 1 125 ? 60.333 25.993 103.334 1.00 19.98 125 ILE B O 1
ATOM 2659 N N . ARG B 1 126 ? 61.658 24.599 102.150 1.00 23.07 126 ARG B N 1
ATOM 2660 C CA . ARG B 1 126 ? 62.391 24.133 103.320 1.00 23.46 126 ARG B CA 1
ATOM 2661 C C . ARG B 1 126 ? 62.995 25.297 104.094 1.00 23.85 126 ARG B C 1
ATOM 2662 O O . ARG B 1 126 ? 62.868 25.357 105.311 1.00 24.10 126 ARG B O 1
ATOM 2670 N N . ARG B 1 127 ? 63.659 26.214 103.396 1.00 23.86 127 ARG B N 1
ATOM 2671 C CA . ARG B 1 127 ? 64.274 27.350 104.075 1.00 24.11 127 ARG B CA 1
ATOM 2672 C C . ARG B 1 127 ? 63.224 28.314 104.614 1.00 25.82 127 ARG B C 1
ATOM 2673 O O . ARG B 1 127 ? 63.450 28.991 105.622 1.00 26.01 127 ARG B O 1
ATOM 2681 N N . ALA B 1 128 ? 62.071 28.370 103.954 1.00 24.25 128 ALA B N 1
ATOM 2682 C CA . ALA B 1 128 ? 60.996 29.251 104.400 1.00 26.31 128 ALA B CA 1
ATOM 2683 C C . ALA B 1 128 ? 60.456 28.788 105.749 1.00 26.41 128 ALA B C 1
ATOM 2684 O O . ALA B 1 128 ? 60.020 29.603 106.562 1.00 27.79 128 ALA B O 1
ATOM 2686 N N . LEU B 1 129 ? 60.481 27.479 105.984 1.00 27.11 129 LEU B N 1
ATOM 2687 C CA . LEU B 1 129 ? 59.991 26.930 107.240 1.00 29.10 129 LEU B CA 1
ATOM 2688 C C . LEU B 1 129 ? 60.910 27.266 108.413 1.00 30.07 129 LEU B C 1
ATOM 2689 O O . LEU B 1 129 ? 60.512 27.142 109.570 1.00 28.77 129 LEU B O 1
ATOM 2694 N N . LEU B 1 130 ? 62.130 27.699 108.108 1.00 29.41 130 LEU B N 1
ATOM 2695 C CA . LEU B 1 130 ? 63.110 28.038 109.136 1.00 31.05 130 LEU B CA 1
ATOM 2696 C C . LEU B 1 130 ? 62.965 29.470 109.637 1.00 31.05 130 LEU B C 1
ATOM 2697 O O . LEU B 1 130 ? 63.428 29.805 110.730 1.00 33.34 130 LEU B O 1
ATOM 2702 N N . ASN B 1 131 ? 62.334 30.315 108.831 1.00 30.71 131 ASN B N 1
ATOM 2703 C CA . ASN B 1 131 ? 62.140 31.717 109.187 1.00 29.48 131 ASN B CA 1
ATOM 2704 C C . ASN B 1 131 ? 60.772 31.884 109.850 1.00 29.71 131 ASN B C 1
ATOM 2705 O O . ASN B 1 131 ? 59.744 31.568 109.260 1.00 27.05 131 ASN B O 1
ATOM 2710 N N . PRO B 1 132 ? 60.747 32.382 111.095 1.00 29.35 132 PRO B N 1
ATOM 2711 C CA . PRO B 1 132 ? 59.504 32.589 111.850 1.00 29.07 132 PRO B CA 1
ATOM 2712 C C . PRO B 1 132 ? 58.476 33.458 111.132 1.00 27.91 132 PRO B C 1
ATOM 2713 O O . PRO B 1 132 ? 57.274 33.320 111.360 1.00 28.81 132 PRO B O 1
ATOM 2717 N N . GLU B 1 133 ? 58.958 34.350 110.271 1.00 28.30 133 GLU B N 1
ATOM 2718 C CA . GLU B 1 133 ? 58.089 35.258 109.528 1.00 29.11 133 GLU B CA 1
ATOM 2719 C C . GLU B 1 133 ? 57.424 34.600 108.316 1.00 27.40 133 GLU B C 1
ATOM 2720 O O . GLU B 1 133 ? 56.446 35.123 107.789 1.00 27.15 133 GLU B O 1
ATOM 2726 N N . THR B 1 134 ? 57.951 33.465 107.869 1.00 26.51 134 THR B N 1
ATOM 2727 C CA . THR B 1 134 ? 57.382 32.794 106.701 1.00 25.33 134 THR B CA 1
ATOM 2728 C C . THR B 1 134 ? 56.997 31.345 106.953 1.00 25.55 134 THR B C 1
ATOM 2729 O O . THR B 1 134 ? 56.501 30.665 106.056 1.00 23.85 134 THR B O 1
ATOM 2733 N N . GLN B 1 135 ? 57.221 30.884 108.177 1.00 24.12 135 GLN B N 1
ATOM 2734 C CA . GLN B 1 135 ? 56.923 29.509 108.569 1.00 25.57 135 GLN B CA 1
ATOM 2735 C C . GLN B 1 135 ? 55.482 29.050 108.335 1.00 24.83 135 GLN B C 1
ATOM 2736 O O . GLN B 1 135 ? 55.241 27.985 107.757 1.00 23.54 135 GLN B O 1
ATOM 2742 N N . ASP B 1 136 ? 54.523 29.845 108.794 1.00 21.61 136 ASP B N 1
ATOM 2743 C CA . ASP B 1 136 ? 53.115 29.497 108.640 1.00 20.58 136 ASP B CA 1
ATOM 2744 C C . ASP B 1 136 ? 52.719 29.368 107.170 1.00 17.89 136 ASP B C 1
ATOM 2745 O O . ASP B 1 136 ? 52.037 28.422 106.784 1.00 19.40 136 ASP B O 1
ATOM 2750 N N . THR B 1 137 ? 53.155 30.320 106.357 1.00 17.27 137 THR B N 1
ATOM 2751 C CA . THR B 1 137 ? 52.849 30.297 104.935 1.00 18.12 137 THR B CA 1
ATOM 2752 C C . THR B 1 137 ? 53.488 29.088 104.260 1.00 19.25 137 THR B C 1
ATOM 2753 O O . THR B 1 137 ? 52.823 28.346 103.532 1.00 20.05 137 THR B O 1
ATOM 2757 N N . ALA B 1 138 ? 54.776 28.886 104.512 1.00 18.56 138 ALA B N 1
ATOM 2758 C CA . ALA B 1 138 ? 55.496 27.772 103.912 1.00 19.52 138 ALA B CA 1
ATOM 2759 C C . ALA B 1 138 ? 54.873 26.432 104.262 1.00 20.23 138 ALA B C 1
ATOM 2760 O O . ALA B 1 138 ? 54.959 25.476 103.487 1.00 21.38 138 ALA B O 1
ATOM 2762 N N . ALA B 1 139 ? 54.243 26.356 105.430 1.00 17.66 139 ALA B N 1
ATOM 2763 C CA . ALA B 1 139 ? 53.616 25.112 105.859 1.00 18.24 139 ALA B CA 1
ATOM 2764 C C . ALA B 1 139 ? 52.341 24.825 105.071 1.00 18.09 139 ALA B C 1
ATOM 2765 O O . ALA B 1 139 ? 51.848 23.689 105.048 1.00 17.19 139 ALA B O 1
ATOM 2767 N N . ARG B 1 140 ? 51.813 25.854 104.420 1.00 15.36 140 ARG B N 1
ATOM 2768 C CA . ARG B 1 140 ? 50.603 25.708 103.625 1.00 18.20 140 ARG B CA 1
ATOM 2769 C C . ARG B 1 140 ? 50.894 25.409 102.156 1.00 18.65 140 ARG B C 1
ATOM 2770 O O . ARG B 1 140 ? 49.974 25.377 101.342 1.00 19.34 140 ARG B O 1
ATOM 2778 N N . ILE B 1 141 ? 52.168 25.190 101.828 1.00 18.95 141 ILE B N 1
ATOM 2779 C CA . ILE B 1 141 ? 52.573 24.883 100.453 1.00 19.30 141 ILE B CA 1
ATOM 2780 C C . ILE B 1 141 ? 53.016 23.423 100.356 1.00 21.44 141 ILE B C 1
ATOM 2781 O O . ILE B 1 141 ? 53.996 23.017 100.980 1.00 22.70 141 ILE B O 1
ATOM 2786 N N . ASN B 1 142 ? 52.277 22.645 99.574 1.00 19.24 142 ASN B N 1
ATOM 2787 C CA . ASN B 1 142 ? 52.555 21.231 99.384 1.00 20.39 142 ASN B CA 1
ATOM 2788 C C . ASN B 1 142 ? 53.045 20.982 97.962 1.00 19.84 142 ASN B C 1
ATOM 2789 O O . ASN B 1 142 ? 52.287 21.108 97.000 1.00 16.72 142 ASN B O 1
ATOM 2794 N N . LEU B 1 143 ? 54.319 20.637 97.834 1.00 18.50 143 LEU B N 1
ATOM 2795 C CA . LEU B 1 143 ? 54.906 20.391 96.523 1.00 18.59 143 LEU B CA 1
ATOM 2796 C C . LEU B 1 143 ? 54.431 19.070 95.933 1.00 18.10 143 LEU B C 1
ATOM 2797 O O . LEU B 1 143 ? 54.379 18.058 96.623 1.00 17.95 143 LEU B O 1
ATOM 2802 N N . HIS B 1 144 ? 54.057 19.087 94.659 1.00 15.68 144 HIS B N 1
ATOM 2803 C CA . HIS B 1 144 ? 53.659 17.860 93.979 1.00 16.42 144 HIS B CA 1
ATOM 2804 C C . HIS B 1 144 ? 54.569 17.778 92.755 1.00 16.55 144 HIS B C 1
ATOM 2805 O O . HIS B 1 144 ? 54.406 18.529 91.787 1.00 14.08 144 HIS B O 1
ATOM 2812 N N . PHE B 1 145 ? 55.547 16.877 92.824 1.00 15.92 145 PHE B N 1
ATOM 2813 C CA . PHE B 1 145 ? 56.517 16.688 91.750 1.00 16.79 145 PHE B CA 1
ATOM 2814 C C . PHE B 1 145 ? 55.950 15.830 90.631 1.00 16.64 145 PHE B C 1
ATOM 2815 O O . PHE B 1 145 ? 55.991 14.604 90.691 1.00 17.62 145 PHE B O 1
ATOM 2823 N N . GLY B 1 146 ? 55.423 16.499 89.611 1.00 15.84 146 GLY B N 1
ATOM 2824 C CA . GLY B 1 146 ? 54.844 15.811 88.476 1.00 16.97 146 GLY B CA 1
ATOM 2825 C C . GLY B 1 146 ? 54.095 16.786 87.590 1.00 17.90 146 GLY B C 1
ATOM 2826 O O . GLY B 1 146 ? 53.943 17.961 87.933 1.00 16.89 146 GLY B O 1
ATOM 2827 N N . ASN B 1 147 ? 53.624 16.290 86.451 1.00 16.98 147 ASN B N 1
ATOM 2828 C CA . ASN B 1 147 ? 52.887 17.098 85.490 1.00 16.45 147 ASN B CA 1
ATOM 2829 C C . ASN B 1 147 ? 51.443 17.215 85.969 1.00 16.13 147 ASN B C 1
ATOM 2830 O O . ASN B 1 147 ? 50.784 16.214 86.230 1.00 14.84 147 ASN B O 1
ATOM 2835 N N . ALA B 1 148 ? 50.964 18.447 86.107 1.00 14.28 148 ALA B N 1
ATOM 2836 C CA . ALA B 1 148 ? 49.607 18.685 86.578 1.00 14.61 148 ALA B CA 1
ATOM 2837 C C . ALA B 1 148 ? 48.507 18.089 85.696 1.00 15.12 148 ALA B C 1
ATOM 2838 O O . ALA B 1 148 ? 47.595 17.442 86.202 1.00 14.74 148 ALA B O 1
ATOM 2840 N N . ALA B 1 149 ? 48.568 18.302 84.387 1.00 14.24 149 ALA B N 1
ATOM 2841 C CA . ALA B 1 149 ? 47.525 17.741 83.531 1.00 17.67 149 ALA B CA 1
ATOM 2842 C C . ALA B 1 149 ? 47.420 16.226 83.712 1.00 17.22 149 ALA B C 1
ATOM 2843 O O . ALA B 1 149 ? 46.329 15.680 83.819 1.00 16.29 149 ALA B O 1
ATOM 2845 N N . GLU B 1 150 ? 48.564 15.555 83.767 1.00 19.86 150 GLU B N 1
ATOM 2846 C CA . GLU B 1 150 ? 48.588 14.104 83.903 1.00 21.32 150 GLU B CA 1
ATOM 2847 C C . GLU B 1 150 ? 48.268 13.569 85.290 1.00 19.48 150 GLU B C 1
ATOM 2848 O O . GLU B 1 150 ? 47.738 12.464 85.423 1.00 19.86 150 GLU B O 1
ATOM 2854 N N . GLN B 1 151 ? 48.562 14.350 86.322 1.00 17.65 151 GLN B N 1
ATOM 2855 C CA . GLN B 1 151 ? 48.350 13.878 87.684 1.00 18.22 151 GLN B CA 1
ATOM 2856 C C . GLN B 1 151 ? 47.188 14.446 88.495 1.00 16.55 151 GLN B C 1
ATOM 2857 O O . GLN B 1 151 ? 46.856 13.882 89.534 1.00 17.25 151 GLN B O 1
ATOM 2871 N N . PRO B 1 153 ? 43.955 14.341 87.852 1.00 16.95 153 PRO B N 1
ATOM 2872 C CA . PRO B 1 153 ? 42.830 13.401 87.947 1.00 17.38 153 PRO B CA 1
ATOM 2873 C C . PRO B 1 153 ? 43.015 12.378 89.073 1.00 17.90 153 PRO B C 1
ATOM 2874 O O . PRO B 1 153 ? 42.089 12.122 89.840 1.00 19.22 153 PRO B O 1
ATOM 2878 N N . ALA B 1 154 ? 44.208 11.799 89.174 1.00 16.84 154 ALA B N 1
ATOM 2879 C CA . ALA B 1 154 ? 44.485 10.810 90.219 1.00 19.26 154 ALA B CA 1
ATOM 2880 C C . ALA B 1 154 ? 44.443 11.450 91.607 1.00 19.17 154 ALA B C 1
ATOM 2881 O O . ALA B 1 154 ? 43.953 10.845 92.562 1.00 18.21 154 ALA B O 1
ATOM 2883 N N . LEU B 1 155 ? 44.957 12.674 91.719 1.00 17.20 155 LEU B N 1
ATOM 2884 C CA . LEU B 1 155 ? 44.973 13.364 93.005 1.00 17.01 155 LEU B CA 1
ATOM 2885 C C . LEU B 1 155 ? 43.564 13.715 93.464 1.00 16.65 155 LEU B C 1
ATOM 2886 O O . LEU B 1 155 ? 43.294 13.777 94.660 1.00 18.04 155 LEU B O 1
ATOM 2891 N N . VAL B 1 156 ? 42.666 13.957 92.511 1.00 14.94 156 VAL B N 1
ATOM 2892 C CA . VAL B 1 156 ? 41.282 14.269 92.842 1.00 14.49 156 VAL B CA 1
ATOM 2893 C C . VAL B 1 156 ? 40.654 13.067 93.552 1.00 16.58 156 VAL B C 1
ATOM 2894 O O . VAL B 1 156 ? 39.955 13.214 94.552 1.00 15.20 156 VAL B O 1
ATOM 2898 N N . LYS B 1 157 ? 40.898 11.880 93.016 1.00 17.98 157 LYS B N 1
ATOM 2899 C CA . LYS B 1 157 ? 40.348 10.660 93.605 1.00 22.22 157 LYS B CA 1
ATOM 2900 C C . LYS B 1 157 ? 40.953 10.409 94.985 1.00 22.00 157 LYS B C 1
ATOM 2901 O O . LYS B 1 157 ? 40.286 9.876 95.880 1.00 22.85 157 LYS B O 1
ATOM 2907 N N . THR B 1 158 ? 42.215 10.807 95.139 1.00 22.56 158 THR B N 1
ATOM 2908 C CA . THR B 1 158 ? 42.973 10.646 96.377 1.00 24.46 158 THR B CA 1
ATOM 2909 C C . THR B 1 158 ? 42.510 11.543 97.521 1.00 23.23 158 THR B C 1
ATOM 2910 O O . THR B 1 158 ? 42.125 11.051 98.583 1.00 23.71 158 THR B O 1
ATOM 2914 N N . GLN B 1 159 ? 42.545 12.856 97.302 1.00 21.88 159 GLN B N 1
ATOM 2915 C CA . GLN B 1 159 ? 42.175 13.800 98.350 1.00 21.25 159 GLN B CA 1
ATOM 2916 C C . GLN B 1 159 ? 41.052 14.776 98.025 1.00 20.33 159 GLN B C 1
ATOM 2917 O O . GLN B 1 159 ? 40.857 15.768 98.731 1.00 18.94 159 GLN B O 1
ATOM 2923 N N . GLY B 1 160 ? 40.308 14.499 96.964 1.00 19.17 160 GLY B N 1
ATOM 2924 C CA . GLY B 1 160 ? 39.209 15.377 96.614 1.00 18.27 160 GLY B CA 1
ATOM 2925 C C . GLY B 1 160 ? 39.593 16.545 95.731 1.00 17.63 160 GLY B C 1
ATOM 2926 O O . GLY B 1 160 ? 40.769 16.858 95.565 1.00 19.45 160 GLY B O 1
ATOM 2927 N N . LYS B 1 161 ? 38.574 17.188 95.173 1.00 19.58 161 LYS B N 1
ATOM 2928 C CA . LYS B 1 161 ? 38.750 18.322 94.282 1.00 18.43 161 LYS B CA 1
ATOM 2929 C C . LYS B 1 161 ? 39.090 19.610 95.017 1.00 17.13 161 LYS B C 1
ATOM 2930 O O . LYS B 1 161 ? 38.610 19.860 96.123 1.00 16.34 161 LYS B O 1
ATOM 2936 N N . PRO B 1 162 ? 39.940 20.443 94.410 1.00 15.66 162 PRO B N 1
ATOM 2937 C CA . PRO B 1 162 ? 40.305 21.713 95.032 1.00 14.51 162 PRO B CA 1
ATOM 2938 C C . PRO B 1 162 ? 39.234 22.723 94.621 1.00 14.94 162 PRO B C 1
ATOM 2939 O O . PRO B 1 162 ? 38.522 22.521 93.628 1.00 14.06 162 PRO B O 1
ATOM 2943 N N . ASP B 1 163 ? 39.107 23.808 95.373 1.00 16.09 163 ASP B N 1
ATOM 2944 C CA . ASP B 1 163 ? 38.121 24.818 95.011 1.00 14.63 163 ASP B CA 1
ATOM 2945 C C . ASP B 1 163 ? 38.588 25.564 93.776 1.00 14.75 163 ASP B C 1
ATOM 2946 O O . ASP B 1 163 ? 37.797 25.913 92.884 1.00 14.18 163 ASP B O 1
ATOM 2951 N N . ILE B 1 164 ? 39.893 25.793 93.720 1.00 11.24 164 ILE B N 1
ATOM 2952 C CA . ILE B 1 164 ? 40.479 26.551 92.622 1.00 12.53 164 ILE B CA 1
ATOM 2953 C C . ILE B 1 164 ? 41.690 25.882 91.974 1.00 11.46 164 ILE B C 1
ATOM 2954 O O . ILE B 1 164 ? 42.547 25.336 92.667 1.00 10.43 164 ILE B O 1
ATOM 2959 N N . VAL B 1 165 ? 41.758 25.932 90.647 1.00 11.00 165 VAL B N 1
ATOM 2960 C CA . VAL B 1 165 ? 42.948 25.460 89.952 1.00 11.21 165 VAL B CA 1
ATOM 2961 C C . VAL B 1 165 ? 43.502 26.741 89.340 1.00 11.58 165 VAL B C 1
ATOM 2962 O O . VAL B 1 165 ? 42.811 27.440 88.601 1.00 10.71 165 VAL B O 1
ATOM 2966 N N . TYR B 1 166 ? 44.751 27.042 89.670 1.00 11.87 166 TYR B N 1
ATOM 2967 C CA . TYR B 1 166 ? 45.416 28.254 89.205 1.00 11.92 166 TYR B CA 1
ATOM 2968 C C . TYR B 1 166 ? 46.456 27.926 88.144 1.00 11.05 166 TYR B C 1
ATOM 2969 O O . TYR B 1 166 ? 47.269 27.018 88.330 1.00 13.29 166 TYR B O 1
ATOM 2978 N N . LEU B 1 167 ? 46.442 28.673 87.042 1.00 14.05 167 LEU B N 1
ATOM 2979 C CA . LEU B 1 167 ? 47.372 28.435 85.944 1.00 15.96 167 LEU B CA 1
ATOM 2980 C C . LEU B 1 167 ? 48.068 29.718 85.476 1.00 17.97 167 LEU B C 1
ATOM 2981 O O . LEU B 1 167 ? 47.432 30.759 85.339 1.00 19.17 167 LEU B O 1
ATOM 2986 N N . ASP B 1 168 ? 49.369 29.631 85.224 1.00 18.70 168 ASP B N 1
ATOM 2987 C CA . ASP B 1 168 ? 50.136 30.767 84.713 1.00 21.06 168 ASP B CA 1
ATOM 2988 C C . ASP B 1 168 ? 51.271 30.227 83.857 1.00 23.93 168 ASP B C 1
ATOM 2989 O O . ASP B 1 168 ? 52.432 30.222 84.267 1.00 20.62 168 ASP B O 1
ATOM 2994 N N . PRO B 1 169 ? 50.941 29.747 82.652 1.00 27.75 169 PRO B N 1
ATOM 2995 C CA . PRO B 1 169 ? 51.982 29.210 81.776 1.00 33.19 169 PRO B CA 1
ATOM 2996 C C . PRO B 1 169 ? 53.047 30.259 81.480 1.00 37.58 169 PRO B C 1
ATOM 2997 O O . PRO B 1 169 ? 52.766 31.458 81.458 1.00 37.60 169 PRO B O 1
ATOM 3009 N N . TYR B 1 171 ? 54.595 31.062 78.720 1.00 52.66 171 TYR B N 1
ATOM 3010 C CA . TYR B 1 171 ? 54.727 31.214 77.272 1.00 53.95 171 TYR B CA 1
ATOM 3011 C C . TYR B 1 171 ? 54.347 32.595 76.736 1.00 55.38 171 TYR B C 1
ATOM 3012 O O . TYR B 1 171 ? 54.953 33.078 75.772 1.00 55.97 171 TYR B O 1
ATOM 3021 N N . PRO B 1 172 ? 53.339 33.251 77.343 1.00 55.92 172 PRO B N 1
ATOM 3022 C CA . PRO B 1 172 ? 52.935 34.576 76.863 1.00 56.46 172 PRO B CA 1
ATOM 3023 C C . PRO B 1 172 ? 54.008 35.643 77.067 1.00 56.62 172 PRO B C 1
ATOM 3024 O O . PRO B 1 172 ? 53.988 36.689 76.413 1.00 57.44 172 PRO B O 1
ATOM 3036 N N . ALA B 1 185 ? 53.564 24.251 60.709 1.00 44.60 185 ALA B N 1
ATOM 3037 C CA . ALA B 1 185 ? 52.825 25.111 61.627 1.00 42.31 185 ALA B CA 1
ATOM 3038 C C . ALA B 1 185 ? 51.573 24.411 62.145 1.00 40.88 185 ALA B C 1
ATOM 3039 O O . ALA B 1 185 ? 51.334 24.354 63.351 1.00 39.51 185 ALA B O 1
ATOM 3041 N N . TYR B 1 186 ? 50.780 23.875 61.224 1.00 38.51 186 TYR B N 1
ATOM 3042 C CA . TYR B 1 186 ? 49.547 23.182 61.578 1.00 37.47 186 TYR B CA 1
ATOM 3043 C C . TYR B 1 186 ? 49.832 21.952 62.433 1.00 35.26 186 TYR B C 1
ATOM 3044 O O . TYR B 1 186 ? 49.156 21.699 63.432 1.00 33.63 186 TYR B O 1
ATOM 3053 N N . PHE B 1 187 ? 50.839 21.186 62.031 1.00 33.91 187 PHE B N 1
ATOM 3054 C CA . PHE B 1 187 ? 51.208 19.981 62.757 1.00 33.84 187 PHE B CA 1
ATOM 3055 C C . PHE B 1 187 ? 51.685 20.296 64.176 1.00 33.46 187 PHE B C 1
ATOM 3056 O O . PHE B 1 187 ? 51.392 19.557 65.118 1.00 32.18 187 PHE B O 1
ATOM 3064 N N . HIS B 1 188 ? 52.414 21.397 64.333 1.00 31.45 188 HIS B N 1
ATOM 3065 C CA . HIS B 1 188 ? 52.911 21.772 65.651 1.00 32.23 188 HIS B CA 1
ATOM 3066 C C . HIS B 1 188 ? 51.777 22.154 66.600 1.00 30.48 188 HIS B C 1
ATOM 3067 O O . HIS B 1 188 ? 51.879 21.950 67.808 1.00 31.72 188 HIS B O 1
ATOM 3074 N N . ARG B 1 189 ? 50.695 22.698 66.051 1.00 29.48 189 ARG B N 1
ATOM 3075 C CA . ARG B 1 189 ? 49.535 23.080 66.855 1.00 28.78 189 ARG B CA 1
ATOM 3076 C C . ARG B 1 189 ? 48.832 21.828 67.377 1.00 26.20 189 ARG B C 1
ATOM 3077 O O . ARG B 1 189 ? 48.178 21.857 68.424 1.00 26.09 189 ARG B O 1
ATOM 3085 N N . LEU B 1 190 ? 48.970 20.732 66.638 1.00 22.00 190 LEU B N 1
ATOM 3086 C CA . LEU B 1 190 ? 48.337 19.476 67.015 1.00 21.39 190 LEU B CA 1
ATOM 3087 C C . LEU B 1 190 ? 49.092 18.684 68.073 1.00 19.35 190 LEU B C 1
ATOM 3088 O O . LEU B 1 190 ? 48.481 17.972 68.863 1.00 20.39 190 LEU B O 1
ATOM 3093 N N . VAL B 1 191 ? 50.412 18.798 68.101 1.00 18.45 191 VAL B N 1
ATOM 3094 C CA . VAL B 1 191 ? 51.182 18.040 69.081 1.00 19.42 191 VAL B CA 1
ATOM 3095 C C . VAL B 1 191 ? 52.022 18.888 70.025 1.00 20.88 191 VAL B C 1
ATOM 3096 O O . VAL B 1 191 ? 52.584 18.370 70.985 1.00 20.63 191 VAL B O 1
ATOM 3100 N N . GLY B 1 192 ? 52.104 20.186 69.754 1.00 21.24 192 GLY B N 1
ATOM 3101 C CA . GLY B 1 192 ? 52.913 21.058 70.586 1.00 21.57 192 GLY B CA 1
ATOM 3102 C C . GLY B 1 192 ? 52.234 21.702 71.775 1.00 21.34 192 GLY B C 1
ATOM 3103 O O . GLY B 1 192 ? 51.261 21.182 72.330 1.00 17.29 192 GLY B O 1
ATOM 3104 N N . GLU B 1 193 ? 52.760 22.857 72.168 1.00 21.29 193 GLU B N 1
ATOM 3105 C CA . GLU B 1 193 ? 52.216 23.590 73.301 1.00 23.15 193 GLU B CA 1
ATOM 3106 C C . GLU B 1 193 ? 50.732 23.917 73.163 1.00 21.02 193 GLU B C 1
ATOM 3107 O O . GLU B 1 193 ? 50.029 23.987 74.159 1.00 18.73 193 GLU B O 1
ATOM 3113 N N . ALA B 1 194 ? 50.259 24.118 71.935 1.00 18.84 194 ALA B N 1
ATOM 3114 C CA . ALA B 1 194 ? 48.850 24.439 71.711 1.00 19.01 194 ALA B CA 1
ATOM 3115 C C . ALA B 1 194 ? 47.954 23.319 72.229 1.00 17.35 194 ALA B C 1
ATOM 3116 O O . ALA B 1 194 ? 46.941 23.561 72.896 1.00 15.55 194 ALA B O 1
ATOM 3118 N N . GLN B 1 195 ? 48.330 22.090 71.902 1.00 16.20 195 GLN B N 1
ATOM 3119 C CA . GLN B 1 195 ? 47.578 20.921 72.334 1.00 13.85 195 GLN B CA 1
ATOM 3120 C C . GLN B 1 195 ? 47.740 20.773 73.840 1.00 13.94 195 GLN B C 1
ATOM 3121 O O . GLN B 1 195 ? 46.778 20.471 74.545 1.00 13.61 195 GLN B O 1
ATOM 3127 N N . ASP B 1 196 ? 48.948 20.988 74.352 1.00 11.89 196 ASP B N 1
ATOM 3128 C CA . ASP B 1 196 ? 49.133 20.874 75.797 1.00 15.93 196 ASP B CA 1
ATOM 3129 C C . ASP B 1 196 ? 48.237 21.872 76.533 1.00 14.82 196 ASP B C 1
ATOM 3130 O O . ASP B 1 196 ? 47.725 21.578 77.619 1.00 14.83 196 ASP B O 1
ATOM 3135 N N . GLU B 1 197 ? 48.045 23.054 75.953 1.00 15.04 197 GLU B N 1
ATOM 3136 C CA . GLU B 1 197 ? 47.195 24.061 76.597 1.00 14.68 197 GLU B CA 1
ATOM 3137 C C . GLU B 1 197 ? 45.737 23.595 76.622 1.00 13.45 197 GLU B C 1
ATOM 3138 O O . GLU B 1 197 ? 45.025 23.792 77.605 1.00 11.83 197 GLU B O 1
ATOM 3144 N N . VAL B 1 198 ? 45.302 22.979 75.528 1.00 12.54 198 VAL B N 1
ATOM 3145 C CA . VAL B 1 198 ? 43.940 22.478 75.422 1.00 12.64 198 VAL B CA 1
ATOM 3146 C C . VAL B 1 198 ? 43.696 21.448 76.527 1.00 11.32 198 VAL B C 1
ATOM 3147 O O . VAL B 1 198 ? 42.675 21.480 77.209 1.00 10.04 198 VAL B O 1
ATOM 3151 N N . VAL B 1 199 ? 44.636 20.525 76.690 1.00 13.33 199 VAL B N 1
ATOM 3152 C CA . VAL B 1 199 ? 44.494 19.484 77.697 1.00 12.63 199 VAL B CA 1
ATOM 3153 C C . VAL B 1 199 ? 44.553 20.020 79.123 1.00 12.17 199 VAL B C 1
ATOM 3154 O O . VAL B 1 199 ? 43.812 19.568 80.007 1.00 11.92 199 VAL B O 1
ATOM 3158 N N . LEU B 1 200 ? 45.447 20.970 79.356 1.00 11.71 200 LEU B N 1
ATOM 3159 C CA . LEU B 1 200 ? 45.583 21.541 80.690 1.00 12.31 200 LEU B CA 1
ATOM 3160 C C . LEU B 1 200 ? 44.298 22.254 81.105 1.00 12.02 200 LEU B C 1
ATOM 3161 O O . LEU B 1 200 ? 43.805 22.046 82.216 1.00 10.30 200 LEU B O 1
ATOM 3166 N N . LEU B 1 201 ? 43.744 23.080 80.217 1.00 12.41 201 LEU B N 1
ATOM 3167 C CA . LEU B 1 201 ? 42.513 23.804 80.546 1.00 11.77 201 LEU B CA 1
ATOM 3168 C C . LEU B 1 201 ? 41.355 22.838 80.736 1.00 13.59 201 LEU B C 1
ATOM 3169 O O . LEU B 1 201 ? 40.551 22.983 81.656 1.00 11.58 201 LEU B O 1
ATOM 3174 N N . HIS B 1 202 ? 41.266 21.846 79.859 1.00 10.86 202 HIS B N 1
ATOM 3175 C CA . HIS B 1 202 ? 40.185 20.877 79.974 1.00 13.77 202 HIS B CA 1
ATOM 3176 C C . HIS B 1 202 ? 40.276 20.140 81.307 1.00 13.02 202 HIS B C 1
ATOM 3177 O O . HIS B 1 202 ? 39.275 20.000 82.017 1.00 13.29 202 HIS B O 1
ATOM 3184 N N . THR B 1 203 ? 41.473 19.674 81.651 1.00 12.07 203 THR B N 1
ATOM 3185 C CA . THR B 1 203 ? 41.668 18.957 82.906 1.00 12.73 203 THR B CA 1
ATOM 3186 C C . THR B 1 203 ? 41.373 19.867 84.097 1.00 12.10 203 THR B C 1
ATOM 3187 O O . THR B 1 203 ? 40.733 19.443 85.056 1.00 12.52 203 THR B O 1
ATOM 3191 N N . ALA B 1 204 ? 41.806 21.124 84.027 1.00 11.87 204 ALA B N 1
ATOM 3192 C CA . ALA B 1 204 ? 41.543 22.048 85.128 1.00 12.09 204 ALA B CA 1
ATOM 3193 C C . ALA B 1 204 ? 40.042 22.275 85.311 1.00 11.45 204 ALA B C 1
ATOM 3194 O O . ALA B 1 204 ? 39.558 22.386 86.436 1.00 11.20 204 ALA B O 1
ATOM 3196 N N . ARG B 1 205 ? 39.298 22.341 84.213 1.00 12.34 205 ARG B N 1
ATOM 3197 C CA . ARG B 1 205 ? 37.865 22.569 84.317 1.00 11.17 205 ARG B CA 1
ATOM 3198 C C . ARG B 1 205 ? 37.088 21.346 84.824 1.00 14.26 205 ARG B C 1
ATOM 3199 O O . ARG B 1 205 ? 35.928 21.461 85.213 1.00 14.25 205 ARG B O 1
ATOM 3207 N N . GLN B 1 206 ? 37.729 20.182 84.832 1.00 13.71 206 GLN B N 1
ATOM 3208 C CA . GLN B 1 206 ? 37.085 18.966 85.338 1.00 15.92 206 GLN B CA 1
ATOM 3209 C C . GLN B 1 206 ? 37.491 18.755 86.794 1.00 16.50 206 GLN B C 1
ATOM 3210 O O . GLN B 1 206 ? 36.879 17.977 87.533 1.00 16.44 206 GLN B O 1
ATOM 3216 N N . THR B 1 207 ? 38.528 19.483 87.191 1.00 14.60 207 THR B N 1
ATOM 3217 C CA . THR B 1 207 ? 39.121 19.382 88.518 1.00 15.52 207 THR B CA 1
ATOM 3218 C C . THR B 1 207 ? 38.660 20.402 89.571 1.00 15.37 207 THR B C 1
ATOM 3219 O O . THR B 1 207 ? 38.359 20.036 90.708 1.00 15.12 207 THR B O 1
ATOM 3223 N N . ALA B 1 208 ? 38.621 21.675 89.197 1.00 14.22 208 ALA B N 1
ATOM 3224 C CA . ALA B 1 208 ? 38.218 22.720 90.129 1.00 14.72 208 ALA B CA 1
ATOM 3225 C C . ALA B 1 208 ? 36.740 22.633 90.512 1.00 16.44 208 ALA B C 1
ATOM 3226 O O . ALA B 1 208 ? 35.892 22.262 89.699 1.00 14.16 208 ALA B O 1
ATOM 3228 N N . LYS B 1 209 ? 36.441 22.962 91.763 1.00 16.52 209 LYS B N 1
ATOM 3229 C CA . LYS B 1 209 ? 35.067 22.947 92.240 1.00 19.06 209 LYS B CA 1
ATOM 3230 C C . LYS B 1 209 ? 34.415 24.302 91.991 1.00 19.10 209 LYS B C 1
ATOM 3231 O O . LYS B 1 209 ? 33.213 24.386 91.732 1.00 17.39 209 LYS B O 1
ATOM 3237 N N . LYS B 1 210 ? 35.207 25.366 92.062 1.00 16.73 210 LYS B N 1
ATOM 3238 C CA . LYS B 1 210 ? 34.665 26.711 91.881 1.00 17.73 210 LYS B CA 1
ATOM 3239 C C . LYS B 1 210 ? 35.153 27.500 90.672 1.00 15.77 210 LYS B C 1
ATOM 3240 O O . LYS B 1 210 ? 34.347 28.062 89.937 1.00 16.98 210 LYS B O 1
ATOM 3246 N N . ARG B 1 211 ? 36.464 27.573 90.463 1.00 13.65 211 ARG B N 1
ATOM 3247 C CA . ARG B 1 211 ? 36.969 28.333 89.318 1.00 14.79 211 ARG B CA 1
ATOM 3248 C C . ARG B 1 211 ? 38.343 27.862 88.870 1.00 14.16 211 ARG B C 1
ATOM 3249 O O . ARG B 1 211 ? 39.091 27.271 89.647 1.00 12.75 211 ARG B O 1
ATOM 3257 N N . VAL B 1 212 ? 38.656 28.146 87.609 1.00 11.75 212 VAL B N 1
ATOM 3258 C CA . VAL B 1 212 ? 39.974 27.897 87.069 1.00 11.78 212 VAL B CA 1
ATOM 3259 C C . VAL B 1 212 ? 40.403 29.328 86.765 1.00 12.99 212 VAL B C 1
ATOM 3260 O O . VAL B 1 212 ? 39.729 30.043 86.018 1.00 12.68 212 VAL B O 1
ATOM 3264 N N . VAL B 1 213 ? 41.497 29.753 87.382 1.00 13.02 213 VAL B N 1
ATOM 3265 C CA . VAL B 1 213 ? 42.002 31.118 87.204 1.00 12.93 213 VAL B CA 1
ATOM 3266 C C . VAL B 1 213 ? 43.288 31.062 86.380 1.00 11.45 213 VAL B C 1
ATOM 3267 O O . VAL B 1 213 ? 44.213 30.321 86.711 1.00 11.75 213 VAL B O 1
ATOM 3271 N N . VAL B 1 214 ? 43.343 31.840 85.298 1.00 10.41 214 VAL B N 1
ATOM 3272 C CA . VAL B 1 214 ? 44.504 31.843 84.416 1.00 12.03 214 VAL B CA 1
ATOM 3273 C C . VAL B 1 214 ? 45.102 33.242 84.310 1.00 13.24 214 VAL B C 1
ATOM 3274 O O . VAL B 1 214 ? 44.439 34.150 83.827 1.00 14.09 214 VAL B O 1
ATOM 3278 N N . LYS B 1 215 ? 46.335 33.421 84.779 1.00 14.35 215 LYS B N 1
ATOM 3279 C CA . LYS B 1 215 ? 46.980 34.728 84.683 1.00 16.07 215 LYS B CA 1
ATOM 3280 C C . LYS B 1 215 ? 47.361 34.964 83.224 1.00 15.34 215 LYS B C 1
ATOM 3281 O O . LYS B 1 215 ? 47.781 34.036 82.521 1.00 13.01 215 LYS B O 1
ATOM 3287 N N . ARG B 1 216 ? 47.221 36.203 82.766 1.00 17.23 216 ARG B N 1
ATOM 3288 C CA . ARG B 1 216 ? 47.529 36.526 81.371 1.00 17.70 216 ARG B CA 1
ATOM 3289 C C . ARG B 1 216 ? 47.995 37.965 81.199 1.00 19.96 216 ARG B C 1
ATOM 3290 O O . ARG B 1 216 ? 47.653 38.838 82.001 1.00 19.02 216 ARG B O 1
ATOM 3298 N N . PRO B 1 217 ? 48.788 38.228 80.150 1.00 20.90 217 PRO B N 1
ATOM 3299 C CA . PRO B 1 217 ? 49.240 39.604 79.923 1.00 21.10 217 PRO B CA 1
ATOM 3300 C C . PRO B 1 217 ? 47.953 40.327 79.501 1.00 20.50 217 PRO B C 1
ATOM 3301 O O . PRO B 1 217 ? 47.030 39.694 78.981 1.00 19.47 217 PRO B O 1
ATOM 3305 N N . ARG B 1 218 ? 47.886 41.636 79.712 1.00 21.92 218 ARG B N 1
ATOM 3306 C CA . ARG B 1 218 ? 46.693 42.405 79.359 1.00 21.78 218 ARG B CA 1
ATOM 3307 C C . ARG B 1 218 ? 46.098 42.061 77.995 1.00 21.73 218 ARG B C 1
ATOM 3308 O O . ARG B 1 218 ? 44.894 41.817 77.872 1.00 19.77 218 ARG B O 1
ATOM 3316 N N . LEU B 1 219 ? 46.944 42.046 76.970 1.00 20.57 219 LEU B N 1
ATOM 3317 C CA . LEU B 1 219 ? 46.495 41.758 75.609 1.00 21.46 219 LEU B CA 1
ATOM 3318 C C . LEU B 1 219 ? 46.758 40.304 75.232 1.00 22.21 219 LEU B C 1
ATOM 3319 O O . LEU B 1 219 ? 46.623 39.926 74.073 1.00 22.58 219 LEU B O 1
ATOM 3324 N N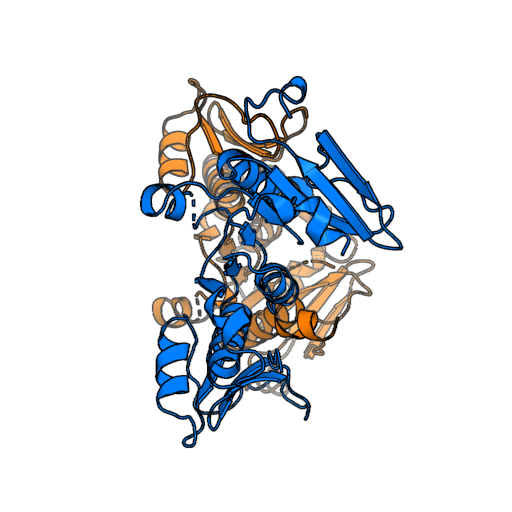 . GLY B 1 220 ? 47.118 39.491 76.220 1.00 22.91 220 GLY B N 1
ATOM 3325 C CA . GLY B 1 220 ? 47.404 38.091 75.958 1.00 24.07 220 GLY B CA 1
ATOM 3326 C C . GLY B 1 220 ? 46.253 37.314 75.353 1.00 23.76 220 GLY B C 1
ATOM 3327 O O . GLY B 1 220 ? 45.090 37.596 75.623 1.00 24.92 220 GLY B O 1
ATOM 3328 N N . GLU B 1 221 ? 46.575 36.323 74.530 1.00 26.05 221 GLU B N 1
ATOM 3329 C CA . GLU B 1 221 ? 45.543 35.512 73.901 1.00 26.25 221 GLU B CA 1
ATOM 3330 C C . GLU B 1 221 ? 44.907 34.633 74.976 1.00 24.61 221 GLU B C 1
ATOM 3331 O O . GLU B 1 221 ? 45.492 34.424 76.030 1.00 23.96 221 GLU B O 1
ATOM 3337 N N . HIS B 1 222 ? 43.704 34.144 74.710 1.00 23.27 222 HIS B N 1
ATOM 3338 C CA . HIS B 1 222 ? 43.010 33.274 75.652 1.00 23.70 222 HIS B CA 1
ATOM 3339 C C . HIS B 1 222 ? 43.643 31.896 75.626 1.00 22.21 222 HIS B C 1
ATOM 3340 O O . HIS B 1 222 ? 43.928 31.357 74.556 1.00 21.98 222 HIS B O 1
ATOM 3347 N N . LEU B 1 223 ? 43.855 31.322 76.805 1.00 21.44 223 LEU B N 1
ATOM 3348 C CA . LEU B 1 223 ? 44.436 29.994 76.894 1.00 18.34 223 LEU B CA 1
ATOM 3349 C C . LEU B 1 223 ? 43.592 29.022 76.063 1.00 18.29 223 LEU B C 1
ATOM 3350 O O . LEU B 1 223 ? 42.361 29.038 76.129 1.00 15.30 223 LEU B O 1
ATOM 3355 N N . ALA B 1 224 ? 44.265 28.181 75.283 1.00 20.69 224 ALA B N 1
ATOM 3356 C CA . ALA B 1 224 ? 43.596 27.188 74.437 1.00 22.82 224 ALA B CA 1
ATOM 3357 C C . ALA B 1 224 ? 42.555 27.821 73.521 1.00 23.83 224 ALA B C 1
ATOM 3358 O O . ALA B 1 224 ? 41.626 27.155 73.063 1.00 23.97 224 ALA B O 1
ATOM 3360 N N . GLY B 1 225 ? 42.720 29.113 73.252 1.00 27.00 225 GLY B N 1
ATOM 3361 C CA . GLY B 1 225 ? 41.785 29.815 72.391 1.00 27.30 225 GLY B CA 1
ATOM 3362 C C . GLY B 1 225 ? 40.359 29.748 72.895 1.00 27.93 225 GLY B C 1
ATOM 3363 O O . GLY B 1 225 ? 39.411 29.809 72.112 1.00 29.57 225 GLY B O 1
ATOM 3364 N N . GLN B 1 226 ? 40.197 29.633 74.208 1.00 26.68 226 GLN B N 1
ATOM 3365 C CA . GLN B 1 226 ? 38.868 29.543 74.788 1.00 26.15 226 GLN B CA 1
ATOM 3366 C C . GLN B 1 226 ? 38.535 30.739 75.667 1.00 24.97 226 GLN B C 1
ATOM 3367 O O . GLN B 1 226 ? 39.303 31.108 76.556 1.00 24.38 226 GLN B O 1
ATOM 3373 N N . ALA B 1 227 ? 37.386 31.350 75.397 1.00 26.73 227 ALA B N 1
ATOM 3374 C CA . ALA B 1 227 ? 36.934 32.515 76.146 1.00 25.44 227 ALA B CA 1
ATOM 3375 C C . ALA B 1 227 ? 36.462 32.137 77.543 1.00 23.84 227 ALA B C 1
ATOM 3376 O O . ALA B 1 227 ? 35.688 31.202 77.715 1.00 24.43 227 ALA B O 1
ATOM 3378 N N . PRO B 1 228 ? 36.922 32.875 78.562 1.00 23.41 228 PRO B N 1
ATOM 3379 C CA . PRO B 1 228 ? 36.564 32.644 79.963 1.00 22.72 228 PRO B CA 1
ATOM 3380 C C . PRO B 1 228 ? 35.171 33.174 80.290 1.00 22.51 228 PRO B C 1
ATOM 3381 O O . PRO B 1 228 ? 34.571 33.890 79.488 1.00 24.15 228 PRO B O 1
ATOM 3385 N N . ALA B 1 229 ? 34.668 32.827 81.471 1.00 23.32 229 ALA B N 1
ATOM 3386 C CA . ALA B 1 229 ? 33.349 33.274 81.909 1.00 24.67 229 ALA B CA 1
ATOM 3387 C C . ALA B 1 229 ? 33.367 34.766 82.248 1.00 25.81 229 ALA B C 1
ATOM 3388 O O . ALA B 1 229 ? 32.421 35.492 81.939 1.00 27.14 229 ALA B O 1
ATOM 3390 N N . TYR B 1 230 ? 34.443 35.209 82.895 1.00 25.25 230 TYR B N 1
ATOM 3391 C CA . TYR B 1 230 ? 34.631 36.612 83.259 1.00 24.87 230 TYR B CA 1
ATOM 3392 C C . TYR B 1 230 ? 36.116 36.866 83.508 1.00 25.28 230 TYR B C 1
ATOM 3393 O O . TYR B 1 230 ? 36.915 35.931 83.486 1.00 23.51 230 TYR B O 1
ATOM 3402 N N . GLN B 1 231 ? 36.491 38.121 83.745 1.00 24.56 231 GLN B N 1
ATOM 3403 C CA . GLN B 1 231 ? 37.897 38.449 83.950 1.00 25.70 231 GLN B CA 1
ATOM 3404 C C . GLN B 1 231 ? 38.130 39.544 84.989 1.00 24.71 231 GLN B C 1
ATOM 3405 O O . GLN B 1 231 ? 37.221 40.307 85.314 1.00 24.88 231 GLN B O 1
ATOM 3411 N N . TYR B 1 232 ? 39.357 39.603 85.503 1.00 24.42 232 TYR B N 1
ATOM 3412 C CA . TYR B 1 232 ? 39.779 40.620 86.470 1.00 24.68 232 TYR B CA 1
ATOM 3413 C C . TYR B 1 232 ? 40.931 41.332 85.770 1.00 26.24 232 TYR B C 1
ATOM 3414 O O . TYR B 1 232 ? 42.044 40.812 85.701 1.00 25.89 232 TYR B O 1
ATOM 3423 N N . THR B 1 233 ? 40.659 42.526 85.253 1.00 26.54 233 THR B N 1
ATOM 3424 C CA . THR B 1 233 ? 41.654 43.272 84.492 1.00 27.33 233 THR B CA 1
ATOM 3425 C C . THR B 1 233 ? 42.434 44.383 85.184 1.00 27.81 233 THR B C 1
ATOM 3426 O O . THR B 1 233 ? 41.863 45.277 85.806 1.00 26.51 233 THR B O 1
ATOM 3430 N N . GLY B 1 234 ? 43.753 44.315 85.050 1.00 27.52 234 GLY B N 1
ATOM 3431 C CA . GLY B 1 234 ? 44.620 45.329 85.609 1.00 30.33 234 GLY B CA 1
ATOM 3432 C C . GLY B 1 234 ? 45.127 46.124 84.422 1.00 32.46 234 GLY B C 1
ATOM 3433 O O . GLY B 1 234 ? 44.535 46.060 83.341 1.00 32.11 234 GLY B O 1
ATOM 3434 N N . LYS B 1 235 ? 46.217 46.863 84.597 1.00 34.38 235 LYS B N 1
ATOM 3435 C CA . LYS B 1 235 ? 46.761 47.649 83.496 1.00 34.77 235 LYS B CA 1
ATOM 3436 C C . LYS B 1 235 ? 47.581 46.790 82.536 1.00 33.98 235 LYS 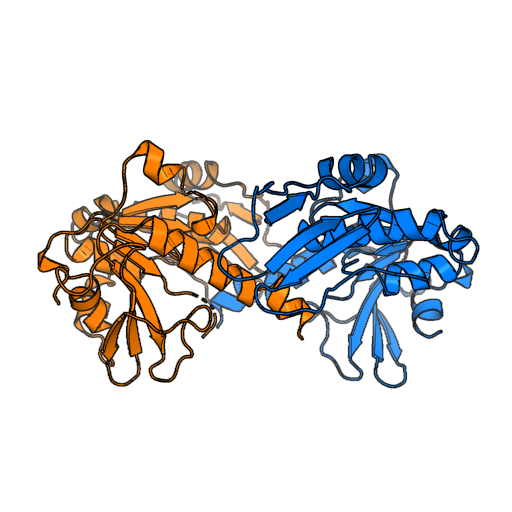B C 1
ATOM 3437 O O . LYS B 1 235 ? 47.391 46.856 81.320 1.00 34.28 235 LYS B O 1
ATOM 3443 N N . SER B 1 236 ? 48.486 45.982 83.077 1.00 30.90 236 SER B N 1
ATOM 3444 C CA . SER B 1 236 ? 49.322 45.127 82.240 1.00 30.61 236 SER B CA 1
ATOM 3445 C C . SER B 1 236 ? 49.109 43.635 82.499 1.00 28.56 236 SER B C 1
ATOM 3446 O O . SER B 1 236 ? 49.675 42.790 81.803 1.00 28.08 236 SER B O 1
ATOM 3449 N N . THR B 1 237 ? 48.300 43.312 83.502 1.00 26.62 237 THR B N 1
ATOM 3450 C CA . THR B 1 237 ? 48.028 41.912 83.833 1.00 25.59 237 THR B CA 1
ATOM 3451 C C . THR B 1 237 ? 46.541 41.677 84.065 1.00 23.63 237 THR B C 1
ATOM 3452 O O . THR B 1 237 ? 45.842 42.540 84.591 1.00 24.56 237 THR B O 1
ATOM 3456 N N . ARG B 1 238 ? 46.051 40.508 83.663 1.00 22.43 238 ARG B N 1
ATOM 3457 C CA . ARG B 1 238 ? 44.651 40.178 83.882 1.00 18.77 238 ARG B CA 1
ATOM 3458 C C . ARG B 1 238 ? 44.531 38.712 84.276 1.00 19.82 238 ARG B C 1
ATOM 3459 O O . ARG B 1 238 ? 45.480 37.932 84.139 1.00 19.32 238 ARG B O 1
ATOM 3467 N N . PHE B 1 239 ? 43.361 38.353 84.784 1.00 18.73 239 PHE B N 1
ATOM 3468 C CA . PHE B 1 239 ? 43.095 36.981 85.167 1.00 18.63 239 PHE B CA 1
ATOM 3469 C C . PHE B 1 239 ? 41.814 36.513 84.501 1.00 18.13 239 PHE B C 1
ATOM 3470 O O . PHE B 1 239 ? 40.747 37.100 84.694 1.00 17.74 239 PHE B O 1
ATOM 3478 N N . ASP B 1 240 ? 41.938 35.472 83.685 1.00 16.59 240 ASP B N 1
ATOM 3479 C CA . ASP B 1 240 ? 40.785 34.887 83.018 1.00 17.41 240 ASP B CA 1
ATOM 3480 C C . ASP B 1 240 ? 40.221 33.824 83.941 1.00 17.09 240 ASP B C 1
ATOM 3481 O O . ASP B 1 240 ? 40.963 32.983 84.441 1.00 17.58 240 ASP B O 1
ATOM 3486 N N . VAL B 1 241 ? 38.915 33.872 84.175 1.00 16.36 241 VAL B N 1
ATOM 3487 C CA . VAL B 1 241 ? 38.283 32.912 85.067 1.00 15.60 241 VAL B CA 1
ATOM 3488 C C . VAL B 1 241 ? 37.275 32.042 84.343 1.00 16.11 241 VAL B C 1
ATOM 3489 O O . VAL B 1 241 ? 36.347 32.544 83.698 1.00 16.16 241 VAL B O 1
ATOM 3493 N N . TYR B 1 242 ? 37.479 30.732 84.440 1.00 14.61 242 TYR B N 1
ATOM 3494 C CA . TYR B 1 242 ? 36.580 29.768 83.822 1.00 14.90 242 TYR B CA 1
ATOM 3495 C C . TYR B 1 242 ? 35.825 29.015 84.907 1.00 15.09 242 TYR B C 1
ATOM 3496 O O . TYR B 1 242 ? 36.371 28.728 85.974 1.00 17.28 242 TYR B O 1
ATOM 3505 N N . LEU B 1 243 ? 34.567 28.688 84.637 1.00 17.33 243 LEU B N 1
ATOM 3506 C CA . LEU B 1 243 ? 33.777 27.938 85.603 1.00 16.59 243 LEU B CA 1
ATOM 3507 C C . LEU B 1 243 ? 34.002 26.459 85.318 1.00 15.13 243 LEU B C 1
ATOM 3508 O O . LEU B 1 243 ? 34.307 26.085 84.194 1.00 15.84 243 LEU B O 1
ATOM 3513 N N . PRO B 1 244 ? 33.875 25.602 86.337 1.00 17.72 244 PRO B N 1
ATOM 3514 C CA . PRO B 1 244 ? 34.071 24.164 86.121 1.00 18.04 244 PRO B CA 1
ATOM 3515 C C . PRO B 1 244 ? 33.026 23.654 85.125 1.00 19.46 244 PRO B C 1
ATOM 3516 O O . PRO B 1 244 ? 31.976 24.271 84.956 1.00 17.63 244 PRO B O 1
ATOM 3520 N N . TYR B 1 245 ? 33.305 22.527 84.481 1.00 18.97 245 TYR B N 1
ATOM 3521 C CA . TYR B 1 245 ? 32.350 21.965 83.537 1.00 21.39 245 TYR B CA 1
ATOM 3522 C C . TYR B 1 245 ? 31.039 21.662 84.248 1.00 22.43 245 TYR B C 1
ATOM 3523 O O . TYR B 1 245 ? 31.036 21.137 85.361 1.00 21.43 245 TYR B O 1
ATOM 3532 N N . GLY B 1 246 ? 29.927 22.004 83.607 1.00 24.51 246 GLY B N 1
ATOM 3533 C CA . GLY B 1 246 ? 28.627 21.738 84.195 1.00 26.60 246 GLY B CA 1
ATOM 3534 C C . GLY B 1 246 ? 28.135 22.743 85.220 1.00 28.60 246 GLY B C 1
ATOM 3535 O O . GLY B 1 246 ? 27.042 22.587 85.765 1.00 29.63 246 GLY B O 1
ATOM 3536 N N . ALA B 1 247 ? 28.929 23.771 85.494 1.00 26.96 247 ALA B N 1
ATOM 3537 C CA . ALA B 1 247 ? 28.529 24.784 86.460 1.00 26.55 247 ALA B CA 1
ATOM 3538 C C . ALA B 1 247 ? 27.537 25.743 85.812 1.00 26.87 247 ALA B C 1
ATOM 3539 O O . ALA B 1 247 ? 27.678 26.099 84.643 1.00 26.98 247 ALA B O 1
ATOM 3541 N N . ASP B 1 248 ? 26.531 26.151 86.578 1.00 25.60 248 ASP B N 1
ATOM 3542 C CA . ASP B 1 248 ? 25.507 27.067 86.087 1.00 27.03 248 ASP B CA 1
ATOM 3543 C C . ASP B 1 248 ? 25.885 28.498 86.457 1.00 26.82 248 ASP B C 1
ATOM 3544 O O . ASP B 1 248 ? 25.850 28.860 87.630 1.00 28.07 248 ASP B O 1
ATOM 3549 N N . LYS B 1 249 ? 26.236 29.309 85.462 1.00 30.49 249 LYS B N 1
ATOM 3550 C CA . LYS B 1 249 ? 26.622 30.696 85.718 1.00 33.96 249 LYS B CA 1
ATOM 3551 C C . LYS B 1 249 ? 25.497 31.455 86.417 1.00 35.51 249 LYS B C 1
ATOM 3552 O O . LYS B 1 249 ? 25.713 32.528 86.983 1.00 35.04 249 LYS B O 1
ATOM 3558 N N . GLY B 1 250 ? 24.295 30.883 86.377 1.00 36.16 250 GLY B N 1
ATOM 3559 C CA . GLY B 1 250 ? 23.151 31.498 87.026 1.00 35.83 250 GLY B CA 1
ATOM 3560 C C . GLY B 1 250 ? 23.287 31.422 88.534 1.00 36.46 250 GLY B C 1
ATOM 3561 O O . GLY B 1 250 ? 22.938 32.368 89.238 1.00 35.68 250 GLY B O 1
ATOM 3562 N N . LEU B 1 251 ? 23.786 30.291 89.029 1.00 37.12 251 LEU B N 1
ATOM 3563 C CA . LEU B 1 251 ? 23.989 30.089 90.462 1.00 39.72 251 LEU B CA 1
ATOM 3564 C C . LEU B 1 251 ? 25.280 30.753 90.924 1.00 41.77 251 LEU B C 1
ATOM 3565 O O . LEU B 1 251 ? 25.307 31.436 91.945 1.00 41.56 251 LEU B O 1
ATOM 3570 N N . GLU B 1 252 ? 26.352 30.531 90.171 1.00 44.48 252 GLU B N 1
ATOM 3571 C CA . GLU B 1 252 ? 27.657 31.094 90.499 1.00 46.30 252 GLU B CA 1
ATOM 3572 C C . GLU B 1 252 ? 27.577 32.620 90.536 1.00 47.44 252 GLU 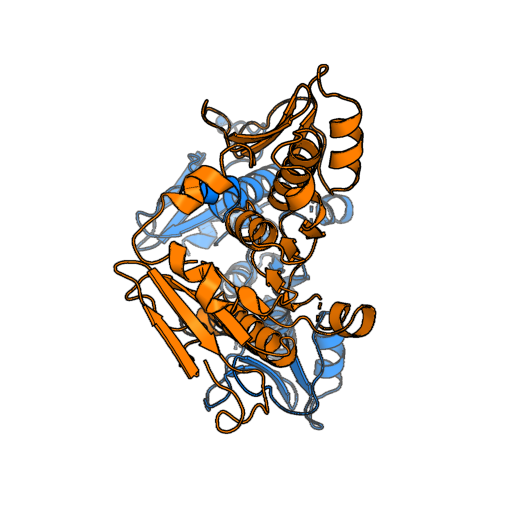B C 1
ATOM 3573 O O . GLU B 1 252 ? 26.744 33.223 89.858 1.00 48.13 252 GLU B O 1
ATOM 3579 N N . HIS B 1 253 ? 28.441 33.240 91.331 1.00 48.59 253 HIS B N 1
ATOM 3580 C CA . HIS B 1 253 ? 28.465 34.696 91.448 1.00 49.95 253 HIS B CA 1
ATOM 3581 C C . HIS B 1 253 ? 29.851 35.180 91.859 1.00 49.98 253 HIS B C 1
ATOM 3582 O O . HIS B 1 253 ? 30.562 34.496 92.594 1.00 50.32 253 HIS B O 1
ATOM 3589 N N . HIS B 1 254 ? 30.235 36.356 91.371 1.00 49.91 254 HIS B N 1
ATOM 3590 C CA . HIS B 1 254 ? 31.535 36.934 91.699 1.00 49.91 254 HIS B CA 1
ATOM 3591 C C . HIS B 1 254 ? 31.410 38.440 91.897 1.00 50.62 254 HIS B C 1
ATOM 3592 O O . HIS B 1 254 ? 30.575 39.052 91.196 1.00 51.47 254 HIS B O 1
#

B-factor: mean 27.95, std 10.34, range [8.94, 81.96]

Solvent-accessible surface area: 23003 Å² total